Protein 5WYQ (pdb70)

Structure (mmCIF, N/CA/C/O backbone):
data_5WYQ
#
_entry.id   5WYQ
#
_cell.length_a   85.896
_cell.length_b   85.896
_cell.length_c   147.838
_cell.angle_alpha   90.00
_cell.angle_beta   90.00
_cell.angle_gamma   120.00
#
_symmetry.space_group_name_H-M   'P 32 2 1'
#
loop_
_entity.id
_entity.type
_entity.pdbx_description
1 polymer 'tRNA (guanine-N(1)-)-methyltransferase'
2 non-polymer S-ADENOSYLMETHIONINE
3 water water
#
loop_
_atom_site.group_PDB
_atom_site.id
_atom_site.type_symbol
_atom_site.label_atom_id
_atom_site.label_alt_id
_atom_site.label_comp_id
_atom_site.label_asym_id
_atom_site.label_entity_id
_atom_site.label_seq_id
_atom_site.pdbx_PDB_ins_code
_atom_site.Cartn_x
_atom_site.Cartn_y
_atom_site.Cartn_z
_atom_site.occupancy
_atom_site.B_iso_or_equiv
_atom_site.auth_seq_id
_atom_site.auth_comp_id
_atom_site.auth_asym_id
_atom_site.auth_atom_id
_atom_site.pdbx_PDB_model_num
ATOM 1 N N . SER A 1 1 ? -58.617 16.694 -16.712 1.00 65.16 3 SER A N 1
ATOM 2 C CA . SER A 1 1 ? -59.736 17.495 -17.141 1.00 65.51 3 SER A CA 1
ATOM 3 C C . SER A 1 1 ? -59.300 18.875 -17.541 1.00 70.61 3 SER A C 1
ATOM 4 O O . SER A 1 1 ? -59.648 19.338 -18.595 1.00 71.82 3 SER A O 1
ATOM 7 N N . MET A 1 2 ? -58.550 19.559 -16.705 1.00 65.37 4 MET A N 1
ATOM 8 C CA . MET A 1 2 ? -58.101 20.870 -17.089 1.00 64.12 4 MET A CA 1
ATOM 9 C C . MET A 1 2 ? -57.105 20.673 -18.223 1.00 64.14 4 MET A C 1
ATOM 10 O O . MET A 1 2 ? -57.175 21.336 -19.222 1.00 65.50 4 MET A O 1
ATOM 15 N N . LEU A 1 3 ? -56.210 19.718 -18.073 1.00 56.03 5 LEU A N 1
ATOM 16 C CA . LEU A 1 3 ? -55.225 19.424 -19.077 1.00 53.92 5 LEU A CA 1
ATOM 17 C C . LEU A 1 3 ? -55.093 17.933 -19.240 1.00 55.02 5 LEU A C 1
ATOM 18 O O . LEU A 1 3 ? -54.981 17.239 -18.275 1.00 53.64 5 LEU A O 1
ATOM 23 N N . TRP A 1 4 ? -55.097 17.457 -20.474 1.00 50.28 6 TRP A N 1
ATOM 24 C CA . TRP A 1 4 ? -54.979 16.033 -20.805 1.00 50.96 6 TRP A CA 1
ATOM 25 C C . TRP A 1 4 ? -53.597 15.830 -21.447 1.00 51.64 6 TRP A C 1
ATOM 26 O O . TRP A 1 4 ? -53.218 16.596 -22.325 1.00 50.54 6 TRP A O 1
ATOM 37 N N . VAL A 1 5 ? -52.844 14.822 -21.006 1.00 45.87 7 VAL A N 1
ATOM 38 C CA . VAL A 1 5 ? -51.505 14.564 -21.522 1.00 44.70 7 VAL A CA 1
ATOM 39 C C . VAL A 1 5 ? -51.353 13.125 -21.950 1.00 46.63 7 VAL A C 1
ATOM 40 O O . VAL A 1 5 ? -51.556 12.220 -21.148 1.00 45.33 7 VAL A O 1
ATOM 44 N N . GLY A 1 6 ? -50.954 12.936 -23.204 1.00 43.63 8 GLY A N 1
ATOM 45 C CA . GLY A 1 6 ? -50.674 11.620 -23.762 1.00 43.21 8 GLY A CA 1
ATOM 46 C C . GLY A 1 6 ? -49.191 11.508 -24.006 1.00 46.21 8 GLY A C 1
ATOM 47 O O . GLY A 1 6 ? -48.592 12.413 -24.578 1.00 46.38 8 GLY A O 1
ATOM 48 N N . VAL A 1 7 ? -48.575 10.429 -23.543 1.00 43.18 9 VAL A N 1
ATOM 49 C CA . VAL A 1 7 ? -47.151 10.260 -23.725 1.00 43.26 9 VAL A CA 1
ATOM 50 C C . VAL A 1 7 ? -46.861 9.022 -24.571 1.00 48.12 9 VAL A C 1
ATOM 51 O O . VAL A 1 7 ? -47.187 7.901 -24.160 1.00 49.89 9 VAL A O 1
ATOM 55 N N . VAL A 1 8 ? -46.141 9.213 -25.687 1.00 41.95 10 VAL A N 1
ATOM 56 C CA . VAL A 1 8 ? -45.674 8.129 -26.544 1.00 39.73 10 VAL A CA 1
ATOM 57 C C . VAL A 1 8 ? -44.236 7.804 -26.119 1.00 40.09 10 VAL A C 1
ATOM 58 O O . VAL A 1 8 ? -43.303 8.586 -26.351 1.00 39.69 10 VAL A O 1
ATOM 62 N N . SER A 1 9 ? -44.070 6.648 -25.495 1.00 36.48 11 SER A N 1
ATOM 63 C CA . SER A 1 9 ? -42.798 6.201 -24.927 1.00 37.06 11 SER A CA 1
ATOM 64 C C . SER A 1 9 ? -42.720 4.689 -24.820 1.00 41.47 11 SER A C 1
ATOM 65 O O . SER A 1 9 ? -43.722 4.060 -24.487 1.00 39.74 11 SER A O 1
ATOM 68 N N . ILE A 1 10 ? -41.506 4.138 -24.971 1.00 39.21 12 ILE A N 1
ATOM 69 C CA . ILE A 1 10 ? -41.241 2.704 -24.796 1.00 40.32 12 ILE A CA 1
ATOM 70 C C . ILE A 1 10 ? -40.923 2.349 -23.327 1.00 46.54 12 ILE A C 1
ATOM 71 O O . ILE A 1 10 ? -40.698 1.168 -23.029 1.00 47.82 12 ILE A O 1
ATOM 76 N N . PHE A 1 11 ? -40.857 3.364 -22.415 1.00 42.54 13 PHE A N 1
ATOM 77 C CA . PHE A 1 11 ? -40.654 3.143 -20.966 1.00 41.56 13 PHE A CA 1
ATOM 78 C C . PHE A 1 11 ? -41.741 3.879 -20.224 1.00 46.59 13 PHE A C 1
ATOM 79 O O . PHE A 1 11 ? -41.458 4.906 -19.587 1.00 46.59 13 PHE A O 1
ATOM 87 N N . PRO A 1 12 ? -43.009 3.411 -20.297 1.00 42.75 14 PRO A N 1
ATOM 88 C CA . PRO A 1 12 ? -44.080 4.138 -19.584 1.00 41.81 14 PRO A CA 1
ATOM 89 C C . PRO A 1 12 ? -43.905 4.119 -18.054 1.00 43.71 14 PRO A C 1
ATOM 90 O O . PRO A 1 12 ? -44.386 5.021 -17.354 1.00 42.88 14 PRO A O 1
ATOM 94 N N . GLU A 1 13 ? -43.204 3.104 -17.542 1.00 38.76 15 GLU A N 1
ATOM 95 C CA . GLU A 1 13 ? -43.009 2.946 -16.096 1.00 40.23 15 GLU A CA 1
ATOM 96 C C . GLU A 1 13 ? -42.120 4.064 -15.527 1.00 43.48 15 GLU A C 1
ATOM 97 O O . GLU A 1 13 ? -42.104 4.255 -14.321 1.00 42.61 15 GLU A O 1
ATOM 103 N N . MET A 1 14 ? -41.370 4.795 -16.406 1.00 38.06 16 MET A N 1
ATOM 104 C CA . MET A 1 14 ? -40.507 5.877 -15.951 1.00 36.76 16 MET A CA 1
ATOM 105 C C . MET A 1 14 ? -41.387 7.030 -15.450 1.00 40.48 16 MET A C 1
ATOM 106 O O . MET A 1 14 ? -40.971 7.773 -14.570 1.00 41.21 16 MET A O 1
ATOM 111 N N . PHE A 1 15 ? -42.604 7.149 -16.014 1.00 35.44 17 PHE A N 1
ATOM 112 C CA . PHE A 1 15 ? -43.597 8.190 -15.751 1.00 35.34 17 PHE A CA 1
ATOM 113 C C . PHE A 1 15 ? -44.287 8.056 -14.391 1.00 40.55 17 PHE A C 1
ATOM 114 O O . PHE A 1 15 ? -45.085 8.933 -14.037 1.00 40.71 17 PHE A O 1
ATOM 122 N N . ARG A 1 16 ? -43.896 7.032 -13.594 1.00 36.98 18 ARG A N 1
ATOM 123 C CA . ARG A 1 16 ? -44.301 6.880 -12.193 1.00 38.22 18 ARG A CA 1
ATOM 124 C C . ARG A 1 16 ? -43.675 8.023 -11.380 1.00 42.38 18 ARG A C 1
ATOM 125 O O . ARG A 1 16 ? -44.302 8.505 -10.436 1.00 43.19 18 ARG A O 1
ATOM 133 N N . ALA A 1 17 ? -42.486 8.527 -11.810 1.00 37.88 19 ALA A N 1
ATOM 134 C CA . ALA A 1 17 ? -41.836 9.693 -11.174 1.00 36.45 19 ALA A CA 1
ATOM 135 C C . ALA A 1 17 ? -42.770 10.907 -11.182 1.00 38.77 19 ALA A C 1
ATOM 136 O O . ALA A 1 17 ? -42.691 11.713 -10.260 1.00 39.98 19 ALA A O 1
ATOM 138 N N . ILE A 1 18 ? -43.685 11.025 -12.171 1.00 34.43 20 ILE A N 1
ATOM 139 C CA . ILE A 1 18 ? -44.652 12.133 -12.160 1.00 35.17 20 ILE A CA 1
ATOM 140 C C . ILE A 1 18 ? -46.067 11.669 -11.785 1.00 40.53 20 ILE A C 1
ATOM 141 O O . ILE A 1 18 ? -46.826 12.466 -11.232 1.00 38.09 20 ILE A O 1
ATOM 146 N N . SER A 1 19 ? -46.436 10.399 -12.075 1.00 37.73 21 SER A N 1
ATOM 147 C CA . SER A 1 19 ? -47.793 9.965 -11.728 1.00 37.44 21 SER A CA 1
ATOM 148 C C . SER A 1 19 ? -47.913 9.756 -10.217 1.00 42.83 21 SER A C 1
ATOM 149 O O . SER A 1 19 ? -48.974 10.045 -9.663 1.00 42.44 21 SER A O 1
ATOM 152 N N . ASP A 1 20 ? -46.821 9.338 -9.542 1.00 40.11 22 ASP A N 1
ATOM 153 C CA . ASP A 1 20 ? -46.869 9.072 -8.099 1.00 40.83 22 ASP A CA 1
ATOM 154 C C . ASP A 1 20 ? -46.326 10.171 -7.147 1.00 47.86 22 ASP A C 1
ATOM 155 O O . ASP A 1 20 ? -46.507 10.036 -5.935 1.00 46.83 22 ASP A O 1
ATOM 160 N N . TYR A 1 21 ? -45.648 11.238 -7.672 1.00 44.57 23 TYR A N 1
ATOM 161 C CA . TYR A 1 21 ? -45.024 12.262 -6.816 1.00 42.32 23 TYR A CA 1
ATOM 162 C C . TYR A 1 21 ? -45.387 13.689 -7.158 1.00 49.03 23 TYR A C 1
ATOM 163 O O . TYR A 1 21 ? -45.654 13.992 -8.320 1.00 49.31 23 TYR A O 1
ATOM 172 N N . GLY A 1 22 ? -45.368 14.557 -6.141 1.00 46.02 24 GLY A N 1
ATOM 173 C CA . GLY A 1 22 ? -45.548 16.004 -6.267 1.00 45.28 24 GLY A CA 1
ATOM 174 C C . GLY A 1 22 ? -46.864 16.538 -6.768 1.00 46.97 24 GLY A C 1
ATOM 175 O O . GLY A 1 22 ? -47.875 15.845 -6.681 1.00 44.90 24 GLY A O 1
ATOM 176 N N . ILE A 1 23 ? -46.842 17.817 -7.288 1.00 44.08 25 ILE A N 1
ATOM 177 C CA . ILE A 1 23 ? -47.960 18.566 -7.899 1.00 43.68 25 ILE A CA 1
ATOM 178 C C . ILE A 1 23 ? -48.669 17.764 -8.990 1.00 46.09 25 ILE A C 1
ATOM 179 O O . ILE A 1 23 ? -49.883 17.927 -9.147 1.00 45.91 25 ILE A O 1
ATOM 184 N N . THR A 1 24 ? -47.902 17.005 -9.821 1.00 41.76 26 THR A N 1
ATOM 185 C CA . THR A 1 24 ? -48.428 16.216 -10.954 1.00 40.85 26 THR A CA 1
ATOM 186 C C . THR A 1 24 ? -49.311 15.106 -10.425 1.00 44.80 26 THR A C 1
ATOM 187 O O . THR A 1 24 ? -50.458 14.997 -10.856 1.00 43.68 26 THR A O 1
ATOM 191 N N . SER A 1 25 ? -48.822 14.366 -9.409 1.00 44.14 27 SER A N 1
ATOM 192 C CA . SER A 1 25 ? -49.590 13.304 -8.746 1.00 46.13 27 SER A CA 1
ATOM 193 C C . SER A 1 25 ? -50.857 13.887 -8.100 1.00 52.16 27 SER A C 1
ATOM 194 O O . SER A 1 25 ? -51.942 13.330 -8.260 1.00 52.77 27 SER A O 1
ATOM 197 N N . ARG A 1 26 ? -50.724 15.052 -7.453 1.00 48.89 28 ARG A N 1
ATOM 198 C CA . ARG A 1 26 ? -51.819 15.788 -6.823 1.00 49.85 28 ARG A CA 1
ATOM 199 C C . ARG A 1 26 ? -52.842 16.250 -7.862 1.00 54.32 28 ARG A C 1
ATOM 200 O O . ARG A 1 26 ? -54.044 16.129 -7.632 1.00 54.22 28 ARG A O 1
ATOM 208 N N . ALA A 1 27 ? -52.376 16.792 -9.000 1.00 51.39 29 ALA A N 1
ATOM 209 C CA . ALA A 1 27 ? -53.242 17.278 -10.082 1.00 51.00 29 ALA A CA 1
ATOM 210 C C . ALA A 1 27 ? -54.050 16.143 -10.702 1.00 53.51 29 ALA A C 1
ATOM 211 O O . ALA A 1 27 ? -55.205 16.332 -11.083 1.00 53.23 29 ALA A O 1
ATOM 213 N N . VAL A 1 28 ? -53.451 14.959 -10.767 1.00 50.21 30 VAL A N 1
ATOM 214 C CA . VAL A 1 28 ? -54.112 13.780 -11.265 1.00 51.15 30 VAL A CA 1
ATOM 215 C C . VAL A 1 28 ? -55.251 13.458 -10.300 1.00 57.73 30 VAL A C 1
ATOM 216 O O . VAL A 1 28 ? -56.406 13.412 -10.730 1.00 57.33 30 VAL A O 1
ATOM 220 N N . LYS A 1 29 ? -54.927 13.343 -8.986 1.00 55.97 31 LYS A N 1
ATOM 221 C CA . LYS A 1 29 ? -55.875 13.051 -7.906 1.00 56.13 31 LYS A CA 1
ATOM 222 C C . LYS A 1 29 ? -57.028 14.048 -7.926 1.00 60.18 31 LYS A C 1
ATOM 223 O O . LYS A 1 29 ? -58.171 13.628 -8.011 1.00 59.98 31 LYS A O 1
ATOM 229 N N . GLN A 1 30 ? -56.720 15.349 -7.955 1.00 57.85 32 GLN A N 1
ATOM 230 C CA . GLN A 1 30 ? -57.692 16.442 -7.991 1.00 58.97 32 GLN A CA 1
ATOM 231 C C . GLN A 1 30 ? -58.460 16.572 -9.312 1.00 66.27 32 GLN A C 1
ATOM 232 O O . GLN A 1 30 ? -59.390 17.393 -9.400 1.00 66.99 32 GLN A O 1
ATOM 238 N N . GLY A 1 31 ? -58.061 15.784 -10.322 1.00 62.27 33 GLY A N 1
ATOM 239 C CA . GLY A 1 31 ? -58.685 15.779 -11.641 1.00 61.14 33 GLY A CA 1
ATOM 240 C C . GLY A 1 31 ? -58.351 16.971 -12.518 1.00 63.47 33 GLY A C 1
ATOM 241 O O . GLY A 1 31 ? -59.049 17.225 -13.497 1.00 62.39 33 GLY A O 1
ATOM 242 N N . LEU A 1 32 ? -57.290 17.721 -12.180 1.00 59.71 34 LEU A N 1
ATOM 243 C CA . LEU A 1 32 ? -56.842 18.861 -12.983 1.00 58.75 34 LEU A CA 1
ATOM 244 C C . LEU A 1 32 ? -56.002 18.365 -14.162 1.00 57.90 34 LEU A C 1
ATOM 245 O O . LEU A 1 32 ? -55.936 19.028 -15.184 1.00 56.95 34 LEU A O 1
ATOM 250 N N . LEU A 1 33 ? -55.338 17.221 -13.999 1.00 51.80 35 LEU A N 1
ATOM 251 C CA . LEU A 1 33 ? -54.458 16.669 -15.013 1.00 51.27 35 LEU A CA 1
ATOM 252 C C . LEU A 1 33 ? -54.781 15.215 -15.298 1.00 54.50 35 LEU A C 1
ATOM 253 O O . LEU A 1 33 ? -54.940 14.428 -14.368 1.00 53.35 35 LEU A O 1
ATOM 258 N N . THR A 1 34 ? -54.851 14.855 -16.588 1.00 51.17 36 THR A N 1
ATOM 259 C CA . THR A 1 34 ? -55.032 13.467 -16.991 1.00 51.45 36 THR A CA 1
ATOM 260 C C . THR A 1 34 ? -53.715 13.006 -17.616 1.00 54.87 36 THR A C 1
ATOM 261 O O . THR A 1 34 ? -53.224 13.641 -18.545 1.00 54.44 36 THR A O 1
ATOM 265 N N . LEU A 1 35 ? -53.156 11.908 -17.111 1.00 51.46 37 LEU A N 1
ATOM 266 C CA . LEU A 1 35 ? -51.896 11.369 -17.600 1.00 51.21 37 LEU A CA 1
ATOM 267 C C . LEU A 1 35 ? -52.017 9.948 -18.155 1.00 54.70 37 LEU A C 1
ATOM 268 O O . LEU A 1 35 ? -52.347 9.016 -17.425 1.00 53.08 37 LEU A O 1
ATOM 273 N N . THR A 1 36 ? -51.745 9.791 -19.471 1.00 52.87 38 THR A N 1
ATOM 274 C CA . THR A 1 36 ? -51.821 8.498 -20.160 1.00 53.58 38 THR A CA 1
ATOM 275 C C . THR A 1 36 ? -50.548 8.146 -20.940 1.00 58.23 38 THR A C 1
ATOM 276 O O . THR A 1 36 ? -49.874 9.026 -21.479 1.00 57.69 38 THR A O 1
ATOM 280 N N . CYS A 1 37 ? -50.231 6.858 -20.997 1.00 56.08 39 CYS A N 1
ATOM 281 C CA . CYS A 1 37 ? -49.070 6.358 -21.721 1.00 57.70 39 CYS A CA 1
ATOM 282 C C . CYS A 1 37 ? -49.491 5.444 -22.885 1.00 56.95 39 CYS A C 1
ATOM 283 O O . CYS A 1 37 ? -50.418 4.641 -22.737 1.00 54.72 39 CYS A O 1
ATOM 286 N N . TRP A 1 38 ? -48.801 5.595 -24.042 1.00 51.29 40 TRP A N 1
ATOM 287 C CA . TRP A 1 38 ? -48.977 4.884 -25.327 1.00 49.65 40 TRP A CA 1
ATOM 288 C C . TRP A 1 38 ? -47.621 4.316 -25.767 1.00 52.02 40 TRP A C 1
ATOM 289 O O . TRP A 1 38 ? -46.748 5.060 -26.235 1.00 53.71 40 TRP A O 1
ATOM 300 N N . ASN A 1 39 ? -47.418 3.020 -25.521 1.00 46.00 41 ASN A N 1
ATOM 301 C CA . ASN A 1 39 ? -46.177 2.290 -25.753 1.00 47.03 41 ASN A CA 1
ATOM 302 C C . ASN A 1 39 ? -46.045 1.714 -27.186 1.00 56.04 41 ASN A C 1
ATOM 303 O O . ASN A 1 39 ? -46.734 0.734 -27.502 1.00 55.97 41 ASN A O 1
ATOM 308 N N . PRO A 1 40 ? -45.118 2.258 -28.034 1.00 54.06 42 PRO A N 1
ATOM 309 C CA . PRO A 1 40 ? -44.954 1.719 -29.407 1.00 54.18 42 PRO A CA 1
ATOM 310 C C . PRO A 1 40 ? -44.614 0.231 -29.502 1.00 58.83 42 PRO A C 1
ATOM 311 O O . PRO A 1 40 ? -44.817 -0.354 -30.570 1.00 58.27 42 PRO A O 1
ATOM 315 N N . ARG A 1 41 ? -44.156 -0.392 -28.394 1.00 56.23 43 ARG A N 1
ATOM 316 C CA . ARG A 1 41 ? -43.821 -1.826 -28.355 1.00 57.45 43 ARG A CA 1
ATOM 317 C C . ARG A 1 41 ? -45.070 -2.691 -28.543 1.00 65.26 43 ARG A C 1
ATOM 318 O O . ARG A 1 41 ? -44.987 -3.778 -29.098 1.00 65.02 43 ARG A O 1
ATOM 326 N N . VAL A 1 42 ? -46.225 -2.190 -28.078 1.00 63.77 44 VAL A N 1
ATOM 327 C CA . VAL A 1 42 ? -47.537 -2.816 -28.185 1.00 63.92 44 VAL A CA 1
ATOM 328 C C . VAL A 1 42 ? -48.006 -2.779 -29.653 1.00 69.04 44 VAL A C 1
ATOM 329 O O . VAL A 1 42 ? -48.650 -3.720 -30.100 1.00 70.00 44 VAL A O 1
ATOM 333 N N . TYR A 1 43 ? -47.645 -1.721 -30.400 1.00 65.20 45 TYR A N 1
ATOM 334 C CA . TYR A 1 43 ? -48.036 -1.514 -31.798 1.00 64.95 45 TYR A CA 1
ATOM 335 C C . TYR A 1 43 ? -46.988 -2.058 -32.783 1.00 71.65 45 TYR A C 1
ATOM 336 O O . TYR A 1 43 ? -46.692 -1.444 -33.808 1.00 69.86 45 TYR A O 1
ATOM 345 N N . THR A 1 44 ? -46.468 -3.248 -32.462 1.00 72.73 46 THR A N 1
ATOM 346 C CA . THR A 1 44 ? -45.455 -3.980 -33.216 1.00 74.74 46 THR A CA 1
ATOM 347 C C . THR A 1 44 ? -46.076 -5.132 -34.056 1.00 82.98 46 THR A C 1
ATOM 348 O O . THR A 1 44 ? -47.257 -5.458 -33.882 1.00 82.37 46 THR A O 1
ATOM 352 N N . GLU A 1 45 ? -45.267 -5.750 -34.944 1.00 83.08 47 GLU A N 1
ATOM 353 C CA . GLU A 1 45 ? -45.683 -6.856 -35.821 1.00 84.09 47 GLU A CA 1
ATOM 354 C C . GLU A 1 45 ? -44.971 -8.184 -35.532 1.00 90.14 47 GLU A C 1
ATOM 355 O O . GLU A 1 45 ? -45.394 -9.216 -36.056 1.00 90.64 47 GLU A O 1
ATOM 361 N N . ASP A 1 46 ? -43.894 -8.165 -34.723 1.00 87.21 48 ASP A N 1
ATOM 362 C CA . ASP A 1 46 ? -43.130 -9.373 -34.417 1.00 87.35 48 ASP A CA 1
ATOM 363 C C . ASP A 1 46 ? -43.163 -9.778 -32.937 1.00 91.89 48 ASP A C 1
ATOM 364 O O . ASP A 1 46 ? -43.660 -9.038 -32.080 1.00 91.27 48 ASP A O 1
ATOM 369 N N . ARG A 1 47 ? -42.630 -10.981 -32.666 1.00 88.98 49 ARG A N 1
ATOM 370 C CA . ARG A 1 47 ? -42.550 -11.620 -31.360 1.00 88.86 49 ARG A CA 1
ATOM 371 C C . ARG A 1 47 ? -41.655 -10.843 -30.402 1.00 92.26 49 ARG A C 1
ATOM 372 O O . ARG A 1 47 ? -41.952 -10.782 -29.203 1.00 91.93 49 ARG A O 1
ATOM 380 N N . HIS A 1 48 ? -40.562 -10.254 -30.929 1.00 87.79 50 HIS A N 1
ATOM 381 C CA . HIS A 1 48 ? -39.574 -9.542 -30.122 1.00 86.97 50 HIS A CA 1
ATOM 382 C C . HIS A 1 48 ? -39.886 -8.049 -29.913 1.00 85.34 50 HIS A C 1
ATOM 383 O O . HIS A 1 48 ? -39.103 -7.355 -29.258 1.00 84.82 50 HIS A O 1
ATOM 390 N N . GLN A 1 49 ? -41.061 -7.585 -30.394 1.00 78.10 51 GLN A N 1
ATOM 391 C CA . GLN A 1 49 ? -41.566 -6.212 -30.240 1.00 76.71 51 GLN A CA 1
ATOM 392 C C . GLN A 1 49 ? -40.536 -5.151 -30.664 1.00 77.88 51 GLN A C 1
ATOM 393 O O . GLN A 1 49 ? -40.169 -4.268 -29.879 1.00 76.20 51 GLN A O 1
ATOM 399 N N . THR A 1 50 ? -40.051 -5.279 -31.915 1.00 72.78 52 THR A N 1
ATOM 400 C CA . THR A 1 50 ? -39.021 -4.420 -32.498 1.00 70.87 52 THR A CA 1
ATOM 401 C C . THR A 1 50 ? -39.589 -3.031 -32.750 1.00 71.01 52 THR A C 1
ATOM 402 O O . THR A 1 50 ? -40.652 -2.879 -33.367 1.00 70.05 52 THR A O 1
ATOM 406 N N . VAL A 1 51 ? -38.882 -2.026 -32.211 1.00 65.00 53 VAL A N 1
ATOM 407 C CA . VAL A 1 51 ? -39.250 -0.602 -32.252 1.00 63.38 53 VAL A CA 1
ATOM 408 C C . VAL A 1 51 ? -38.171 0.248 -32.923 1.00 64.03 53 VAL A C 1
ATOM 409 O O . VAL A 1 51 ? -38.443 1.379 -33.333 1.00 63.78 53 VAL A O 1
ATOM 413 N N . ASP A 1 52 ? -36.964 -0.318 -33.071 1.00 57.64 54 ASP A N 1
ATOM 414 C CA . ASP A 1 52 ? -35.861 0.341 -33.762 1.00 56.82 54 ASP A CA 1
ATOM 415 C C . ASP A 1 52 ? -35.587 -0.306 -35.145 1.00 63.28 54 ASP A C 1
ATOM 416 O O . ASP A 1 52 ? -36.063 -1.409 -35.426 1.00 63.02 54 ASP A O 1
ATOM 421 N N . ASP A 1 53 ? -34.830 0.398 -35.997 1.00 61.27 55 ASP A N 1
ATOM 422 C CA . ASP A 1 53 ? -34.467 -0.010 -37.361 1.00 61.67 55 ASP A CA 1
ATOM 423 C C . ASP A 1 53 ? -33.155 0.682 -37.738 1.00 63.63 55 ASP A C 1
ATOM 424 O O . ASP A 1 53 ? -32.855 1.765 -37.209 1.00 61.03 55 ASP A O 1
ATOM 429 N N . ARG A 1 54 ? -32.365 0.052 -38.642 1.00 59.99 56 ARG A N 1
ATOM 430 C CA . ARG A 1 54 ? -31.059 0.589 -39.058 1.00 58.97 56 ARG A CA 1
ATOM 431 C C . ARG A 1 54 ? -31.157 1.943 -39.794 1.00 56.51 56 ARG A C 1
ATOM 432 O O . ARG A 1 54 ? -32.162 2.199 -40.465 1.00 53.04 56 ARG A O 1
ATOM 440 N N . PRO A 1 55 ? -30.145 2.835 -39.666 1.00 52.64 57 PRO A N 1
ATOM 441 C CA . PRO A 1 55 ? -30.230 4.130 -40.363 1.00 52.96 57 PRO A CA 1
ATOM 442 C C . PRO A 1 55 ? -29.750 4.101 -41.823 1.00 60.81 57 PRO A C 1
ATOM 443 O O . PRO A 1 55 ? -28.719 3.482 -42.134 1.00 61.65 57 PRO A O 1
ATOM 447 N N . PHE A 1 56 ? -30.471 4.826 -42.709 1.00 56.78 58 PHE A N 1
ATOM 448 C CA . PHE A 1 56 ? -30.078 4.983 -44.111 1.00 56.40 58 PHE A CA 1
ATOM 449 C C . PHE A 1 56 ? -28.887 5.936 -44.176 1.00 64.03 58 PHE A C 1
ATOM 450 O O . PHE A 1 56 ? -28.919 7.019 -43.564 1.00 63.78 58 PHE A O 1
ATOM 458 N N . GLY A 1 57 ? -27.852 5.508 -44.900 1.00 61.46 59 GLY A N 1
ATOM 459 C CA . GLY A 1 57 ? -26.622 6.263 -45.094 1.00 61.56 59 GLY A CA 1
ATOM 460 C C . GLY A 1 57 ? -25.508 5.851 -44.163 1.00 68.58 59 GLY A C 1
ATOM 461 O O . GLY A 1 57 ? -24.538 6.591 -43.984 1.00 68.15 59 GLY A O 1
ATOM 462 N N . GLY A 1 58 ? -25.655 4.672 -43.566 1.00 68.48 60 GLY A N 1
ATOM 463 C CA . GLY A 1 58 ? -24.692 4.130 -42.615 1.00 69.52 60 GLY A CA 1
ATOM 464 C C . GLY A 1 58 ? -24.624 4.898 -41.308 1.00 76.08 60 GLY A C 1
ATOM 465 O O . GLY A 1 58 ? -25.460 5.769 -41.026 1.00 76.74 60 GLY A O 1
ATOM 466 N N . GLY A 1 59 ? -23.611 4.575 -40.520 1.00 73.23 61 GLY A N 1
ATOM 467 C CA . GLY A 1 59 ? -23.390 5.207 -39.231 1.00 73.00 61 GLY A CA 1
ATOM 468 C C . GLY A 1 59 ? -23.824 4.342 -38.068 1.00 76.76 61 GLY A C 1
ATOM 469 O O . GLY A 1 59 ? -24.585 3.377 -38.251 1.00 76.43 61 GLY A O 1
ATOM 470 N N . PRO A 1 60 ? -23.338 4.653 -36.843 1.00 72.37 62 PRO A N 1
ATOM 471 C CA . PRO A 1 60 ? -23.745 3.843 -35.686 1.00 71.20 62 PRO A CA 1
ATOM 472 C C . PRO A 1 60 ? -25.138 4.223 -35.197 1.00 73.27 62 PRO A C 1
ATOM 473 O O . PRO A 1 60 ? -25.712 5.228 -35.628 1.00 72.69 62 PRO A O 1
ATOM 477 N N . GLY A 1 61 ? -25.680 3.389 -34.323 1.00 68.31 63 GLY A N 1
ATOM 478 C CA . GLY A 1 61 ? -26.991 3.613 -33.738 1.00 66.31 63 GLY A CA 1
ATOM 479 C C . GLY A 1 61 ? -28.135 3.097 -34.575 1.00 65.16 63 GLY A C 1
ATOM 480 O O . GLY A 1 61 ? -27.939 2.486 -35.631 1.00 65.92 63 GLY A O 1
ATOM 481 N N . MET A 1 62 ? -29.339 3.321 -34.074 1.00 55.69 64 MET A N 1
ATOM 482 C CA . MET A 1 62 ? -30.571 2.881 -34.699 1.00 52.82 64 MET A CA 1
ATOM 483 C C . MET A 1 62 ? -31.514 4.055 -34.687 1.00 51.85 64 MET A C 1
ATOM 484 O O . MET A 1 62 ? -31.263 5.040 -34.007 1.00 50.95 64 MET A O 1
ATOM 489 N N . VAL A 1 63 ? -32.551 3.985 -35.493 1.00 46.24 65 VAL A N 1
ATOM 490 C CA . VAL A 1 63 ? -33.587 5.000 -35.585 1.00 46.65 65 VAL A CA 1
ATOM 491 C C . VAL A 1 63 ? -34.880 4.279 -35.144 1.00 50.68 65 VAL A C 1
ATOM 492 O O . VAL A 1 63 ? -34.969 3.056 -35.292 1.00 50.10 65 VAL A O 1
ATOM 496 N N . MET A 1 64 ? -35.850 5.016 -34.588 1.00 45.61 66 MET A N 1
ATOM 497 C CA . MET A 1 64 ? -37.137 4.444 -34.198 1.00 45.62 66 MET A CA 1
ATOM 498 C C . MET A 1 64 ? -37.999 4.223 -35.466 1.00 54.64 66 MET A C 1
ATOM 499 O O . MET A 1 64 ? -38.155 5.162 -36.252 1.00 53.54 66 MET A O 1
ATOM 504 N N . LYS A 1 65 ? -38.567 2.995 -35.651 1.00 56.53 67 LYS A N 1
ATOM 505 C CA . LYS A 1 65 ? -39.437 2.631 -36.800 1.00 58.21 67 LYS A CA 1
ATOM 506 C C . LYS A 1 65 ? -40.696 3.489 -36.774 1.00 65.36 67 LYS A C 1
ATOM 507 O O . LYS A 1 65 ? -41.243 3.734 -35.686 1.00 67.23 67 LYS A O 1
ATOM 513 N N . ILE A 1 66 ? -41.154 3.936 -37.954 1.00 61.07 68 ILE A N 1
ATOM 514 C CA . ILE A 1 66 ? -42.311 4.828 -38.112 1.00 60.18 68 ILE A CA 1
ATOM 515 C C . ILE A 1 66 ? -43.637 4.196 -37.669 1.00 63.07 68 ILE A C 1
ATOM 516 O O . ILE A 1 66 ? -44.383 4.835 -36.924 1.00 61.35 68 ILE A O 1
ATOM 521 N N . LYS A 1 67 ? -43.949 2.974 -38.166 1.00 59.43 69 LYS A N 1
ATOM 522 C CA . LYS A 1 67 ? -45.206 2.264 -37.902 1.00 57.76 69 LYS A CA 1
ATOM 523 C C . LYS A 1 67 ? -45.520 2.128 -36.421 1.00 58.06 69 LYS A C 1
ATOM 524 O O . LYS A 1 67 ? -46.613 2.567 -36.055 1.00 57.22 69 LYS A O 1
ATOM 530 N N . PRO A 1 68 ? -44.626 1.571 -35.539 1.00 53.21 70 PRO A N 1
ATOM 531 C CA . PRO A 1 68 ? -44.966 1.502 -34.100 1.00 52.45 70 PRO A CA 1
ATOM 532 C C . PRO A 1 68 ? -45.244 2.883 -33.515 1.00 53.35 70 PRO A C 1
ATOM 533 O O . PRO A 1 68 ? -46.217 3.003 -32.765 1.00 54.24 70 PRO A O 1
ATOM 537 N N . LEU A 1 69 ? -44.506 3.935 -33.966 1.00 46.37 71 LEU A N 1
ATOM 538 C CA . LEU A 1 69 ? -44.751 5.319 -33.513 1.00 45.60 71 LEU A CA 1
ATOM 539 C C . LEU A 1 69 ? -46.116 5.866 -33.974 1.00 52.35 71 LEU A C 1
ATOM 540 O O . LEU A 1 69 ? -46.840 6.478 -33.184 1.00 52.21 71 LEU A O 1
ATOM 545 N N . GLU A 1 70 ? -46.443 5.666 -35.264 1.00 51.25 72 GLU A N 1
ATOM 546 C CA . GLU A 1 70 ? -47.695 6.085 -35.912 1.00 51.99 72 GLU A CA 1
ATOM 547 C C . GLU A 1 70 ? -48.894 5.425 -35.232 1.00 51.98 72 GLU A C 1
ATOM 548 O O . GLU A 1 70 ? -49.899 6.100 -35.008 1.00 52.28 72 GLU A O 1
ATOM 554 N N . GLY A 1 71 ? -48.751 4.146 -34.883 1.00 45.72 73 GLY A N 1
ATOM 555 C CA . GLY A 1 71 ? -49.776 3.380 -34.185 1.00 45.31 73 GLY A CA 1
ATOM 556 C C . GLY A 1 71 ? -50.088 3.977 -32.827 1.00 48.68 73 GLY A C 1
ATOM 557 O O . GLY A 1 71 ? -51.236 4.356 -32.553 1.00 48.01 73 GLY A O 1
ATOM 558 N N . ALA A 1 72 ? -49.042 4.115 -31.987 1.00 43.85 74 ALA A N 1
ATOM 559 C CA . ALA A 1 72 ? -49.143 4.708 -30.643 1.00 42.66 74 ALA A CA 1
ATOM 560 C C . ALA A 1 72 ? -49.727 6.131 -30.738 1.00 45.61 74 ALA A C 1
ATOM 561 O O . ALA A 1 72 ? -50.698 6.423 -30.031 1.00 44.87 74 ALA A O 1
ATOM 563 N N . LEU A 1 73 ? -49.254 6.950 -31.721 1.00 40.97 75 LEU A N 1
ATOM 564 C CA . LEU A 1 73 ? -49.774 8.299 -31.919 1.00 41.19 75 LEU A CA 1
ATOM 565 C C . LEU A 1 73 ? -51.255 8.306 -32.242 1.00 49.76 75 LEU A C 1
ATOM 566 O O . LEU A 1 73 ? -51.987 9.127 -31.691 1.00 49.64 75 LEU A O 1
ATOM 571 N N . ALA A 1 74 ? -51.674 7.444 -33.193 1.00 49.96 76 ALA A N 1
ATOM 572 C CA . ALA A 1 74 ? -53.061 7.284 -33.643 1.00 50.93 76 ALA A CA 1
ATOM 573 C C . ALA A 1 74 ? -53.986 7.020 -32.441 1.00 52.42 76 ALA A C 1
ATOM 574 O O . ALA A 1 74 ? -54.928 7.782 -32.233 1.00 52.41 76 ALA A O 1
ATOM 576 N N . ASP A 1 75 ? -53.647 6.025 -31.606 1.00 47.48 77 ASP A N 1
ATOM 577 C CA . ASP A 1 75 ? -54.387 5.681 -30.390 1.00 49.24 77 ASP A CA 1
ATOM 578 C C . ASP A 1 75 ? -54.414 6.816 -29.337 1.00 56.47 77 ASP A C 1
ATOM 579 O O . ASP A 1 75 ? -55.436 7.027 -28.679 1.00 56.86 77 ASP A O 1
ATOM 584 N N . ALA A 1 76 ? -53.292 7.555 -29.192 1.00 53.41 78 ALA A N 1
ATOM 585 C CA . ALA A 1 76 ? -53.201 8.686 -28.277 1.00 52.50 78 ALA A CA 1
ATOM 586 C C . ALA A 1 76 ? -54.177 9.777 -28.725 1.00 56.09 78 ALA A C 1
ATOM 587 O O . ALA A 1 76 ? -54.877 10.337 -27.888 1.00 55.85 78 ALA A O 1
ATOM 589 N N . ARG A 1 77 ? -54.265 10.033 -30.049 1.00 53.16 79 ARG A N 1
ATOM 590 C CA . ARG A 1 77 ? -55.150 11.039 -30.647 1.00 52.98 79 ARG A CA 1
ATOM 591 C C . ARG A 1 77 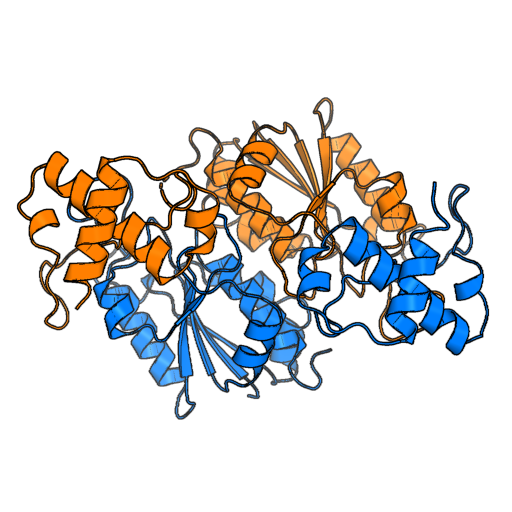? -56.638 10.715 -30.477 1.00 57.95 79 ARG A C 1
ATOM 592 O O . ARG A 1 77 ? -57.452 11.618 -30.248 1.00 55.72 79 ARG A O 1
ATOM 600 N N . GLN A 1 78 ? -56.980 9.419 -30.605 1.00 57.74 80 GLN A N 1
ATOM 601 C CA . GLN A 1 78 ? -58.329 8.870 -30.437 1.00 57.72 80 GLN A CA 1
ATOM 602 C C . GLN A 1 78 ? -58.759 9.108 -28.990 1.00 62.29 80 GLN A C 1
ATOM 603 O O . GLN A 1 78 ? -59.839 9.659 -28.769 1.00 62.27 80 GLN A O 1
ATOM 609 N N . ALA A 1 79 ? -57.879 8.766 -28.009 1.00 58.79 81 ALA A N 1
ATOM 610 C CA . ALA A 1 79 ? -58.125 8.960 -26.568 1.00 57.88 81 ALA A CA 1
ATOM 611 C C . ALA A 1 79 ? -58.245 10.429 -26.167 1.00 64.71 81 ALA A C 1
ATOM 612 O O . ALA A 1 79 ? -58.962 10.737 -25.220 1.00 66.33 81 ALA A O 1
ATOM 614 N N . ALA A 1 80 ? -57.589 11.337 -26.910 1.00 62.51 82 ALA A N 1
ATOM 615 C CA . ALA A 1 80 ? -57.666 12.782 -26.681 1.00 63.04 82 ALA A CA 1
ATOM 616 C C . ALA A 1 80 ? -59.087 13.296 -26.949 1.00 68.52 82 ALA A C 1
ATOM 617 O O . ALA A 1 80 ? -59.441 14.393 -26.500 1.00 67.42 82 ALA A O 1
ATOM 619 N N . GLY A 1 81 ? -59.877 12.484 -27.661 1.00 67.25 83 GLY A N 1
ATOM 620 C CA . GLY A 1 81 ? -61.269 12.763 -28.001 1.00 67.99 83 GLY A CA 1
ATOM 621 C 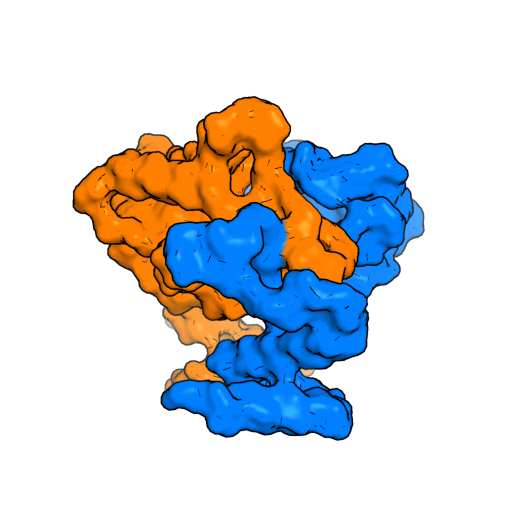C . GLY A 1 81 ? -61.447 14.002 -28.850 1.00 72.83 83 GLY A C 1
ATOM 622 O O . GLY A 1 81 ? -60.797 14.138 -29.891 1.00 73.41 83 GLY A O 1
ATOM 623 N N . GLY A 1 82 ? -62.298 14.911 -28.380 1.00 68.78 84 GLY A N 1
ATOM 624 C CA . GLY A 1 82 ? -62.573 16.163 -29.075 1.00 68.50 84 GLY A CA 1
ATOM 625 C C . GLY A 1 82 ? -61.683 17.324 -28.677 1.00 71.97 84 GLY A C 1
ATOM 626 O O . GLY A 1 82 ? -61.931 18.462 -29.095 1.00 72.64 84 GLY A O 1
ATOM 627 N N . ARG A 1 83 ? -60.641 17.054 -27.865 1.00 66.22 85 ARG A N 1
ATOM 628 C CA . ARG A 1 83 ? -59.712 18.091 -27.407 1.00 64.41 85 ARG A CA 1
ATOM 629 C C . ARG A 1 83 ? -58.738 18.472 -28.506 1.00 65.66 85 ARG A C 1
ATOM 630 O O . ARG A 1 83 ? -58.236 17.604 -29.226 1.00 65.43 85 ARG A O 1
ATOM 638 N N . LYS A 1 84 ? -58.420 19.758 -28.586 1.00 61.40 86 LYS A N 1
ATOM 639 C CA . LYS A 1 84 ? -57.429 20.281 -29.527 1.00 61.46 86 LYS A CA 1
ATOM 640 C C . LYS A 1 84 ? -56.064 19.908 -28.931 1.00 61.84 86 LYS A C 1
ATOM 641 O O . LYS A 1 84 ? -55.677 20.459 -27.897 1.00 61.42 86 LYS A O 1
ATOM 647 N N . ALA A 1 85 ? -55.404 18.896 -29.507 1.00 55.65 87 ALA A N 1
ATOM 648 C CA . ALA A 1 85 ? -54.115 18.415 -29.011 1.00 55.11 87 ALA A CA 1
ATOM 649 C C . ALA A 1 85 ? -52.951 18.901 -29.856 1.00 57.34 87 ALA A C 1
ATOM 650 O O . ALA A 1 85 ? -53.014 18.855 -31.093 1.00 57.11 87 ALA A O 1
ATOM 652 N N . LYS A 1 86 ? -51.898 19.401 -29.176 1.00 51.62 88 LYS A N 1
ATOM 653 C CA . LYS A 1 86 ? -50.647 19.851 -29.792 1.00 50.06 88 LYS A CA 1
ATOM 654 C C . LYS A 1 86 ? -49.675 18.656 -29.658 1.00 49.12 88 LYS A C 1
ATOM 655 O O . LYS A 1 86 ? -49.493 18.126 -28.560 1.00 47.20 88 LYS A O 1
ATOM 661 N N . VAL A 1 87 ? -49.129 18.191 -30.783 1.00 42.78 89 VAL A N 1
ATOM 662 C CA . VAL A 1 87 ? -48.227 17.049 -30.803 1.00 42.28 89 VAL A CA 1
ATOM 663 C C . VAL A 1 87 ? -46.803 17.598 -30.694 1.00 47.12 89 VAL A C 1
ATOM 664 O O . VAL A 1 87 ? -46.354 18.308 -31.589 1.00 47.05 89 VAL A O 1
ATOM 668 N N . ILE A 1 88 ? -46.116 17.300 -29.575 1.00 42.60 90 ILE A N 1
ATOM 669 C CA . ILE A 1 88 ? -44.748 17.772 -29.321 1.00 41.48 90 ILE A CA 1
ATOM 670 C C . ILE A 1 88 ? -43.739 16.631 -29.326 1.00 43.87 90 ILE A C 1
ATOM 671 O O . ILE A 1 88 ? -43.985 15.605 -28.711 1.00 45.15 90 ILE A O 1
ATOM 676 N N . TYR A 1 89 ? -42.600 16.812 -30.021 1.00 37.64 91 TYR A N 1
ATOM 677 C CA . TYR A 1 89 ? -41.496 15.847 -30.005 1.00 34.98 91 TYR A CA 1
ATOM 678 C C . TYR A 1 89 ? -40.383 16.490 -29.189 1.00 37.45 91 TYR A C 1
ATOM 679 O O . TYR A 1 89 ? -40.012 17.650 -29.421 1.00 34.98 91 TYR A O 1
ATOM 688 N N . LEU A 1 90 ? -39.941 15.770 -28.167 1.00 35.57 92 LEU A N 1
ATOM 689 C CA . LEU A 1 90 ? -38.857 16.196 -27.284 1.00 35.67 92 LEU A CA 1
ATOM 690 C C . LEU A 1 90 ? -37.560 15.899 -27.998 1.00 38.26 92 LEU A C 1
ATOM 691 O O . LEU A 1 90 ? -37.330 14.737 -28.321 1.00 36.81 92 LEU A O 1
ATOM 696 N N . SER A 1 91 ? -36.706 16.918 -28.251 1.00 33.50 93 SER A N 1
ATOM 697 C CA . SER A 1 91 ? -35.378 16.682 -28.858 1.00 32.65 93 SER A CA 1
ATOM 698 C C . SER A 1 91 ? -34.439 17.866 -28.643 1.00 37.04 93 SER A C 1
ATOM 699 O O . SER A 1 91 ? -34.935 18.998 -28.618 1.00 36.88 93 SER A O 1
ATOM 702 N N . PRO A 1 92 ? -33.096 17.648 -28.653 1.00 35.69 94 PRO A N 1
ATOM 703 C CA . PRO A 1 92 ? -32.162 18.785 -28.489 1.00 37.97 94 PRO A CA 1
ATOM 704 C C . PRO A 1 92 ? -32.197 19.822 -29.622 1.00 45.45 94 PRO A C 1
ATOM 705 O O . PRO A 1 92 ? -31.765 20.970 -29.446 1.00 45.37 94 PRO A O 1
ATOM 709 N N . GLN A 1 93 ? -32.784 19.427 -30.769 1.00 41.51 95 GLN A N 1
ATOM 710 C CA . GLN A 1 93 ? -32.984 20.248 -31.955 1.00 40.48 95 GLN A CA 1
ATOM 711 C C . GLN A 1 93 ? -34.234 21.165 -31.849 1.00 43.12 95 GLN A C 1
ATOM 712 O O . GLN A 1 93 ? -34.504 21.899 -32.795 1.00 44.30 95 GLN A O 1
ATOM 718 N N . GLY A 1 94 ? -34.993 21.087 -30.753 1.00 35.94 96 GLY A N 1
ATOM 719 C CA . GLY A 1 94 ? -36.232 21.862 -30.601 1.00 35.43 96 GLY A CA 1
ATOM 720 C C . GLY A 1 94 ? -36.085 23.241 -30.004 1.00 38.04 96 GLY A C 1
ATOM 721 O O . GLY A 1 94 ? -34.974 23.684 -29.720 1.00 37.39 96 GLY A O 1
ATOM 722 N N . ARG A 1 95 ? -37.202 23.937 -29.835 1.00 35.68 97 ARG A N 1
ATOM 723 C CA . ARG A 1 95 ? -37.255 25.261 -29.212 1.00 36.46 97 ARG A CA 1
ATOM 724 C C . ARG A 1 95 ? -36.890 25.054 -27.744 1.00 42.44 97 ARG A C 1
ATOM 725 O O . ARG A 1 95 ? -37.390 24.123 -27.119 1.00 40.35 97 ARG A O 1
ATOM 733 N N . GLN A 1 96 ? -35.965 25.867 -27.227 1.00 41.91 98 GLN A N 1
ATOM 734 C CA . GLN A 1 96 ? -35.493 25.753 -25.853 1.00 42.70 98 GLN A CA 1
ATOM 735 C C . GLN A 1 96 ? -36.565 26.134 -24.919 1.00 44.80 98 GLN A C 1
ATOM 736 O O . GLN A 1 96 ? -37.115 27.246 -25.002 1.00 44.12 98 GLN A O 1
ATOM 742 N N . LEU A 1 97 ? -36.866 25.215 -24.011 1.00 39.38 99 LEU A N 1
ATOM 743 C CA . LEU A 1 97 ? -37.869 25.459 -22.991 1.00 38.26 99 LEU A CA 1
ATOM 744 C C . LEU A 1 97 ? -37.368 26.542 -22.010 1.00 42.32 99 LEU A C 1
ATOM 745 O O . LEU A 1 97 ? -36.202 26.523 -21.586 1.00 41.47 99 LEU A O 1
ATOM 750 N N . THR A 1 98 ? -38.250 27.511 -21.733 1.00 37.68 100 THR A N 1
ATOM 751 C CA . THR A 1 98 ? -38.076 28.620 -20.788 1.00 38.58 100 THR A CA 1
ATOM 752 C C . THR A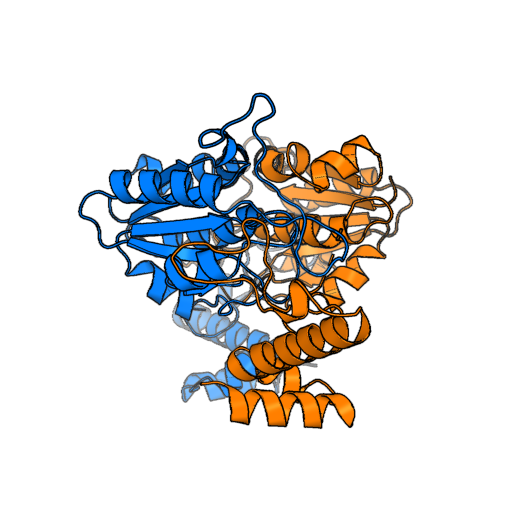 1 98 ? -39.451 28.865 -20.133 1.00 43.65 100 THR A C 1
ATOM 753 O O . THR A 1 98 ? -40.487 28.492 -20.709 1.00 41.56 100 THR A O 1
ATOM 757 N N . GLN A 1 99 ? -39.475 29.591 -19.017 1.00 41.93 101 GLN A N 1
ATOM 758 C CA . GLN A 1 99 ? -40.723 29.918 -18.326 1.00 42.64 101 GLN A CA 1
ATOM 759 C C . GLN A 1 99 ? -41.790 30.526 -19.220 1.00 47.12 101 GLN A C 1
ATOM 760 O O . GLN A 1 99 ? -42.969 30.246 -19.016 1.00 47.74 101 GLN A O 1
ATOM 766 N N . ALA A 1 100 ? -41.398 31.351 -20.196 1.00 45.73 102 ALA A N 1
ATOM 767 C CA . ALA A 1 100 ? -42.337 31.957 -21.160 1.00 45.68 102 ALA A CA 1
ATOM 768 C C . ALA A 1 100 ? -42.971 30.883 -22.056 1.00 48.62 102 ALA A C 1
ATOM 769 O O . ALA A 1 100 ? -44.158 30.955 -22.347 1.00 48.56 102 ALA A O 1
ATOM 771 N N . GLY A 1 101 ? -42.180 29.887 -22.450 1.00 47.13 103 GLY A N 1
ATOM 772 C CA . GLY A 1 101 ? -42.647 28.743 -23.225 1.00 47.38 103 GLY A CA 1
ATOM 773 C C . GLY A 1 101 ? -43.634 27.919 -22.417 1.00 50.49 103 GLY A C 1
ATOM 774 O O . GLY A 1 101 ? -44.688 27.532 -22.932 1.00 50.82 103 GLY A O 1
ATOM 775 N N . VAL A 1 102 ? -43.329 27.723 -21.117 1.00 45.80 104 VAL A N 1
ATOM 776 C CA . VAL A 1 102 ? -44.159 27.006 -20.130 1.00 44.71 104 VAL A CA 1
ATOM 777 C C . VAL A 1 102 ? -45.563 27.615 -20.065 1.00 50.23 104 VAL A C 1
ATOM 778 O O . VAL A 1 102 ? -46.552 26.887 -20.188 1.00 48.76 104 VAL A O 1
ATOM 782 N N . ARG A 1 103 ? -45.641 28.950 -19.911 1.00 48.62 105 ARG A N 1
ATOM 783 C CA . ARG A 1 103 ? -46.903 29.691 -19.885 1.00 50.02 105 ARG A CA 1
ATOM 784 C C . ARG A 1 103 ? -47.707 29.453 -21.152 1.00 55.53 105 ARG A C 1
ATOM 785 O O . ARG A 1 103 ? -48.906 29.187 -21.056 1.00 56.54 105 ARG A O 1
ATOM 793 N N . GLU A 1 104 ? -47.043 29.492 -22.332 1.00 51.81 106 GLU A N 1
ATOM 794 C CA . GLU A 1 104 ? -47.700 29.221 -23.612 1.00 51.25 106 GLU A CA 1
ATOM 795 C C . GLU A 1 104 ? -48.289 27.823 -23.589 1.00 53.37 106 GLU A C 1
ATOM 796 O O . GLU A 1 104 ? -49.495 27.679 -23.796 1.00 54.81 106 GLU A O 1
ATOM 802 N N . LEU A 1 105 ? -47.460 26.801 -23.273 1.00 46.86 107 LEU A N 1
ATOM 803 C CA . LEU A 1 105 ? -47.892 25.398 -23.191 1.00 45.38 107 LEU A CA 1
ATOM 804 C C . LEU A 1 105 ? -49.058 25.219 -22.171 1.00 51.70 107 LEU A C 1
ATOM 805 O O . LEU A 1 105 ? -49.980 24.454 -22.437 1.00 52.65 107 LEU A O 1
ATOM 810 N N . ALA A 1 106 ? -49.056 25.980 -21.058 1.00 48.97 108 ALA A N 1
ATOM 811 C CA . ALA A 1 106 ? -50.105 25.927 -20.034 1.00 49.75 108 ALA A CA 1
ATOM 812 C C . ALA A 1 106 ? -51.495 26.411 -20.529 1.00 56.69 108 ALA A C 1
ATOM 813 O O . ALA A 1 106 ? -52.491 26.226 -19.826 1.00 57.70 108 ALA A O 1
ATOM 815 N N . GLU A 1 107 ? -51.568 26.998 -21.728 1.00 53.90 109 GLU A N 1
ATOM 816 C CA . GLU A 1 107 ? -52.846 27.445 -22.280 1.00 54.68 109 GLU A CA 1
ATOM 817 C C . GLU A 1 107 ? -53.508 26.360 -23.117 1.00 59.76 109 GLU A C 1
ATOM 818 O O . GLU A 1 107 ? -54.679 26.500 -23.460 1.00 60.21 109 GLU A O 1
ATOM 824 N N . GLU A 1 108 ? -52.768 25.280 -23.445 1.00 56.08 110 GLU A N 1
ATOM 825 C CA . GLU A 1 108 ? -53.262 24.160 -24.260 1.00 55.17 110 GLU A CA 1
ATOM 826 C C . GLU A 1 108 ? -54.169 23.264 -23.436 1.00 59.39 110 GLU A C 1
ATOM 827 O O . GLU A 1 108 ? -53.894 23.041 -22.259 1.00 59.87 110 GLU A O 1
ATOM 833 N N . GLU A 1 109 ? -55.209 22.700 -24.061 1.00 54.78 111 GLU A N 1
ATOM 834 C CA . GLU A 1 109 ? -56.112 21.773 -23.375 1.00 54.67 111 GLU A CA 1
ATOM 835 C C . GLU A 1 109 ? -55.556 20.347 -23.379 1.00 57.37 111 GLU A C 1
ATOM 836 O O . GLU A 1 109 ? -55.737 19.618 -22.400 1.00 58.58 111 GLU A O 1
ATOM 842 N N . ALA A 1 110 ? -54.876 19.955 -24.472 1.00 50.35 112 ALA A N 1
ATOM 843 C CA . ALA A 1 110 ? -54.280 18.629 -24.583 1.00 48.33 112 ALA A CA 1
ATOM 844 C C . ALA A 1 110 ? -52.889 18.655 -25.209 1.00 49.29 112 ALA A C 1
ATOM 845 O O . ALA A 1 110 ? -52.610 19.476 -26.096 1.00 50.08 112 ALA A O 1
ATOM 847 N N . LEU A 1 111 ? -52.009 17.780 -24.710 1.00 41.47 113 LEU A N 1
ATOM 848 C CA . LEU A 1 111 ? -50.651 17.644 -25.209 1.00 40.43 113 LEU A CA 1
ATOM 849 C C . LEU A 1 111 ? -50.343 16.169 -25.422 1.00 44.35 113 LEU A C 1
ATOM 850 O O . LEU A 1 111 ? -50.555 15.365 -24.522 1.00 42.39 113 LEU A O 1
ATOM 855 N N . ILE A 1 112 ? -49.827 15.825 -26.609 1.00 42.96 114 ILE A N 1
ATOM 856 C CA . ILE A 1 112 ? -49.318 14.492 -26.925 1.00 42.44 114 ILE A CA 1
ATOM 857 C C . ILE A 1 112 ? -47.795 14.697 -27.022 1.00 44.44 114 ILE A C 1
ATOM 858 O O . ILE A 1 112 ? -47.336 15.437 -27.884 1.00 44.72 114 ILE A O 1
ATOM 863 N N . LEU A 1 113 ? -47.033 14.062 -26.132 1.00 38.10 115 LEU A N 1
ATOM 864 C CA . LEU A 1 113 ? -45.595 14.210 -26.082 1.00 36.77 115 LEU A CA 1
ATOM 865 C C . LEU A 1 113 ? -44.927 12.944 -26.572 1.00 40.36 115 LEU A C 1
ATOM 866 O O . LEU A 1 113 ? -45.183 11.862 -26.054 1.00 39.95 115 LEU A O 1
ATOM 871 N N . ILE A 1 114 ? -44.058 13.078 -27.555 1.00 36.76 116 ILE A N 1
ATOM 872 C CA . ILE A 1 114 ? -43.361 11.937 -28.128 1.00 36.42 116 ILE A CA 1
ATOM 873 C C . ILE A 1 114 ? -41.966 11.878 -27.595 1.00 38.85 116 ILE A C 1
ATOM 874 O O . ILE A 1 114 ? -41.215 12.845 -27.717 1.00 36.57 116 ILE A O 1
ATOM 879 N N . ALA A 1 115 ? -41.641 10.755 -26.944 1.00 37.38 117 ALA A N 1
ATOM 880 C CA . ALA A 1 115 ? -40.340 10.551 -26.318 1.00 37.70 117 ALA A CA 1
ATOM 881 C C . ALA A 1 115 ? -39.480 9.635 -27.169 1.00 44.16 117 ALA A C 1
ATOM 882 O O . ALA A 1 115 ? -39.752 8.437 -27.314 1.00 43.85 117 ALA A O 1
ATOM 884 N N . GLY A 1 116 ? -38.461 10.219 -27.767 1.00 41.31 118 GLY A N 1
ATOM 885 C CA . GLY A 1 116 ? -37.569 9.460 -28.618 1.00 40.89 118 GLY A CA 1
ATOM 886 C C . GLY A 1 116 ? -36.596 8.606 -27.835 1.00 44.30 118 GLY A C 1
ATOM 887 O O . GLY A 1 116 ? -36.347 8.849 -26.654 1.00 43.44 118 GLY A O 1
ATOM 888 N N . ARG A 1 117 ? -36.069 7.629 -28.522 1.00 40.45 119 ARG A N 1
ATOM 889 C CA . ARG A 1 117 ? -35.045 6.749 -28.046 1.00 41.00 119 ARG A CA 1
ATOM 890 C C . ARG A 1 117 ? -34.052 6.545 -29.199 1.00 47.42 119 ARG A C 1
ATOM 891 O O . ARG A 1 117 ? -34.292 6.959 -30.308 1.00 46.28 119 ARG A O 1
ATOM 899 N N . TYR A 1 118 ? -32.931 5.913 -28.901 1.00 48.50 120 TYR A N 1
ATOM 900 C CA . TYR A 1 118 ? -31.838 5.660 -29.833 1.00 49.72 120 TYR A CA 1
ATOM 901 C C . TYR A 1 118 ? -31.183 6.903 -30.405 1.00 55.50 120 TYR A C 1
ATOM 902 O O . TYR A 1 118 ? -30.791 7.780 -29.663 1.00 55.20 120 TYR A O 1
ATOM 911 N N . GLU A 1 119 ? -31.061 6.976 -31.718 1.00 50.56 121 GLU A N 1
ATOM 912 C CA . GLU A 1 119 ? -30.434 8.118 -32.351 1.00 49.57 121 GLU A CA 1
ATOM 913 C C . GLU A 1 119 ? -31.496 9.119 -32.738 1.00 51.31 121 GLU A C 1
ATOM 914 O O . GLU A 1 119 ? -31.201 10.195 -33.136 1.00 53.46 121 GLU A O 1
ATOM 920 N N . GLY A 1 120 ? -32.741 8.754 -32.609 1.00 44.49 122 GLY A N 1
ATOM 921 C CA . GLY A 1 120 ? -33.841 9.653 -32.903 1.00 43.53 122 GLY A CA 1
ATOM 922 C C . GLY A 1 120 ? -34.925 8.983 -33.695 1.00 48.23 122 GLY A C 1
ATOM 923 O O . GLY A 1 120 ? -34.934 7.754 -33.830 1.00 47.28 122 GLY A O 1
ATOM 924 N N . ILE A 1 121 ? -35.841 9.800 -34.220 1.00 45.50 123 ILE A N 1
ATOM 925 C CA . ILE A 1 121 ? -36.982 9.334 -34.979 1.00 45.61 123 ILE A CA 1
ATOM 926 C C . ILE A 1 121 ? -36.920 9.815 -36.456 1.00 49.23 123 ILE A C 1
ATOM 927 O O . ILE A 1 121 ? -36.238 10.802 -36.788 1.00 48.05 123 ILE A O 1
ATOM 932 N N . ASP A 1 122 ? -37.642 9.104 -37.344 1.00 44.23 124 ASP A N 1
ATOM 933 C CA . ASP A 1 122 ? -37.626 9.410 -38.767 1.00 41.37 124 ASP A CA 1
ATOM 934 C C . ASP A 1 122 ? -38.182 10.772 -39.039 1.00 46.65 124 ASP A C 1
ATOM 935 O O . ASP A 1 122 ? -39.258 11.105 -38.552 1.00 47.81 124 ASP A O 1
ATOM 940 N N . GLU A 1 123 ? -37.434 11.579 -39.828 1.00 42.18 125 GLU A N 1
ATOM 941 C CA . GLU A 1 123 ? -37.791 12.953 -40.165 1.00 40.81 125 GLU A CA 1
ATOM 942 C C . GLU A 1 123 ? -39.139 13.060 -40.857 1.00 45.67 125 GLU A C 1
ATOM 943 O O . GLU A 1 123 ? -39.841 14.060 -40.664 1.00 45.89 125 GLU A O 1
ATOM 949 N N . ARG A 1 124 ? -39.498 12.044 -41.672 1.00 42.09 126 ARG A N 1
ATOM 950 C CA . ARG A 1 124 ? -40.784 12.002 -42.374 1.00 42.47 126 ARG A CA 1
ATOM 951 C C . ARG A 1 124 ? -41.937 11.917 -41.356 1.00 44.50 126 ARG A C 1
ATOM 952 O O . ARG A 1 124 ? -42.930 12.630 -41.521 1.00 45.61 126 ARG A O 1
ATOM 960 N N . PHE A 1 125 ? -41.757 11.153 -40.263 1.00 40.15 127 PHE A N 1
ATOM 961 C CA . PHE A 1 125 ? -42.698 11.110 -39.141 1.00 40.89 127 PHE A CA 1
ATOM 962 C C . PHE A 1 125 ? -42.853 12.514 -38.518 1.00 44.92 127 PHE A C 1
ATOM 963 O O . PHE A 1 125 ? -43.981 12.968 -38.312 1.00 46.04 127 PHE A O 1
ATOM 971 N N . ILE A 1 126 ? -41.716 13.204 -38.238 1.00 40.18 128 ILE A N 1
ATOM 972 C CA . ILE A 1 126 ? -41.700 14.549 -37.668 1.00 38.54 128 ILE A CA 1
ATOM 973 C C . ILE A 1 126 ? -42.439 15.506 -38.607 1.00 45.68 128 ILE A C 1
ATOM 974 O O . ILE A 1 126 ? -43.389 16.106 -38.154 1.00 45.05 128 ILE A O 1
ATOM 979 N N . GLU A 1 127 ? -42.033 15.640 -39.910 1.00 45.12 129 GLU A N 1
ATOM 980 C CA . GLU A 1 127 ? -42.687 16.585 -40.859 1.00 46.12 129 GLU A CA 1
ATOM 981 C C . GLU A 1 127 ? -44.185 16.358 -40.987 1.00 49.71 129 GLU A C 1
ATOM 982 O O . GLU A 1 127 ? -44.952 17.320 -41.079 1.00 49.80 129 GLU A O 1
ATOM 988 N N . GLU A 1 128 ? -44.596 15.095 -40.970 1.00 45.61 130 GLU A N 1
ATOM 989 C CA . GLU A 1 128 ? -45.991 14.705 -41.111 1.00 47.57 130 GLU A CA 1
ATOM 990 C C . GLU A 1 128 ? -46.851 14.928 -39.884 1.00 54.86 130 GLU A C 1
ATOM 991 O O . GLU A 1 128 ? -47.912 15.535 -39.997 1.00 55.43 130 GLU A O 1
ATOM 997 N N . HIS A 1 129 ? -46.399 14.421 -38.715 1.00 51.64 131 HIS A N 1
ATOM 998 C CA . HIS A 1 129 ? -47.180 14.363 -37.481 1.00 51.20 131 HIS A CA 1
ATOM 999 C C . HIS A 1 129 ? -46.868 15.326 -36.352 1.00 52.83 131 HIS A C 1
ATOM 1000 O O . HIS A 1 129 ? -47.738 15.532 -35.503 1.00 52.86 131 HIS A O 1
ATOM 1007 N N . VAL A 1 130 ? -45.633 15.841 -36.276 1.00 46.75 132 VAL A N 1
ATOM 1008 C CA . VAL A 1 130 ? -45.220 16.657 -35.147 1.00 45.55 132 VAL A CA 1
ATOM 1009 C C . VAL A 1 130 ? -45.527 18.113 -35.387 1.00 47.85 132 VAL A C 1
ATOM 1010 O O . VAL A 1 130 ? -45.128 18.664 -36.408 1.00 47.96 132 VAL A O 1
ATOM 1014 N N . ASP A 1 131 ? -46.254 18.736 -34.435 1.00 42.85 133 ASP A N 1
ATOM 1015 C CA . ASP A 1 131 ? -46.615 20.147 -34.520 1.00 41.19 133 ASP A CA 1
ATOM 1016 C C . ASP A 1 131 ? -45.443 21.025 -34.107 1.00 46.36 133 ASP A C 1
ATOM 1017 O O . ASP A 1 131 ? -45.204 22.061 -34.739 1.00 44.48 133 ASP A O 1
ATOM 1022 N N . GLU A 1 132 ? -44.730 20.624 -33.012 1.00 43.83 134 GLU A N 1
ATOM 1023 C CA . GLU A 1 132 ? -43.635 21.399 -32.417 1.00 43.01 134 GLU A CA 1
ATOM 1024 C C . GLU A 1 132 ? -42.558 20.524 -31.807 1.00 45.37 134 GLU A C 1
ATOM 1025 O O . GLU A 1 132 ? -42.844 19.483 -31.232 1.00 45.49 134 GLU A O 1
ATOM 1031 N N . GLU A 1 133 ? -41.325 20.968 -31.926 1.00 39.69 135 GLU A N 1
ATOM 1032 C CA . GLU A 1 133 ? -40.165 20.341 -31.322 1.00 39.22 135 GLU A CA 1
ATOM 1033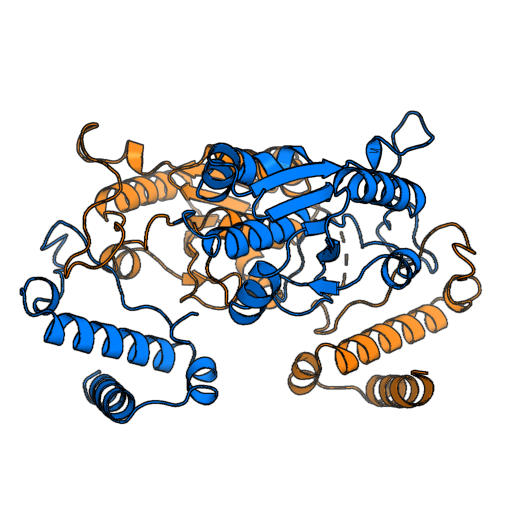 C C . GLU A 1 133 ? -39.727 21.258 -30.171 1.00 42.51 135 GLU A C 1
ATOM 1034 O O . GLU A 1 133 ? -39.642 22.493 -30.346 1.00 39.53 135 GLU A O 1
ATOM 1040 N N . TRP A 1 134 ? -39.456 20.650 -28.998 1.00 39.67 136 TRP A N 1
ATOM 1041 C CA . TRP A 1 134 ? -39.059 21.343 -27.761 1.00 38.47 136 TRP A CA 1
ATOM 1042 C C . TRP A 1 134 ? -37.857 20.667 -27.110 1.00 39.33 136 TRP A C 1
ATOM 1043 O O . TRP A 1 134 ? -37.837 19.438 -26.989 1.00 36.14 136 TRP A O 1
ATOM 1054 N N . SER A 1 135 ? -36.842 21.474 -26.700 1.00 35.93 137 SER A N 1
ATOM 1055 C CA . SER A 1 135 ? -35.668 20.969 -25.980 1.00 35.24 137 SER A CA 1
ATOM 1056 C C . SER A 1 135 ? -35.756 21.441 -24.530 1.00 36.56 137 SER A C 1
ATOM 1057 O O . SER A 1 135 ? -36.340 22.480 -24.277 1.00 35.92 137 SER A O 1
ATOM 1060 N N . ILE A 1 136 ? -35.194 20.693 -23.585 1.00 33.07 138 ILE A N 1
ATOM 1061 C CA . ILE A 1 136 ? -35.165 21.140 -22.190 1.00 32.69 138 ILE A CA 1
ATOM 1062 C C . ILE A 1 136 ? -33.822 21.864 -21.917 1.00 38.68 138 ILE A C 1
ATOM 1063 O O . ILE A 1 136 ? -33.679 22.552 -20.914 1.00 37.94 138 ILE A O 1
ATOM 1068 N N . GLY A 1 137 ? -32.881 21.753 -22.857 1.00 37.73 139 GLY A N 1
ATOM 1069 C CA . GLY A 1 137 ? -31.578 22.400 -22.765 1.00 36.16 139 GLY A CA 1
ATOM 1070 C C . GLY A 1 137 ? -30.531 21.829 -23.676 1.00 39.58 139 GLY A C 1
ATOM 1071 O O . GLY A 1 137 ? -30.699 20.730 -24.206 1.00 40.53 139 GLY A O 1
ATOM 1072 N N . ASP A 1 138 ? -29.391 22.547 -23.796 1.00 37.03 140 ASP A N 1
ATOM 1073 C CA . ASP A 1 138 ? -28.271 22.222 -24.670 1.00 36.78 140 ASP A CA 1
ATOM 1074 C C . ASP A 1 138 ? -27.407 21.065 -24.214 1.00 40.90 140 ASP A C 1
ATOM 1075 O O . ASP A 1 138 ? -26.179 21.185 -24.125 1.00 40.64 140 ASP A O 1
ATOM 1080 N N . TYR A 1 139 ? -28.037 19.879 -24.061 1.00 36.87 141 TYR A N 1
ATOM 1081 C CA . TYR A 1 139 ? -27.312 18.666 -23.673 1.00 34.56 141 TYR A CA 1
ATOM 1082 C C . TYR A 1 139 ? -28.062 17.460 -24.251 1.00 40.48 141 TYR A C 1
ATOM 1083 O O . TYR A 1 139 ? -29.240 17.574 -24.622 1.00 39.64 141 TYR A O 1
ATOM 1092 N N . VAL A 1 140 ? -27.388 16.327 -24.344 1.00 38.33 142 VAL A N 1
ATOM 1093 C CA . VAL A 1 140 ? -27.935 15.120 -24.950 1.00 39.71 142 VAL A CA 1
ATOM 1094 C C . VAL A 1 140 ? -28.255 14.083 -23.900 1.00 44.22 142 VAL A C 1
ATOM 1095 O O . VAL A 1 140 ? -27.359 13.619 -23.157 1.00 43.93 142 VAL A O 1
ATOM 1099 N N . LEU A 1 141 ? -29.525 13.670 -23.900 1.00 37.61 143 LEU A N 1
ATOM 1100 C CA . LEU A 1 141 ? -30.017 12.637 -22.995 1.00 37.27 143 LEU A CA 1
ATOM 1101 C C . LEU A 1 141 ? -30.229 11.330 -23.766 1.00 42.60 143 LEU A C 1
ATOM 1102 O O . LEU A 1 141 ? -30.225 11.356 -24.997 1.00 41.87 143 LEU A O 1
ATOM 1107 N N . SER A 1 142 ? -30.373 10.174 -23.061 1.00 38.63 144 SER A N 1
ATOM 1108 C CA . SER A 1 142 ? -30.552 8.862 -23.714 1.00 36.96 144 SER A CA 1
ATOM 1109 C C . SER A 1 142 ? -31.947 8.679 -24.249 1.00 41.76 144 SER A C 1
ATOM 1110 O O . SER A 1 142 ? -32.147 7.813 -25.081 1.00 43.99 144 SER A O 1
ATOM 1113 N N . GLY A 1 143 ? -32.895 9.494 -23.783 1.00 37.43 145 GLY A N 1
ATOM 1114 C CA . GLY A 1 143 ? -34.273 9.411 -24.219 1.00 37.32 145 GLY A CA 1
ATOM 1115 C C . GLY A 1 143 ? -35.062 10.630 -23.843 1.00 42.22 145 GLY A C 1
ATOM 1116 O O . GLY A 1 143 ? -34.575 11.472 -23.074 1.00 43.89 145 GLY A O 1
ATOM 1117 N N . GLY A 1 144 ? -36.267 10.721 -24.410 1.00 36.78 146 GLY A N 1
ATOM 1118 C CA . GLY A 1 144 ? -37.176 11.846 -24.214 1.00 35.28 146 GLY A CA 1
ATOM 1119 C C . GLY A 1 144 ? -38.069 11.787 -22.998 1.00 37.36 146 GLY A C 1
ATOM 1120 O O . GLY A 1 144 ? -38.845 12.715 -22.776 1.00 35.74 146 GLY A O 1
ATOM 1121 N N . GLU A 1 145 ? -38.010 10.697 -22.223 1.00 34.57 147 GLU A N 1
ATOM 1122 C CA . GLU A 1 145 ? -38.845 10.517 -21.017 1.00 34.48 147 GLU A CA 1
ATOM 1123 C C . GLU A 1 145 ? -38.617 11.582 -19.930 1.00 37.12 147 GLU A C 1
ATOM 1124 O O . GLU A 1 145 ? -39.573 12.277 -19.547 1.00 38.22 147 GLU A O 1
ATOM 1130 N N . LEU A 1 146 ? -37.371 11.768 -19.482 1.00 30.15 148 LEU A N 1
ATOM 1131 C CA . LEU A 1 146 ? -37.055 12.825 -18.486 1.00 30.88 148 LEU A CA 1
ATOM 1132 C C . LEU A 1 146 ? -37.426 14.202 -19.019 1.00 36.12 148 LEU A C 1
ATOM 1133 O O . LEU A 1 146 ? -38.191 14.876 -18.332 1.00 37.53 148 LEU A O 1
ATOM 1138 N N . PRO A 1 147 ? -37.095 14.576 -20.302 1.00 34.39 149 PRO A N 1
ATOM 1139 C CA . PRO A 1 147 ? -37.562 15.874 -20.822 1.00 33.60 149 PRO A CA 1
ATOM 1140 C C . PRO A 1 147 ? -39.069 16.029 -20.862 1.00 38.42 149 PRO A C 1
ATOM 1141 O O . PRO A 1 147 ? -39.575 17.140 -20.641 1.00 37.77 149 PRO A O 1
ATOM 1145 N N . ALA A 1 148 ? -39.810 14.944 -21.191 1.00 35.86 150 ALA A N 1
ATOM 1146 C CA . ALA A 1 148 ? -41.288 15.027 -21.222 1.00 34.26 150 ALA A CA 1
ATOM 1147 C C . ALA A 1 148 ? -41.839 15.327 -19.820 1.00 34.55 150 ALA A C 1
ATOM 1148 O O . ALA A 1 148 ? -42.704 16.198 -19.658 1.00 36.16 150 ALA A O 1
ATOM 1150 N N . MET A 1 149 ? -41.266 14.685 -18.820 1.00 29.77 151 MET A N 1
ATOM 1151 C CA . MET A 1 149 ? -41.610 14.827 -17.386 1.00 30.58 151 MET A CA 1
ATOM 1152 C C . MET A 1 149 ? -41.284 16.214 -16.826 1.00 37.43 151 MET A C 1
ATOM 1153 O O . MET A 1 149 ? -42.070 16.767 -16.065 1.00 37.66 151 MET A O 1
ATOM 1158 N N . VAL A 1 150 ? -40.171 16.804 -17.275 1.00 34.66 152 VAL A N 1
ATOM 1159 C CA . VAL A 1 150 ? -39.756 18.168 -16.913 1.00 33.03 152 VAL A CA 1
ATOM 1160 C C . VAL A 1 150 ? -40.808 19.125 -17.463 1.00 37.37 152 VAL A C 1
ATOM 1161 O O . VAL A 1 150 ? -41.284 19.981 -16.741 1.00 37.39 152 VAL A O 1
ATOM 1165 N N . LEU A 1 151 ? -41.219 18.935 -18.722 1.00 34.75 153 LEU A N 1
ATOM 1166 C CA . LEU A 1 151 ? -42.225 19.786 -19.353 1.00 35.73 153 LEU A CA 1
ATOM 1167 C C . LEU A 1 151 ? -43.569 19.742 -18.613 1.00 39.73 153 LEU A C 1
ATOM 1168 O O . LEU A 1 151 ? -44.191 20.789 -18.420 1.00 40.05 153 LEU A O 1
ATOM 1173 N N . VAL A 1 152 ? -44.061 18.533 -18.297 1.00 36.60 154 VAL A N 1
ATOM 1174 C CA . VAL A 1 152 ? -45.341 18.315 -17.604 1.00 36.38 154 VAL A CA 1
ATOM 1175 C C . VAL A 1 152 ? -45.251 18.886 -16.190 1.00 39.25 154 VAL A C 1
ATOM 1176 O O . VAL A 1 152 ? -46.165 19.589 -15.778 1.00 39.53 154 VAL A O 1
ATOM 1180 N N . ASP A 1 153 ? -44.155 18.630 -15.473 1.00 35.91 155 ASP A N 1
ATOM 1181 C CA . ASP A 1 153 ? -43.999 19.200 -14.138 1.00 37.35 155 ASP A CA 1
ATOM 1182 C C . ASP A 1 153 ? -44.109 20.750 -14.195 1.00 46.56 155 ASP A C 1
ATOM 1183 O O . ASP A 1 153 ? -44.981 21.317 -13.526 1.00 48.33 155 ASP A O 1
ATOM 1188 N N . ALA A 1 154 ? -43.328 21.402 -15.069 1.00 42.61 156 ALA A N 1
ATOM 1189 C CA . ALA A 1 154 ? -43.319 22.866 -15.212 1.00 43.26 156 ALA A CA 1
ATOM 1190 C C . ALA A 1 154 ? -44.691 23.465 -15.514 1.00 47.02 156 ALA A C 1
ATOM 1191 O O . ALA A 1 154 ? -45.105 24.406 -14.845 1.00 46.12 156 ALA A O 1
ATOM 1193 N N . VAL A 1 155 ? -45.410 22.879 -16.480 1.00 43.29 157 VAL A N 1
ATOM 1194 C CA . VAL A 1 155 ? -46.742 23.293 -16.922 1.00 42.94 157 VAL A CA 1
ATOM 1195 C C . VAL A 1 155 ? -47.823 23.071 -15.833 1.00 47.54 157 VAL A C 1
ATOM 1196 O O . VAL A 1 155 ? -48.679 23.939 -15.664 1.00 46.96 157 VAL A O 1
ATOM 1200 N N . THR A 1 156 ? -47.778 21.928 -15.114 1.00 44.75 158 THR A N 1
ATOM 1201 C CA . THR A 1 156 ? -48.723 21.572 -14.042 1.00 46.11 158 THR A CA 1
ATOM 1202 C C . THR A 1 156 ? -48.741 22.636 -12.919 1.00 52.94 158 THR A C 1
ATOM 1203 O O . THR A 1 156 ? -49.814 23.001 -12.428 1.00 52.53 158 THR A O 1
ATOM 1207 N N . ARG A 1 157 ? -47.557 23.160 -12.568 1.00 49.67 159 ARG A N 1
ATOM 1208 C CA . ARG A 1 157 ? -47.369 24.203 -11.565 1.00 50.00 159 ARG A CA 1
ATOM 1209 C C . ARG A 1 157 ? -48.209 25.450 -11.878 1.00 55.86 159 ARG A C 1
ATOM 1210 O O . ARG A 1 157 ? -48.459 26.255 -10.984 1.00 58.12 159 ARG A O 1
ATOM 1218 N N . LEU A 1 158 ? -48.599 25.626 -13.146 1.00 51.46 160 LEU A N 1
ATOM 1219 C CA . LEU A 1 158 ? -49.357 26.777 -13.620 1.00 50.97 160 LEU A CA 1
ATOM 1220 C C . LEU A 1 158 ? -50.847 26.494 -13.705 1.00 57.76 160 LEU A C 1
ATOM 1221 O O . LEU A 1 158 ? -51.617 27.393 -14.065 1.00 56.53 160 LEU A O 1
ATOM 1226 N N . LEU A 1 159 ? -51.260 25.248 -13.370 1.00 57.04 161 LEU A N 1
ATOM 1227 C CA . LEU A 1 159 ? -52.667 24.875 -13.376 1.00 58.48 161 LEU A CA 1
ATOM 1228 C C . LEU A 1 159 ? -53.325 25.430 -12.105 1.00 68.87 161 LEU A C 1
ATOM 1229 O O . LEU A 1 159 ? -52.740 25.348 -11.018 1.00 69.83 161 LEU A O 1
ATOM 1234 N N . PRO A 1 160 ? -54.496 26.087 -12.233 1.00 68.44 162 PRO A N 1
ATOM 1235 C CA . PRO A 1 160 ? -55.132 26.693 -11.053 1.00 69.02 162 PRO A CA 1
ATOM 1236 C C . PRO A 1 160 ? -55.568 25.668 -10.018 1.00 74.92 162 PRO A C 1
ATOM 1237 O O . PRO A 1 160 ? -56.283 24.712 -10.335 1.00 74.88 162 PRO A O 1
ATOM 1241 N N . GLY A 1 161 ? -55.092 25.875 -8.798 1.00 72.74 163 GLY A N 1
ATOM 1242 C CA . GLY A 1 161 ? -55.363 25.009 -7.662 1.00 72.95 163 GLY A CA 1
ATOM 1243 C C . GLY A 1 161 ? -54.328 23.916 -7.520 1.00 78.39 163 GLY A C 1
ATOM 1244 O O . GLY A 1 161 ? -54.424 23.085 -6.609 1.00 79.40 163 GLY A O 1
ATOM 1245 N N . ALA A 1 162 ? -53.324 23.912 -8.412 1.00 74.54 164 ALA A N 1
ATOM 1246 C CA . ALA A 1 162 ? -52.265 22.908 -8.383 1.00 73.88 164 ALA A CA 1
ATOM 1247 C C . ALA A 1 162 ? -51.260 23.125 -7.266 1.00 74.64 164 ALA A C 1
ATOM 1248 O O . ALA A 1 162 ? -50.877 22.150 -6.624 1.00 74.31 164 ALA A O 1
ATOM 1250 N N . LEU A 1 163 ? -50.846 24.394 -7.035 1.00 70.47 165 LEU A N 1
ATOM 1251 C CA . LEU A 1 163 ? -49.861 24.875 -6.034 1.00 97.62 165 LEU A CA 1
ATOM 1252 C C . LEU A 1 163 ? -48.462 25.005 -6.646 1.00 119.51 165 LEU A C 1
ATOM 1253 O O . LEU A 1 163 ? -48.077 26.081 -7.105 1.00 80.24 165 LEU A O 1
ATOM 1258 N N . PHE A 1 174 ? -39.478 31.990 -13.889 1.00 106.21 176 PHE A N 1
ATOM 1259 C CA . PHE A 1 174 ? -38.981 33.338 -14.141 1.00 105.75 176 PHE A CA 1
ATOM 1260 C C . PHE A 1 174 ? -40.151 34.297 -14.371 1.00 110.43 176 PHE A C 1
ATOM 1261 O O . PHE A 1 174 ? -40.268 34.951 -15.416 1.00 109.67 176 PHE A O 1
ATOM 1269 N N . THR A 1 175 ? -41.027 34.354 -13.335 1.00 107.55 177 THR A N 1
ATOM 1270 C CA . THR A 1 175 ? -42.244 35.170 -13.240 1.00 107.02 177 THR A CA 1
ATOM 1271 C C . THR A 1 175 ? -41.851 36.660 -13.227 1.00 107.52 177 THR A C 1
ATOM 1272 O O . THR A 1 175 ? -42.272 37.406 -14.122 1.00 107.03 177 THR A O 1
ATOM 1276 N N . ASP A 1 176 ? -40.973 37.054 -12.271 1.00 100.72 178 ASP A N 1
ATOM 1277 C CA . ASP A 1 176 ? -40.435 38.405 -12.129 1.00 98.49 178 ASP A CA 1
ATOM 1278 C C . ASP A 1 176 ? -39.457 38.691 -13.279 1.00 96.19 178 ASP A C 1
ATOM 1279 O O . ASP A 1 176 ? -39.281 39.851 -13.652 1.00 95.93 178 ASP A O 1
ATOM 1284 N N . GLY A 1 177 ? -38.851 37.629 -13.823 1.00 87.18 179 GLY A N 1
ATOM 1285 C CA . GLY A 1 177 ? -37.835 37.702 -14.866 1.00 84.30 179 GLY A CA 1
ATOM 1286 C C . GLY A 1 177 ? -36.457 37.792 -14.238 1.00 81.77 179 GLY A C 1
ATOM 1287 O O . GLY A 1 177 ? -35.475 38.080 -14.927 1.00 82.29 179 GLY A O 1
ATOM 1288 N N . LEU A 1 178 ? -36.392 37.544 -12.902 1.00 72.23 180 LEU A N 1
ATOM 1289 C CA . LEU A 1 178 ? -35.192 37.587 -12.058 1.00 69.05 180 LEU A CA 1
ATOM 1290 C C . LEU A 1 178 ? -34.944 36.255 -11.357 1.00 66.94 180 LEU A C 1
ATOM 1291 O O . LEU A 1 178 ? -35.870 35.456 -11.197 1.00 65.74 180 LEU A O 1
ATOM 1296 N N . LEU A 1 179 ? -33.695 36.051 -10.872 1.00 59.55 181 LEU A N 1
ATOM 1297 C CA . LEU A 1 179 ? -33.314 34.908 -10.042 1.00 57.72 181 LEU A CA 1
ATOM 1298 C C . LEU A 1 179 ? -33.974 35.166 -8.697 1.00 63.82 181 LEU A C 1
ATOM 1299 O O . LEU A 1 179 ? -34.395 36.305 -8.433 1.00 63.88 181 LEU A O 1
ATOM 1304 N N . ASP A 1 180 ? -34.119 34.136 -7.859 1.00 60.89 182 ASP A N 1
ATOM 1305 C CA . ASP A 1 180 ? -34.812 34.379 -6.610 1.00 61.30 182 ASP A CA 1
ATOM 1306 C C . ASP A 1 180 ? -33.873 34.804 -5.474 1.00 65.81 182 ASP A C 1
ATOM 1307 O O . ASP A 1 180 ? -32.654 34.609 -5.541 1.00 64.75 182 ASP A O 1
ATOM 1312 N N . CYS A 1 181 ? -34.470 35.410 -4.436 1.00 63.11 183 CYS A N 1
ATOM 1313 C CA . CYS A 1 181 ? -33.813 35.849 -3.216 1.00 63.00 183 CYS A CA 1
ATOM 1314 C C . CYS A 1 181 ? -33.453 34.611 -2.398 1.00 65.05 183 CYS A C 1
ATOM 1315 O O . CYS A 1 181 ? -34.151 33.604 -2.539 1.00 64.38 183 CYS A O 1
ATOM 1318 N N . PRO A 1 182 ? -32.413 34.643 -1.518 1.00 60.91 184 PRO A N 1
ATOM 1319 C CA . PRO A 1 182 ? -32.122 33.460 -0.687 1.00 59.57 184 PRO A CA 1
ATOM 1320 C C . PRO A 1 182 ? -33.276 33.153 0.262 1.00 60.40 184 PRO A C 1
ATOM 1321 O O . PRO A 1 182 ? -34.167 33.992 0.457 1.00 59.89 184 PRO A O 1
ATOM 1325 N N . HIS A 1 183 ? -33.287 31.934 0.806 1.00 54.97 185 HIS A N 1
ATOM 1326 C CA . HIS A 1 183 ? -34.340 31.483 1.714 1.00 54.02 185 HIS A CA 1
ATOM 1327 C C . HIS A 1 183 ? -33.751 31.104 3.059 1.00 55.12 185 HIS A C 1
ATOM 1328 O O . HIS A 1 183 ? -32.617 30.605 3.135 1.00 52.45 185 HIS A O 1
ATOM 1335 N N . TYR A 1 184 ? -34.504 31.409 4.127 1.00 53.47 186 TYR A N 1
ATOM 1336 C CA . TYR A 1 184 ? -34.087 31.116 5.502 1.00 53.94 186 TYR A CA 1
ATOM 1337 C C . TYR A 1 184 ? -35.235 30.560 6.332 1.00 59.76 186 TYR A C 1
ATOM 1338 O O . TYR A 1 184 ? -36.385 30.982 6.184 1.00 58.94 186 TYR A O 1
ATOM 1347 N N . THR A 1 185 ? -34.911 29.607 7.204 1.00 59.34 187 THR A N 1
ATOM 1348 C CA . THR A 1 185 ? -35.878 29.017 8.123 1.00 61.25 187 THR A CA 1
ATOM 1349 C C . THR A 1 185 ? -35.214 28.735 9.462 1.00 67.83 187 THR A C 1
ATOM 1350 O O . THR A 1 185 ? -33.987 28.784 9.551 1.00 67.29 187 THR A O 1
ATOM 1354 N N . ARG A 1 186 ? -36.037 28.412 10.486 1.00 66.32 188 ARG A N 1
ATOM 1355 C CA . ARG A 1 186 ? -35.660 28.088 11.865 1.00 66.85 188 ARG A CA 1
ATOM 1356 C C . ARG A 1 186 ? -34.501 27.065 11.873 1.00 72.42 188 ARG A C 1
ATOM 1357 O O . ARG A 1 186 ? -34.514 26.156 11.046 1.00 72.68 188 ARG A O 1
ATOM 1365 N N . PRO A 1 187 ? -33.439 27.227 12.689 1.00 70.26 189 PRO A N 1
ATOM 1366 C CA . PRO A 1 187 ? -33.233 28.246 13.738 1.00 71.09 189 PRO A CA 1
ATOM 1367 C C . PRO A 1 187 ? -32.827 29.645 13.251 1.00 75.83 189 PRO A C 1
ATOM 1368 O O . PRO A 1 187 ? -32.447 29.830 12.094 1.00 74.66 189 PRO A O 1
ATOM 1372 N N . GLU A 1 188 ? -32.900 30.625 14.174 1.00 73.15 190 GLU A N 1
ATOM 1373 C CA . GLU A 1 188 ? -32.500 32.020 13.993 1.00 72.52 190 GLU A CA 1
ATOM 1374 C C . GLU A 1 188 ? -30.992 32.051 13.755 1.00 73.93 190 GLU A C 1
ATOM 1375 O O . GLU A 1 188 ? -30.521 32.826 12.933 1.00 74.01 190 GLU A O 1
ATOM 1381 N N . VAL A 1 189 ? -30.238 31.220 14.486 1.00 69.31 191 VAL A N 1
ATOM 1382 C CA . VAL A 1 189 ? -28.782 31.143 14.383 1.00 69.54 191 VAL A CA 1
ATOM 1383 C C . VAL A 1 189 ? -28.403 29.676 14.319 1.00 74.51 191 VAL A C 1
ATOM 1384 O O . VAL A 1 189 ? -28.892 28.889 15.121 1.00 74.96 191 VAL A O 1
ATOM 1388 N N . TYR A 1 190 ? -27.531 29.313 13.377 1.00 71.79 192 TYR A N 1
ATOM 1389 C CA . TYR A 1 190 ? -27.072 27.945 13.187 1.00 72.12 192 TYR A CA 1
ATOM 1390 C C . TYR A 1 190 ? -25.589 27.964 12.866 1.00 78.48 192 TYR A C 1
ATOM 1391 O O . TYR A 1 190 ? -25.177 28.614 11.900 1.00 77.22 192 TYR A O 1
ATOM 1400 N N . ALA A 1 191 ? -24.797 27.223 13.670 1.00 77.76 193 ALA A N 1
ATOM 1401 C CA . ALA A 1 191 ? -23.343 27.064 13.560 1.00 78.75 193 ALA A CA 1
ATOM 1402 C C . ALA A 1 191 ? -22.602 28.346 13.108 1.00 85.39 193 ALA A C 1
ATOM 1403 O O . ALA A 1 191 ? -22.003 28.393 12.025 1.00 85.82 193 ALA A O 1
ATOM 1405 N N . ASP A 1 192 ? -22.712 29.407 13.943 1.00 82.53 194 ASP A N 1
ATOM 1406 C CA . ASP A 1 192 ? -22.094 30.737 13.792 1.00 82.41 194 ASP A CA 1
ATOM 1407 C C . ASP A 1 192 ? -22.648 31.582 12.602 1.00 84.15 194 ASP A C 1
ATOM 1408 O O . ASP A 1 192 ? -22.139 32.682 12.354 1.00 84.13 194 ASP A O 1
ATOM 1413 N N . LYS A 1 193 ? -23.708 31.098 11.912 1.00 77.47 195 LYS A N 1
ATOM 1414 C CA . LYS A 1 193 ? -24.377 31.807 10.817 1.00 75.49 195 LYS A CA 1
ATOM 1415 C C . LYS A 1 193 ? -25.794 32.187 11.273 1.00 75.78 195 LYS A C 1
ATOM 1416 O O . LYS A 1 193 ? -26.499 31.338 11.813 1.00 74.56 195 LYS A O 1
ATOM 1422 N N . ARG A 1 194 ? -26.214 33.447 11.053 1.00 71.01 196 ARG A N 1
ATOM 1423 C CA . ARG A 1 194 ? -27.534 33.923 11.476 1.00 70.73 196 ARG A CA 1
ATOM 1424 C C . ARG A 1 194 ? -28.349 34.509 10.329 1.00 74.50 196 ARG A C 1
ATOM 1425 O O . ARG A 1 194 ? -27.795 35.129 9.425 1.00 74.31 196 ARG A O 1
ATOM 1433 N N . VAL A 1 195 ? -29.677 34.366 10.424 1.00 70.84 197 VAL A N 1
ATOM 1434 C CA . VAL A 1 195 ? -30.658 34.874 9.479 1.00 71.25 197 VAL A CA 1
ATOM 1435 C C . VAL A 1 195 ? -30.604 36.409 9.442 1.00 77.46 197 VAL A C 1
ATOM 1436 O O . VAL A 1 195 ? -30.720 37.029 10.503 1.00 77.63 197 VAL A O 1
ATOM 1440 N N . PRO A 1 196 ? -30.491 37.034 8.238 1.00 74.87 198 PRO A N 1
ATOM 1441 C CA . PRO A 1 196 ? -30.536 38.509 8.157 1.00 74.43 198 PRO A CA 1
ATOM 1442 C C . PRO A 1 196 ? -31.669 39.106 9.008 1.00 76.96 198 PRO A C 1
ATOM 1443 O O . PRO A 1 196 ? -32.836 38.709 8.861 1.00 75.98 198 PRO A O 1
ATOM 1447 N N . GLU A 1 197 ? -31.299 40.025 9.936 1.00 72.25 199 GLU A N 1
ATOM 1448 C CA . GLU A 1 197 ? -32.190 40.691 10.890 1.00 71.67 199 GLU A CA 1
ATOM 1449 C C . GLU A 1 197 ? -33.448 41.262 10.246 1.00 73.29 199 GLU A C 1
ATOM 1450 O O . GLU A 1 197 ? -34.508 41.155 10.854 1.00 72.20 199 GLU A O 1
ATOM 1456 N N . VAL A 1 198 ? -33.348 41.816 9.011 1.00 70.06 200 VAL A N 1
ATOM 1457 C CA . VAL A 1 198 ? -34.487 42.380 8.249 1.00 69.77 200 VAL A CA 1
ATOM 1458 C C . VAL A 1 198 ? -35.657 41.376 8.164 1.00 73.85 200 VAL A C 1
ATOM 1459 O O . VAL A 1 198 ? -36.821 41.782 8.216 1.00 72.64 200 VAL A O 1
ATOM 1463 N N . LEU A 1 199 ? -35.336 40.070 8.050 1.00 71.41 201 LEU A N 1
ATOM 1464 C CA . LEU A 1 199 ? -36.340 39.012 7.943 1.00 71.90 201 LEU A CA 1
ATOM 1465 C C . LEU A 1 199 ? -36.929 38.646 9.314 1.00 78.68 201 LEU A C 1
ATOM 1466 O O . LEU A 1 199 ? -38.108 38.276 9.390 1.00 78.05 201 LEU A O 1
ATOM 1471 N N . LEU A 1 200 ? -36.121 38.823 10.393 1.00 76.73 202 LEU A N 1
ATOM 1472 C CA . LEU A 1 200 ? -36.516 38.599 11.789 1.00 77.31 202 LEU A CA 1
ATOM 1473 C C . LEU A 1 200 ? -37.396 39.741 12.326 1.00 83.64 202 LEU A C 1
ATOM 1474 O O . LEU A 1 200 ? -37.964 39.615 13.408 1.00 83.70 202 LEU A O 1
ATOM 1479 N N . SER A 1 201 ? -37.515 40.843 11.562 1.00 81.88 203 SER A N 1
ATOM 1480 C CA . SER A 1 201 ? -38.371 41.982 11.885 1.00 82.76 203 SER A CA 1
ATOM 1481 C C . SER A 1 201 ? -39.783 41.700 11.307 1.00 89.56 203 SER A C 1
ATOM 1482 O O . SER A 1 201 ? -39.980 40.678 10.639 1.00 90.20 203 SER A O 1
ATOM 1485 N N . GLY A 1 202 ? -40.737 42.590 11.573 1.00 86.85 204 GLY A N 1
ATOM 1486 C CA . GLY A 1 202 ? -42.111 42.449 11.094 1.00 87.10 204 GLY A CA 1
ATOM 1487 C C . GLY A 1 202 ? -42.490 43.425 10.000 1.00 92.33 204 GLY A C 1
ATOM 1488 O O . GLY A 1 202 ? -43.657 43.473 9.590 1.00 91.69 204 GLY A O 1
ATOM 1489 N N . ASN A 1 203 ? -41.501 44.210 9.516 1.00 89.94 205 ASN A N 1
ATOM 1490 C CA . ASN A 1 203 ? -41.712 45.204 8.471 1.00 90.05 205 ASN A CA 1
ATOM 1491 C C . ASN A 1 203 ? -41.833 44.531 7.106 1.00 95.19 205 ASN A C 1
ATOM 1492 O O . ASN A 1 203 ? -40.830 44.112 6.523 1.00 94.46 205 ASN A O 1
ATOM 1497 N N . HIS A 1 204 ? -43.079 44.420 6.611 1.00 92.91 206 HIS A N 1
ATOM 1498 C CA . HIS A 1 204 ? -43.418 43.800 5.328 1.00 92.97 206 HIS A CA 1
ATOM 1499 C C . HIS A 1 204 ? -42.880 44.579 4.113 1.00 94.42 206 HIS A C 1
ATOM 1500 O O . HIS A 1 204 ? -42.704 43.990 3.049 1.00 93.33 206 HIS A O 1
ATOM 1507 N N . GLU A 1 205 ? -42.611 45.887 4.281 1.00 89.91 207 GLU A N 1
ATOM 1508 C CA . GLU A 1 205 ? -42.059 46.767 3.252 1.00 89.06 207 GLU A CA 1
ATOM 1509 C C . GLU A 1 205 ? -40.531 46.618 3.193 1.00 91.32 207 GLU A C 1
ATOM 1510 O O . GLU A 1 205 ? -39.962 46.578 2.101 1.00 90.29 207 GLU A O 1
ATOM 1516 N N . HIS A 1 206 ? -39.878 46.522 4.363 1.00 87.37 208 HIS A N 1
ATOM 1517 C CA . HIS A 1 206 ? -38.433 46.342 4.443 1.00 87.16 208 HIS A CA 1
ATOM 1518 C C . HIS A 1 206 ? -38.021 44.938 4.017 1.00 88.29 208 HIS A C 1
ATOM 1519 O O . HIS A 1 206 ? -36.935 44.783 3.454 1.00 88.37 208 HIS A O 1
ATOM 1526 N N . ILE A 1 207 ? -38.892 43.919 4.266 1.00 81.67 209 ILE A N 1
ATOM 1527 C CA . ILE A 1 207 ? -38.673 42.521 3.858 1.00 79.37 209 ILE A CA 1
ATOM 1528 C C . ILE A 1 207 ? -38.718 42.469 2.313 1.00 78.46 209 ILE A C 1
ATOM 1529 O O . ILE A 1 207 ? -37.763 42.007 1.682 1.00 77.67 209 ILE A O 1
ATOM 1534 N N . ARG A 1 208 ? -39.797 43.027 1.729 1.00 71.85 210 ARG A N 1
ATOM 1535 C CA . ARG A 1 208 ? -40.050 43.130 0.301 1.00 70.99 210 ARG A CA 1
ATOM 1536 C C . ARG A 1 208 ? -38.853 43.790 -0.399 1.00 76.42 210 ARG A C 1
ATOM 1537 O O . ARG A 1 208 ? -38.283 43.178 -1.316 1.00 77.71 210 ARG A O 1
ATOM 1545 N N . ARG A 1 209 ? -38.446 45.006 0.065 1.00 70.46 211 ARG A N 1
ATOM 1546 C CA . ARG A 1 209 ? -37.317 45.763 -0.486 1.00 68.58 211 ARG A CA 1
ATOM 1547 C C . ARG A 1 209 ? -36.011 44.973 -0.442 1.00 67.71 211 ARG A C 1
ATOM 1548 O O . ARG A 1 209 ? -35.294 44.933 -1.447 1.00 66.98 211 ARG A O 1
ATOM 1556 N N . TRP A 1 210 ? -35.726 44.313 0.699 1.00 60.75 212 TRP A N 1
ATOM 1557 C CA . TRP A 1 210 ? -34.517 43.511 0.848 1.00 59.49 212 TRP A CA 1
ATOM 1558 C C . TRP A 1 210 ? -34.506 42.304 -0.115 1.00 65.59 212 TRP A C 1
ATOM 1559 O O . TRP A 1 210 ? -33.461 41.992 -0.695 1.00 64.31 212 TRP A O 1
ATOM 1570 N N . ARG A 1 211 ? -35.674 41.631 -0.275 1.00 64.04 213 ARG A N 1
ATOM 1571 C CA . ARG A 1 211 ? -35.837 40.470 -1.163 1.00 63.37 213 ARG A CA 1
ATOM 1572 C C . ARG A 1 211 ? -35.614 40.891 -2.616 1.00 64.50 213 ARG A C 1
ATOM 1573 O O . ARG A 1 211 ? -34.698 40.369 -3.262 1.00 64.37 213 ARG A O 1
ATOM 1581 N N . LEU A 1 212 ? -36.378 41.906 -3.090 1.00 58.46 214 LEU A N 1
ATOM 1582 C CA . LEU A 1 212 ? -36.241 42.468 -4.438 1.00 57.80 214 LEU A CA 1
ATOM 1583 C C . LEU A 1 212 ? -34.770 42.889 -4.745 1.00 58.51 214 LEU A C 1
ATOM 1584 O O . LEU A 1 212 ? -34.277 42.575 -5.834 1.00 57.09 214 LEU A O 1
ATOM 1589 N N . GLN A 1 213 ? -34.045 43.459 -3.741 1.00 52.54 215 GLN A N 1
ATOM 1590 C CA . GLN A 1 213 ? -32.625 43.810 -3.883 1.00 51.28 215 GLN A CA 1
ATOM 1591 C C . GLN A 1 213 ? -31.730 42.558 -4.021 1.00 52.55 215 GLN A C 1
ATOM 1592 O O . GLN A 1 213 ? -30.841 42.534 -4.882 1.00 50.52 215 GLN A O 1
ATOM 1598 N N . GLN A 1 214 ? -31.944 41.535 -3.180 1.00 49.68 216 GLN A N 1
ATOM 1599 C CA . GLN A 1 214 ? -31.151 40.287 -3.273 1.00 49.95 216 GLN A CA 1
ATOM 1600 C C . GLN A 1 214 ? -31.421 39.562 -4.602 1.00 55.26 216 GLN A C 1
ATOM 1601 O O . GLN A 1 214 ? -30.494 39.034 -5.226 1.00 56.20 216 GLN A O 1
ATOM 1607 N N . ALA A 1 215 ? -32.671 39.626 -5.071 1.00 50.74 217 ALA A N 1
ATOM 1608 C CA . ALA A 1 215 ? -33.059 39.035 -6.348 1.00 50.23 217 ALA A CA 1
ATOM 1609 C C . ALA A 1 215 ? -32.334 39.786 -7.478 1.00 54.64 217 ALA A C 1
ATOM 1610 O O . ALA A 1 215 ? -31.651 39.152 -8.285 1.00 54.74 217 ALA A O 1
ATOM 1612 N N . LEU A 1 216 ? -32.424 41.137 -7.491 1.00 51.14 218 LEU A N 1
ATOM 1613 C CA . LEU A 1 216 ? -31.748 41.988 -8.485 1.00 50.44 218 LEU A CA 1
ATOM 1614 C C . LEU A 1 216 ? -30.238 41.754 -8.463 1.00 53.29 218 LEU A C 1
ATOM 1615 O O . LEU A 1 216 ? -29.636 41.543 -9.522 1.00 53.21 218 LEU A O 1
ATOM 1620 N N . GLY A 1 217 ? -29.672 41.709 -7.257 1.00 49.65 219 GLY A N 1
ATOM 1621 C CA . GLY A 1 217 ? -28.250 41.495 -7.015 1.00 49.66 219 GLY A CA 1
ATOM 1622 C C . GLY A 1 217 ? -27.709 40.162 -7.491 1.00 54.79 219 GLY A C 1
ATOM 1623 O O . GLY A 1 217 ? -26.653 40.126 -8.137 1.00 53.92 219 GLY A O 1
ATOM 1624 N N . ARG A 1 218 ? -28.433 39.044 -7.165 1.00 51.29 220 ARG A N 1
ATOM 1625 C CA . ARG A 1 218 ? -28.042 37.684 -7.580 1.00 50.44 220 ARG A CA 1
ATOM 1626 C C . ARG A 1 218 ? -28.113 37.501 -9.089 1.00 50.18 220 ARG A C 1
ATOM 1627 O O . ARG A 1 218 ? -27.233 36.863 -9.675 1.00 48.74 220 ARG A O 1
ATOM 1635 N N . THR A 1 219 ? -29.108 38.139 -9.720 1.00 45.76 221 THR A N 1
ATOM 1636 C CA . THR A 1 219 ? -29.282 38.125 -11.171 1.00 46.43 221 THR A CA 1
ATOM 1637 C C . THR A 1 219 ? -28.127 38.891 -11.833 1.00 52.35 221 THR A C 1
ATOM 1638 O O . THR A 1 219 ? -27.571 38.395 -12.801 1.00 50.48 221 THR A O 1
ATOM 1642 N N . TRP A 1 220 ? -27.735 40.065 -11.279 1.00 50.81 222 TRP A N 1
ATOM 1643 C CA . TRP A 1 220 ? -26.620 40.861 -11.799 1.00 50.58 222 TRP A CA 1
ATOM 1644 C C . TRP A 1 220 ? -25.295 40.092 -11.741 1.00 51.29 222 TRP A C 1
ATOM 1645 O O . TRP A 1 220 ? -24.517 40.136 -12.686 1.00 52.67 222 TRP A O 1
ATOM 1656 N N . GLU A 1 221 ? -25.068 39.371 -10.661 1.00 45.92 223 GLU A N 1
ATOM 1657 C CA . GLU A 1 221 ? -23.852 38.607 -10.425 1.00 46.37 223 GLU A CA 1
ATOM 1658 C C . GLU A 1 221 ? -23.730 37.363 -11.264 1.00 52.54 223 GLU A C 1
ATOM 1659 O O . GLU A 1 221 ? -22.614 36.956 -11.572 1.00 54.14 223 GLU A O 1
ATOM 1665 N N . ARG A 1 222 ? -24.849 36.678 -11.513 1.00 49.69 224 ARG A N 1
ATOM 1666 C CA . ARG A 1 222 ? -24.850 35.359 -12.156 1.00 49.02 224 ARG A CA 1
ATOM 1667 C C . ARG A 1 222 ? -25.431 35.302 -13.539 1.00 49.76 224 ARG A C 1
ATOM 1668 O O . ARG A 1 222 ? -24.927 34.556 -14.370 1.00 49.34 224 ARG A O 1
ATOM 1676 N N . ARG A 1 223 ? -26.519 36.037 -13.775 1.00 45.92 225 ARG A N 1
ATOM 1677 C CA . ARG A 1 223 ? -27.270 35.980 -15.023 1.00 46.45 225 ARG A CA 1
ATOM 1678 C C . ARG A 1 223 ? -27.628 37.380 -15.542 1.00 53.33 225 ARG A C 1
ATOM 1679 O O . ARG A 1 223 ? -28.809 37.730 -15.666 1.00 50.76 225 ARG A O 1
ATOM 1687 N N . ALA A 1 224 ? -26.586 38.195 -15.800 1.00 53.36 226 ALA A N 1
ATOM 1688 C CA . ALA A 1 224 ? -26.719 39.574 -16.294 1.00 55.00 226 ALA A CA 1
ATOM 1689 C C . ALA A 1 224 ? -27.503 39.635 -17.613 1.00 57.74 226 ALA A C 1
ATOM 1690 O O . ALA A 1 224 ? -28.129 40.655 -17.905 1.00 57.36 226 ALA A O 1
ATOM 1692 N N . ASP A 1 225 ? -27.489 38.526 -18.377 1.00 53.07 227 ASP A N 1
ATOM 1693 C CA . ASP A 1 225 ? -28.232 38.336 -19.619 1.00 53.10 227 ASP A CA 1
ATOM 1694 C C . ASP A 1 225 ? -29.745 38.518 -19.383 1.00 59.48 227 ASP A C 1
ATOM 1695 O O . ASP A 1 225 ? -30.401 39.179 -20.189 1.00 58.75 227 ASP A O 1
ATOM 1700 N N . LEU A 1 226 ? -30.267 38.016 -18.230 1.00 58.23 228 LEU A N 1
ATOM 1701 C CA . LEU A 1 226 ? -31.673 38.174 -17.829 1.00 59.68 228 LEU A CA 1
ATOM 1702 C C . LEU A 1 226 ? -32.009 39.650 -17.520 1.00 70.00 228 LEU A C 1
ATOM 1703 O O . LEU A 1 226 ? -33.153 40.070 -17.715 1.00 70.03 228 LEU A O 1
ATOM 1708 N N . LEU A 1 227 ? -31.012 40.437 -17.057 1.00 70.70 229 LEU A N 1
ATOM 1709 C CA . LEU A 1 227 ? -31.185 41.869 -16.770 1.00 72.35 229 LEU A CA 1
ATOM 1710 C C . LEU A 1 227 ? -31.176 42.739 -18.034 1.00 79.96 229 LEU A C 1
ATOM 1711 O O . LEU A 1 227 ? -31.885 43.754 -18.075 1.00 80.07 229 LEU A O 1
ATOM 1716 N N . ASP A 1 228 ? -30.353 42.360 -19.050 1.00 78.94 230 ASP A N 1
ATOM 1717 C CA . ASP A 1 228 ? -30.228 43.066 -20.332 1.00 80.01 230 ASP A CA 1
ATOM 1718 C C . ASP A 1 228 ? -31.557 43.087 -21.079 1.00 87.40 230 ASP A C 1
ATOM 1719 O O . ASP A 1 228 ? -31.864 44.077 -21.739 1.00 88.00 230 ASP A O 1
ATOM 1724 N N . SER A 1 229 ? -32.361 42.016 -20.931 1.00 85.69 231 SER A N 1
ATOM 1725 C CA . SER A 1 229 ? -33.687 41.884 -21.535 1.00 86.49 231 SER A CA 1
ATOM 1726 C C . SER A 1 229 ? -34.794 42.471 -20.634 1.00 91.95 231 SER A C 1
ATOM 1727 O O . SER A 1 229 ? -35.949 42.545 -21.059 1.00 91.48 231 SER A O 1
ATOM 1730 N N . ARG A 1 230 ? -34.436 42.890 -19.397 1.00 89.72 232 ARG A N 1
ATOM 1731 C CA . ARG A 1 230 ? -35.386 43.428 -18.417 1.00 89.62 232 ARG A CA 1
ATOM 1732 C C . ARG A 1 230 ? -35.462 44.951 -18.358 1.00 95.29 232 ARG A C 1
ATOM 1733 O O . ARG A 1 230 ? -34.449 45.644 -18.482 1.00 95.03 232 ARG A O 1
ATOM 1741 N N . SER A 1 231 ? -36.692 45.452 -18.134 1.00 93.08 233 SER A N 1
ATOM 1742 C CA . SER A 1 231 ? -37.043 46.865 -17.986 1.00 93.04 233 SER A CA 1
ATOM 1743 C C . SER A 1 231 ? -37.137 47.181 -16.484 1.00 96.13 233 SER A C 1
ATOM 1744 O O . SER A 1 231 ? -38.199 47.028 -15.865 1.00 95.84 233 SER A O 1
ATOM 1747 N N . LEU A 1 232 ? -35.983 47.554 -15.896 1.00 91.49 234 LEU A N 1
ATOM 1748 C CA . LEU A 1 232 ? -35.813 47.868 -14.477 1.00 90.37 234 LEU A CA 1
ATOM 1749 C C . LEU A 1 232 ? -36.537 49.149 -14.084 1.00 91.97 234 LEU A C 1
ATOM 1750 O O . LEU A 1 232 ? -36.337 50.187 -14.716 1.00 91.59 234 LEU A O 1
ATOM 1755 N N . SER A 1 233 ? -37.372 49.074 -13.031 1.00 87.25 235 SER A N 1
ATOM 1756 C CA . SER A 1 233 ? -38.118 50.216 -12.493 1.00 86.73 235 SER A CA 1
ATOM 1757 C C . SER A 1 233 ? -37.157 51.178 -11.786 1.00 90.29 235 SER A C 1
ATOM 1758 O O . SER A 1 233 ? -36.002 50.820 -11.525 1.00 90.05 235 SER A O 1
ATOM 1761 N N . GLY A 1 234 ? -37.648 52.375 -11.464 1.00 86.16 236 GLY A N 1
ATOM 1762 C CA . GLY A 1 234 ? -36.870 53.386 -10.756 1.00 85.55 236 GLY A CA 1
ATOM 1763 C C . GLY A 1 234 ? -36.291 52.845 -9.466 1.00 87.72 236 GLY A C 1
ATOM 1764 O O . GLY A 1 234 ? -35.101 53.026 -9.199 1.00 88.21 236 GLY A O 1
ATOM 1765 N N . GLU A 1 235 ? -37.131 52.104 -8.704 1.00 81.63 237 GLU A N 1
ATOM 1766 C CA . GLU A 1 235 ? -36.804 51.457 -7.438 1.00 79.91 237 GLU A CA 1
ATOM 1767 C C . GLU A 1 235 ? -35.755 50.377 -7.654 1.00 80.21 237 GLU A C 1
ATOM 1768 O O . GLU A 1 235 ? -34.755 50.328 -6.931 1.00 79.62 237 GLU A O 1
ATOM 1774 N N . GLU A 1 236 ? -35.980 49.529 -8.667 1.00 74.08 238 GLU A N 1
ATOM 1775 C CA . GLU A 1 236 ? -35.099 48.423 -9.015 1.00 72.53 238 GLU A CA 1
ATOM 1776 C C . GLU A 1 236 ? -33.697 48.885 -9.375 1.00 74.06 238 GLU A C 1
ATOM 1777 O O . GLU A 1 236 ? -32.728 48.243 -8.967 1.00 73.58 238 GLU A O 1
ATOM 1783 N N . GLN A 1 237 ? -33.581 50.023 -10.096 1.00 69.09 239 GLN A N 1
ATOM 1784 C CA . GLN A 1 237 ? -32.281 50.601 -10.458 1.00 68.29 239 GLN A CA 1
ATOM 1785 C C . GLN A 1 237 ? -31.530 51.115 -9.204 1.00 69.08 239 GLN A C 1
ATOM 1786 O O . GLN A 1 237 ? -30.307 51.011 -9.141 1.00 68.13 239 GLN A O 1
ATOM 1792 N N . LYS A 1 238 ? -32.279 51.588 -8.191 1.00 64.03 240 LYS A N 1
ATOM 1793 C CA . LYS A 1 238 ? -31.730 52.086 -6.928 1.00 63.57 240 LYS A CA 1
ATOM 1794 C C . LYS A 1 238 ? -31.225 50.956 -6.018 1.00 63.89 240 LYS A C 1
ATOM 1795 O O . LYS A 1 238 ? -30.092 51.023 -5.533 1.00 63.44 240 LYS A O 1
ATOM 1801 N N . LEU A 1 239 ? -32.048 49.902 -5.827 1.00 57.74 241 LEU A N 1
ATOM 1802 C CA . LEU A 1 239 ? -31.729 48.732 -4.993 1.00 55.77 241 LEU A CA 1
ATOM 1803 C C . LEU A 1 239 ? -30.542 47.951 -5.533 1.00 55.67 241 LEU A C 1
ATOM 1804 O O . LEU A 1 239 ? -29.685 47.489 -4.757 1.00 54.52 241 LEU A O 1
ATOM 1809 N N . LEU A 1 240 ? -30.462 47.851 -6.874 1.00 49.45 242 LEU A N 1
ATOM 1810 C CA . LEU A 1 240 ? -29.381 47.151 -7.544 1.00 48.03 242 LEU A CA 1
ATOM 1811 C C . LEU A 1 240 ? -28.071 47.925 -7.400 1.00 50.63 242 LEU A C 1
ATOM 1812 O O . LEU A 1 240 ? -27.043 47.316 -7.107 1.00 46.67 242 LEU A O 1
ATOM 1817 N N . ALA A 1 241 ? -28.118 49.272 -7.591 1.00 49.65 243 ALA A N 1
ATOM 1818 C CA . ALA A 1 241 ? -26.933 50.137 -7.455 1.00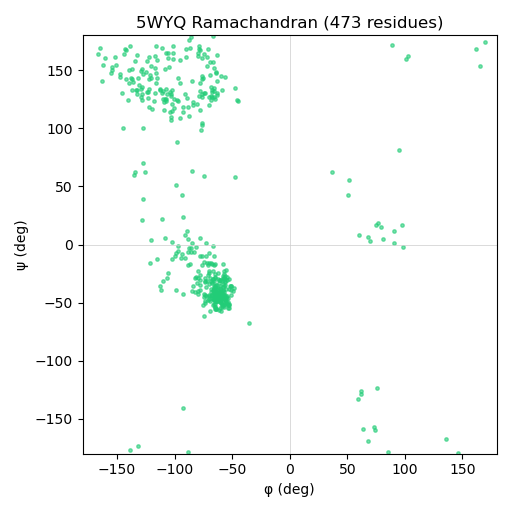 49.87 243 ALA A CA 1
ATOM 1819 C C . ALA A 1 241 ? -26.393 49.987 -6.027 1.00 51.84 243 ALA A C 1
ATOM 1820 O O . ALA A 1 241 ? -25.207 49.690 -5.852 1.00 50.14 243 ALA A O 1
ATOM 1822 N N . GLU A 1 242 ? -27.302 50.038 -5.039 1.00 49.21 244 GLU A N 1
ATOM 1823 C CA . GLU A 1 242 ? -27.016 49.866 -3.607 1.00 49.52 244 GLU A CA 1
ATOM 1824 C C . GLU A 1 242 ? -26.325 48.534 -3.308 1.00 55.86 244 GLU A C 1
ATOM 1825 O O . GLU A 1 242 ? -25.333 48.518 -2.568 1.00 58.19 244 GLU A O 1
ATOM 1831 N N . TYR A 1 243 ? -26.798 47.432 -3.936 1.00 49.49 245 TYR A N 1
ATOM 1832 C CA . TYR A 1 243 ? -26.244 46.096 -3.762 1.00 46.31 245 TYR A CA 1
ATOM 1833 C C . TYR A 1 243 ? -24.804 46.071 -4.265 1.00 48.95 245 TYR A C 1
ATOM 1834 O O . TYR A 1 243 ? -23.927 45.486 -3.623 1.00 48.57 245 TYR A O 1
ATOM 1843 N N . ILE A 1 244 ? -24.575 46.664 -5.440 1.00 45.76 246 ILE A N 1
ATOM 1844 C CA . ILE A 1 244 ? -23.256 46.684 -6.093 1.00 45.78 246 ILE A CA 1
ATOM 1845 C C . ILE A 1 244 ? -22.207 47.449 -5.270 1.00 47.24 246 ILE A C 1
ATOM 1846 O O . ILE A 1 244 ? -21.173 46.855 -4.980 1.00 46.05 246 ILE A O 1
ATOM 1851 N N . ARG A 1 245 ? -22.490 48.753 -4.924 1.00 43.82 247 ARG A N 1
ATOM 1852 C CA A ARG A 1 245 ? -21.601 49.670 -4.186 0.50 43.90 247 ARG A CA 1
ATOM 1853 C CA B ARG A 1 245 ? -21.591 49.673 -4.177 0.50 43.35 247 ARG A CA 1
ATOM 1854 C C . ARG A 1 245 ? -21.232 49.186 -2.778 1.00 50.63 247 ARG A C 1
ATOM 1855 O O . ARG A 1 245 ? -20.141 49.504 -2.289 1.00 51.07 247 ARG A O 1
ATOM 1870 N N . GLN A 1 246 ? -22.154 48.443 -2.129 1.00 48.92 248 GLN A N 1
ATOM 1871 C CA . GLN A 1 246 ? -22.004 47.951 -0.763 1.00 47.66 248 GLN A CA 1
ATOM 1872 C C . GLN A 1 246 ? -21.414 46.546 -0.631 1.00 49.69 248 GLN A C 1
ATOM 1873 O O . GLN A 1 246 ? -21.562 45.959 0.430 1.00 50.92 248 GLN A O 1
ATOM 1879 N N . ARG A 1 247 ? -20.662 46.045 -1.610 1.00 43.89 249 ARG A N 1
ATOM 1880 C CA . ARG A 1 247 ? -20.047 44.743 -1.361 1.00 43.38 249 ARG A CA 1
ATOM 1881 C C . ARG A 1 247 ? -18.572 44.726 -1.631 1.00 44.05 249 ARG A C 1
ATOM 1882 O O . ARG A 1 247 ? -18.125 45.436 -2.511 1.00 45.67 249 ARG A O 1
ATOM 1890 N N . ASP A 1 248 ? -17.808 43.895 -0.904 1.00 37.70 250 ASP A N 1
ATOM 1891 C CA . ASP A 1 248 ? -16.354 43.805 -1.112 1.00 41.02 250 ASP A CA 1
ATOM 1892 C C . ASP A 1 248 ? -15.999 43.411 -2.562 1.00 79.90 250 ASP A C 1
ATOM 1893 O O . ASP A 1 248 ? -14.853 43.571 -2.985 1.00 48.39 250 ASP A O 1
ATOM 1898 N N . SER B 1 1 ? -18.635 1.230 -11.165 1.00 77.39 3 SER B N 1
ATOM 1899 C CA . SER B 1 1 ? -17.695 1.642 -10.144 1.00 77.56 3 SER B CA 1
ATOM 1900 C C . SER B 1 1 ? -16.870 2.851 -10.545 1.00 81.10 3 SER B C 1
ATOM 1901 O O . SER B 1 1 ? -16.304 3.504 -9.699 1.00 81.79 3 SER B O 1
ATOM 1904 N N . MET B 1 2 ? -16.807 3.157 -11.833 1.00 75.84 4 MET B N 1
ATOM 1905 C CA . MET B 1 2 ? -16.045 4.312 -12.273 1.00 74.26 4 MET B CA 1
ATOM 1906 C C . MET B 1 2 ? -16.680 5.612 -11.827 1.00 73.27 4 MET B C 1
ATOM 1907 O O . MET B 1 2 ? -15.975 6.565 -11.593 1.00 74.37 4 MET B O 1
ATOM 1912 N N . LEU B 1 3 ? -18.001 5.657 -11.710 1.00 63.73 5 LEU B N 1
ATOM 1913 C CA . LEU B 1 3 ? -18.685 6.846 -11.217 1.00 60.45 5 LEU B CA 1
ATOM 1914 C C . LEU B 1 3 ? -19.651 6.508 -10.099 1.00 58.51 5 LEU B C 1
ATOM 1915 O O . LEU B 1 3 ? -20.493 5.660 -10.249 1.00 57.14 5 LEU B O 1
ATOM 1920 N N . TRP B 1 4 ? -19.496 7.202 -8.983 1.00 51.82 6 TRP B N 1
ATOM 1921 C CA . TRP B 1 4 ? -20.287 7.042 -7.768 1.00 49.20 6 TRP B CA 1
ATOM 1922 C C . TRP B 1 4 ? -21.151 8.270 -7.649 1.00 51.89 6 TRP B C 1
ATOM 1923 O O . TRP B 1 4 ? -20.614 9.383 -7.621 1.00 51.81 6 TRP B O 1
ATOM 1934 N N . VAL B 1 5 ? -22.487 8.084 -7.588 1.00 46.20 7 VAL B N 1
ATOM 1935 C CA . VAL B 1 5 ? -23.447 9.179 -7.452 1.00 45.59 7 VAL B CA 1
ATOM 1936 C C . VAL B 1 5 ? -24.279 8.955 -6.201 1.00 49.66 7 VAL B C 1
ATOM 1937 O O . VAL B 1 5 ? -24.778 7.851 -5.983 1.00 50.24 7 VAL B O 1
ATOM 1941 N N . GLY B 1 6 ? -24.436 10.014 -5.421 1.00 44.48 8 GLY B N 1
ATOM 1942 C CA . GLY B 1 6 ? -25.242 10.016 -4.220 1.00 44.03 8 GLY B CA 1
ATOM 1943 C C . GLY B 1 6 ? -26.282 11.096 -4.355 1.00 48.87 8 GLY B C 1
ATOM 1944 O O . GLY B 1 6 ? -25.936 12.217 -4.712 1.00 50.20 8 GLY B O 1
ATOM 1945 N N . VAL B 1 7 ? -27.552 10.788 -4.079 1.00 44.21 9 VAL B N 1
ATOM 1946 C CA . VAL B 1 7 ? -28.611 11.794 -4.196 1.00 43.48 9 VAL B CA 1
ATOM 1947 C C . VAL B 1 7 ? -29.269 12.074 -2.852 1.00 48.67 9 VAL B C 1
ATOM 1948 O O . VAL B 1 7 ? -29.694 11.143 -2.166 1.00 50.26 9 VAL B O 1
ATOM 1952 N N . VAL B 1 8 ? -29.390 13.365 -2.494 1.00 41.49 10 VAL B N 1
ATOM 1953 C CA . VAL B 1 8 ? -30.054 13.785 -1.277 1.00 39.47 10 VAL B CA 1
ATOM 1954 C C . VAL B 1 8 ? -31.396 14.271 -1.709 1.00 41.92 10 VAL B C 1
ATOM 1955 O O . VAL B 1 8 ? -31.503 15.234 -2.472 1.00 41.20 10 VAL B O 1
ATOM 1959 N N . SER B 1 9 ? -32.441 13.565 -1.264 1.00 38.89 11 SER B N 1
ATOM 1960 C CA . SER B 1 9 ? -33.804 13.805 -1.717 1.00 37.41 11 SER B CA 1
ATOM 1961 C C . SER B 1 9 ? -34.779 13.160 -0.771 1.00 40.52 11 SER B C 1
ATOM 1962 O O . SER B 1 9 ? -34.517 12.044 -0.339 1.00 39.14 11 SER B O 1
ATOM 1965 N N . ILE B 1 10 ? -35.910 13.834 -0.490 1.00 39.55 12 ILE B N 1
ATOM 1966 C CA . ILE B 1 10 ? -37.034 13.351 0.343 1.00 41.00 12 ILE B CA 1
ATOM 1967 C C . ILE B 1 10 ? -37.862 12.265 -0.392 1.00 47.54 12 ILE B C 1
ATOM 1968 O O . ILE B 1 10 ? -38.738 11.671 0.228 1.00 49.03 12 ILE B O 1
ATOM 1973 N N . PHE B 1 11 ? -37.611 12.041 -1.716 1.00 42.35 13 PHE B N 1
ATOM 1974 C CA . PHE B 1 11 ? -38.310 11.034 -2.542 1.00 38.67 13 PHE B CA 1
ATOM 1975 C C . PHE B 1 11 ? -37.287 10.114 -3.195 1.00 41.15 13 PHE B C 1
ATOM 1976 O O . PHE B 1 11 ? -37.211 10.093 -4.416 1.00 40.57 13 PHE B O 1
ATOM 1984 N N . PRO B 1 12 ? -36.477 9.341 -2.426 1.00 37.51 14 PRO B N 1
ATOM 1985 C CA . PRO B 1 12 ? -35.472 8.482 -3.061 1.00 37.71 14 PRO B CA 1
ATOM 1986 C C . PRO B 1 12 ? -36.054 7.415 -4.005 1.00 46.05 14 PRO B C 1
ATOM 1987 O O . PRO B 1 12 ? -35.390 7.024 -4.968 1.00 45.85 14 PRO B O 1
ATOM 1991 N N . GLU B 1 13 ? -37.279 6.932 -3.727 1.00 43.56 15 GLU B N 1
ATOM 1992 C CA . GLU B 1 13 ? -37.906 5.891 -4.559 1.00 43.58 15 GLU B CA 1
ATOM 1993 C C . GLU B 1 13 ? -38.347 6.418 -5.906 1.00 43.96 15 GLU B C 1
ATOM 1994 O O . GLU B 1 13 ? -38.539 5.636 -6.819 1.00 42.73 15 GLU B O 1
ATOM 2000 N N . MET B 1 14 ? -38.428 7.738 -6.062 1.00 40.46 16 MET B N 1
ATOM 2001 C CA . MET B 1 14 ? -38.713 8.361 -7.346 1.00 40.83 16 MET B CA 1
ATOM 2002 C C . MET B 1 14 ? -37.616 8.034 -8.354 1.00 41.98 16 MET B C 1
ATOM 2003 O O . MET B 1 14 ? -37.866 8.051 -9.552 1.00 43.68 16 MET B O 1
ATOM 2008 N N . PHE B 1 15 ? -36.419 7.723 -7.872 1.00 37.45 17 PHE B N 1
ATOM 2009 C CA . PHE B 1 15 ? -35.232 7.462 -8.690 1.00 38.07 17 PHE B CA 1
ATOM 2010 C C . PHE B 1 15 ? -35.192 6.085 -9.341 1.00 47.37 17 PHE B C 1
ATOM 2011 O O . PHE B 1 15 ? -34.200 5.751 -10.000 1.00 48.64 17 PHE B O 1
ATOM 2019 N N . ARG B 1 16 ? -36.281 5.292 -9.207 1.00 44.39 18 ARG B N 1
ATOM 2020 C CA . ARG B 1 16 ? -36.397 4.001 -9.887 1.00 42.99 18 ARG B CA 1
ATOM 2021 C C . ARG B 1 16 ? -36.447 4.249 -11.421 1.00 44.56 18 ARG B C 1
ATOM 2022 O O . ARG B 1 16 ? -35.942 3.426 -12.200 1.00 43.11 18 ARG B O 1
ATOM 2030 N N . ALA B 1 17 ? -36.978 5.457 -11.833 1.00 39.59 19 ALA B N 1
ATOM 2031 C CA . ALA B 1 17 ? -37.069 5.917 -13.225 1.00 38.43 19 ALA B CA 1
ATOM 2032 C C . ALA B 1 17 ? -35.725 5.847 -13.936 1.00 42.08 19 ALA B C 1
ATOM 2033 O O . ALA B 1 17 ? -35.718 5.611 -15.133 1.00 42.14 19 ALA B O 1
ATOM 2035 N N . ILE B 1 18 ? -34.593 6.006 -13.208 1.00 39.01 20 ILE B N 1
ATOM 2036 C CA . ILE B 1 18 ? -33.237 5.879 -13.787 1.00 38.22 20 ILE B CA 1
ATOM 2037 C C . ILE B 1 18 ? -32.510 4.626 -13.308 1.00 43.17 20 ILE B C 1
ATOM 2038 O O . ILE B 1 18 ? -31.669 4.112 -14.038 1.00 44.32 20 ILE B O 1
ATOM 2043 N N . SER B 1 19 ? -32.770 4.155 -12.072 1.00 39.67 21 SER B N 1
ATOM 2044 C CA . SER B 1 19 ? -32.063 2.967 -11.577 1.00 39.97 21 SER B CA 1
ATOM 2045 C C . SER B 1 19 ? -32.563 1.676 -12.247 1.00 46.80 21 SER B C 1
ATOM 2046 O O . SER B 1 19 ? -31.779 0.743 -12.417 1.00 45.93 21 SER B O 1
ATOM 2049 N N . ASP B 1 20 ? -33.850 1.654 -12.662 1.00 43.41 22 ASP B N 1
ATOM 2050 C CA . ASP B 1 20 ? -34.484 0.466 -13.230 1.00 44.50 22 ASP B CA 1
ATOM 2051 C C . ASP B 1 20 ? -34.640 0.449 -14.778 1.00 52.39 22 ASP B C 1
ATOM 2052 O O . ASP B 1 20 ? -34.948 -0.618 -15.328 1.00 53.26 22 ASP B O 1
ATOM 2057 N N . TYR B 1 21 ? -34.432 1.598 -15.469 1.00 49.79 23 TYR B N 1
ATOM 2058 C CA . TYR B 1 21 ? -34.614 1.739 -16.921 1.00 50.12 23 TYR B CA 1
ATOM 2059 C C . TYR B 1 21 ? -33.509 2.532 -17.603 1.00 57.18 23 TYR B C 1
ATOM 2060 O O . TYR B 1 21 ? -32.919 3.441 -16.998 1.00 56.70 23 TYR B O 1
ATOM 2069 N N . GLY B 1 22 ? -33.288 2.199 -18.882 1.00 54.79 24 GLY B N 1
ATOM 2070 C CA . GLY B 1 22 ? -32.337 2.841 -19.780 1.00 54.19 24 GLY B CA 1
ATOM 2071 C C . GLY B 1 22 ? -30.861 2.579 -19.558 1.00 58.97 24 GLY B C 1
ATOM 2072 O O . GLY B 1 22 ? -30.467 1.560 -18.976 1.00 58.78 24 GLY B O 1
ATOM 2073 N N . ILE B 1 23 ? -30.031 3.528 -20.057 1.00 54.59 25 ILE B N 1
ATOM 2074 C CA . ILE B 1 23 ? -28.570 3.494 -19.999 1.00 52.40 25 ILE B CA 1
ATOM 2075 C C . ILE B 1 23 ? -28.064 3.449 -18.561 1.00 53.06 25 ILE B C 1
ATOM 2076 O O . ILE B 1 23 ? -27.127 2.710 -18.268 1.00 52.25 25 ILE B O 1
ATOM 2081 N N . THR B 1 24 ? -28.681 4.233 -17.676 1.00 49.63 26 THR B N 1
ATOM 2082 C CA . THR B 1 24 ? -28.303 4.307 -16.263 1.00 49.94 26 THR B CA 1
ATOM 2083 C C . THR B 1 24 ? -28.449 2.933 -15.598 1.00 54.51 26 THR B C 1
ATOM 2084 O O . THR B 1 24 ? -27.550 2.514 -14.873 1.00 53.64 26 THR B O 1
ATOM 2088 N N . SER B 1 25 ? -29.539 2.204 -15.925 1.00 52.92 27 SER B N 1
ATOM 2089 C CA . SER B 1 25 ? -29.814 0.855 -15.426 1.00 53.19 27 SER B CA 1
ATOM 2090 C C . SER B 1 25 ? -28.747 -0.112 -15.907 1.00 58.38 27 SER B C 1
ATOM 2091 O O . SER B 1 25 ? -28.235 -0.905 -15.117 1.00 59.54 27 SER B O 1
ATOM 2094 N N . ARG B 1 26 ? -28.413 -0.043 -17.205 1.00 54.75 28 ARG B N 1
ATOM 2095 C CA . ARG B 1 26 ? -27.396 -0.876 -17.836 1.00 54.38 28 ARG B CA 1
ATOM 2096 C C . ARG B 1 26 ? -26.020 -0.588 -17.226 1.00 58.50 28 ARG B C 1
ATOM 2097 O O . ARG B 1 26 ? -25.272 -1.532 -16.959 1.00 59.36 28 ARG B O 1
ATOM 2105 N N . ALA B 1 27 ? -25.700 0.704 -16.972 1.00 53.57 29 ALA B N 1
ATOM 2106 C CA . ALA B 1 27 ? -24.417 1.095 -16.380 1.00 53.36 29 ALA B CA 1
ATOM 2107 C C . ALA B 1 27 ? -24.267 0.621 -14.940 1.00 55.97 29 ALA B C 1
ATOM 2108 O O . ALA B 1 27 ? -23.150 0.275 -14.541 1.00 54.94 29 ALA B O 1
ATOM 2110 N N . VAL B 1 28 ? -25.383 0.555 -14.175 1.00 52.89 30 VAL B N 1
ATOM 2111 C CA . VAL B 1 28 ? -25.346 0.026 -12.804 1.00 53.76 30 VAL B CA 1
ATOM 2112 C C . VAL B 1 28 ? -24.971 -1.477 -12.873 1.00 62.49 30 VAL B C 1
ATOM 2113 O O . VAL B 1 28 ? -23.963 -1.878 -12.287 1.00 63.40 30 VAL B O 1
ATOM 2117 N N . LYS B 1 29 ? -25.721 -2.262 -13.675 1.00 61.23 31 LYS B N 1
ATOM 2118 C CA . LYS B 1 29 ? -25.492 -3.689 -13.931 1.00 61.87 31 LYS B CA 1
ATOM 2119 C C . LYS B 1 29 ? -24.047 -3.982 -14.344 1.00 70.08 31 LYS B C 1
ATOM 2120 O O . LYS B 1 29 ? -23.470 -4.944 -13.841 1.00 71.39 31 LYS B O 1
ATOM 2126 N N . GLN B 1 30 ? -23.461 -3.144 -15.233 1.00 67.86 32 GLN B N 1
ATOM 2127 C CA . GLN B 1 30 ? -22.081 -3.277 -15.726 1.00 68.22 32 GLN B CA 1
ATOM 2128 C C . GLN B 1 30 ? -21.057 -2.789 -14.718 1.00 72.95 32 GLN B C 1
ATOM 2129 O O . GLN B 1 30 ? -19.854 -2.951 -14.946 1.00 74.48 32 GLN B O 1
ATOM 2135 N N . GLY B 1 31 ? -21.521 -2.134 -13.661 1.00 68.13 33 GLY B N 1
ATOM 2136 C CA . GLY B 1 31 ? -20.649 -1.579 -12.637 1.00 67.38 33 GLY B CA 1
ATOM 2137 C C . GLY B 1 31 ? -19.936 -0.299 -13.031 1.00 69.72 33 GLY B C 1
ATOM 2138 O O . GLY B 1 31 ? -18.954 0.059 -12.387 1.00 70.30 33 GLY B O 1
ATOM 2139 N N . LEU B 1 32 ? -20.414 0.414 -14.066 1.00 64.25 34 LEU B N 1
ATOM 2140 C CA . LEU B 1 32 ? -19.825 1.703 -14.486 1.00 63.15 34 LEU B CA 1
ATOM 2141 C C . LEU B 1 32 ? -20.347 2.821 -13.562 1.00 63.00 34 LEU B C 1
ATOM 2142 O O . LEU B 1 32 ? -19.646 3.798 -13.269 1.00 61.54 34 LEU B O 1
ATOM 2147 N N . LEU B 1 33 ? -21.594 2.655 -13.105 1.00 56.72 35 LEU B N 1
ATOM 2148 C CA . LEU B 1 33 ? -22.289 3.614 -12.265 1.00 55.22 35 LEU B CA 1
ATOM 2149 C C . LEU B 1 33 ? -22.707 2.951 -10.958 1.00 57.93 35 LEU B C 1
ATOM 2150 O O . LEU B 1 33 ? -23.132 1.792 -10.952 1.00 57.55 35 LEU B O 1
ATOM 2155 N N . THR B 1 34 ? -22.614 3.708 -9.859 1.00 53.19 36 THR B N 1
ATOM 2156 C CA . THR B 1 34 ? -23.105 3.332 -8.544 1.00 52.28 36 THR B CA 1
ATOM 2157 C C . THR B 1 34 ? -24.056 4.462 -8.192 1.00 55.82 36 THR B C 1
ATOM 2158 O O . THR B 1 34 ? -23.668 5.635 -8.247 1.00 55.82 36 THR B O 1
ATOM 2162 N N . LEU B 1 35 ? -25.295 4.119 -7.845 1.00 50.15 37 LEU B N 1
ATOM 2163 C CA . LEU B 1 35 ? -26.292 5.106 -7.486 1.00 50.36 37 LEU B CA 1
ATOM 2164 C C . LEU B 1 35 ? -26.844 4.800 -6.095 1.00 55.64 37 LEU B C 1
ATOM 2165 O O . LEU B 1 35 ? -27.135 3.639 -5.795 1.00 58.68 37 LEU B O 1
ATOM 2170 N N . THR B 1 36 ? -26.899 5.825 -5.220 1.00 48.74 38 THR B N 1
ATOM 2171 C CA . THR B 1 36 ? -27.381 5.725 -3.837 1.00 47.52 38 THR B CA 1
ATOM 2172 C C . THR B 1 36 ? -28.203 6.950 -3.531 1.00 50.45 38 THR B C 1
ATOM 2173 O O . THR B 1 36 ? -27.919 8.023 -4.070 1.00 49.88 38 THR B O 1
ATOM 2177 N N . CYS B 1 37 ? -29.191 6.792 -2.647 1.00 46.26 39 CYS B N 1
ATOM 2178 C CA . CYS B 1 37 ? -30.125 7.825 -2.209 1.00 47.18 39 CYS B CA 1
ATOM 2179 C C . CYS B 1 37 ? -30.045 8.043 -0.685 1.00 51.00 39 CYS B C 1
ATOM 2180 O O . CYS B 1 37 ? -29.582 7.163 0.035 1.00 49.15 39 CYS B O 1
ATOM 2183 N N . TRP B 1 38 ? -30.401 9.253 -0.208 1.00 47.51 40 TRP B N 1
ATOM 2184 C CA . TRP B 1 38 ? -30.251 9.658 1.200 1.00 46.23 40 TRP B CA 1
ATOM 2185 C C . TRP B 1 38 ? -31.418 10.568 1.563 1.00 52.00 40 TRP B C 1
ATOM 2186 O O . TRP B 1 38 ? -31.429 11.738 1.189 1.00 52.37 40 TRP B O 1
ATOM 2197 N N . ASN B 1 39 ? -32.431 10.014 2.236 1.00 49.05 41 ASN B N 1
ATOM 2198 C CA . ASN B 1 39 ? -33.625 10.775 2.589 1.00 48.40 41 ASN B CA 1
ATOM 2199 C C . ASN B 1 39 ? -33.368 11.675 3.806 1.00 55.78 41 ASN B C 1
ATOM 2200 O O . ASN B 1 39 ? -33.140 11.148 4.892 1.00 55.38 41 ASN B O 1
ATOM 2205 N N . PRO B 1 40 ? -33.441 13.029 3.648 1.00 53.24 42 PRO B N 1
ATOM 2206 C CA . PRO B 1 40 ? -33.190 13.934 4.791 1.00 52.32 42 PRO B CA 1
ATOM 2207 C C . PRO B 1 40 ? -34.047 13.727 6.040 1.00 54.91 42 PRO B C 1
ATOM 2208 O O . PRO B 1 40 ? -33.601 14.084 7.140 1.00 50.75 42 PRO B O 1
ATOM 2212 N N . ARG B 1 41 ? -35.272 13.178 5.875 1.00 52.69 43 ARG B N 1
ATOM 2213 C CA . ARG B 1 41 ? -36.209 13.005 6.983 1.00 53.28 43 ARG B CA 1
ATOM 2214 C C . ARG B 1 41 ? -35.736 11.936 8.007 1.00 58.41 43 ARG B C 1
ATOM 2215 O O . ARG B 1 41 ? -36.151 11.950 9.169 1.00 58.57 43 ARG B O 1
ATOM 2223 N N . VAL B 1 42 ? -34.773 11.123 7.592 1.00 54.31 44 VAL B N 1
ATOM 2224 C CA . VAL B 1 42 ? -34.109 10.096 8.385 1.00 54.38 44 VAL B CA 1
ATOM 2225 C C . VAL B 1 42 ? -32.943 10.734 9.201 1.00 60.06 44 VAL B C 1
ATOM 2226 O O . VAL B 1 42 ? -32.241 10.050 9.952 1.00 60.53 44 VAL B O 1
ATOM 2230 N N . TYR B 1 43 ? -32.771 12.059 9.070 1.00 55.52 45 TYR B N 1
ATOM 2231 C CA . TYR B 1 43 ? -31.691 12.794 9.723 1.00 54.61 45 TYR B CA 1
ATOM 2232 C C . TYR B 1 43 ? -32.185 13.985 10.494 1.00 61.93 45 TYR B C 1
ATOM 2233 O O . TYR B 1 43 ? -31.406 14.898 10.799 1.00 62.63 45 TYR B O 1
ATOM 2242 N N . THR B 1 44 ? -33.466 13.977 10.848 1.00 60.85 46 THR B N 1
ATOM 2243 C CA . THR B 1 44 ? -34.017 15.033 11.680 1.00 63.14 46 THR B CA 1
ATOM 2244 C C . THR B 1 44 ? -33.484 14.773 13.132 1.00 74.14 46 THR B C 1
ATOM 2245 O O . THR B 1 44 ? -32.902 13.700 13.367 1.00 73.75 46 THR B O 1
ATOM 2249 N N . GLU B 1 45 ? -33.555 15.765 14.058 1.00 75.69 47 GLU B N 1
ATOM 2250 C CA . GLU B 1 45 ? -33.016 15.567 15.427 1.00 77.27 47 GLU B CA 1
ATOM 2251 C C . GLU B 1 45 ? -33.749 14.424 16.146 1.00 84.23 47 GLU B C 1
ATOM 2252 O O . GLU B 1 45 ? -33.121 13.519 16.710 1.00 84.82 47 GLU 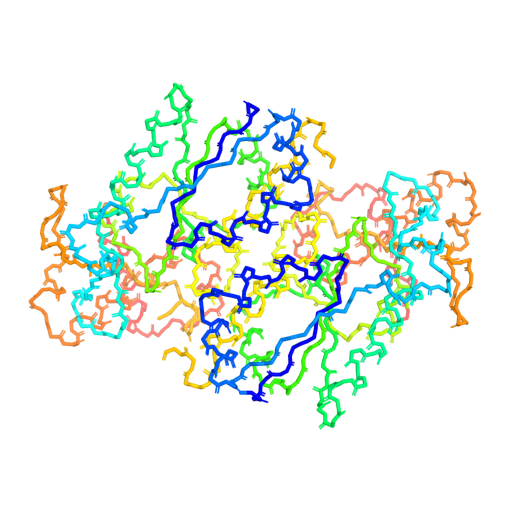B O 1
ATOM 2258 N N . ASP B 1 46 ? -35.078 14.448 16.042 1.00 81.21 48 ASP B N 1
ATOM 2259 C CA . ASP B 1 46 ? -35.984 13.436 16.549 1.00 81.52 48 ASP B CA 1
ATOM 2260 C C . ASP B 1 46 ? -36.969 13.173 15.418 1.00 85.23 48 ASP B C 1
ATOM 2261 O O . ASP B 1 46 ? -37.151 14.036 14.551 1.00 84.83 48 ASP B O 1
ATOM 2266 N N . ARG B 1 47 ? -37.610 12.000 15.426 1.00 81.25 49 ARG B N 1
ATOM 2267 C CA . ARG B 1 47 ? -38.571 11.583 14.395 1.00 80.34 49 ARG B CA 1
ATOM 2268 C C . ARG B 1 47 ? -39.875 12.419 14.366 1.00 82.24 49 ARG B C 1
ATOM 2269 O O . ARG B 1 47 ? -40.712 12.168 13.497 1.00 82.09 49 ARG B O 1
ATOM 2277 N N . HIS B 1 48 ? -40.029 13.422 15.277 1.00 76.72 50 HIS B N 1
ATOM 2278 C CA . HIS B 1 48 ? -41.196 14.326 15.342 1.00 75.67 50 HIS B CA 1
ATOM 2279 C C . HIS B 1 48 ? -40.938 15.675 14.613 1.00 75.80 50 HIS B C 1
ATOM 2280 O O . HIS B 1 48 ? -41.848 16.496 14.499 1.00 73.35 50 HIS B O 1
ATOM 2287 N N . GLN B 1 49 ? -39.695 15.898 14.137 1.00 71.44 51 GLN B N 1
ATOM 2288 C CA . GLN B 1 49 ? -39.311 17.109 13.416 1.00 70.84 51 GLN B CA 1
ATOM 2289 C C . GLN B 1 49 ? -39.289 16.822 11.911 1.00 74.15 51 GLN B C 1
ATOM 2290 O O . GLN B 1 49 ? -38.643 15.860 11.478 1.00 74.50 51 GLN B O 1
ATOM 2296 N N . THR B 1 50 ? -40.044 17.635 11.127 1.00 68.24 52 THR B N 1
ATOM 2297 C CA . THR B 1 50 ? -40.195 17.536 9.663 1.00 65.64 52 THR B CA 1
ATOM 2298 C C . THR B 1 50 ? -38.981 18.125 8.946 1.00 64.92 52 THR B C 1
ATOM 2299 O O . THR B 1 50 ? -38.137 18.737 9.595 1.00 64.70 52 THR B O 1
ATOM 2303 N N . VAL B 1 51 ? -38.876 17.934 7.610 1.00 58.89 53 VAL B N 1
ATOM 2304 C CA . VAL B 1 51 ? -37.753 18.471 6.828 1.00 56.64 53 VAL B CA 1
ATOM 2305 C C . VAL B 1 51 ? -37.928 19.959 6.561 1.00 56.76 53 VAL B C 1
ATOM 2306 O O . VAL B 1 51 ? -36.947 20.664 6.438 1.00 55.25 53 VAL B O 1
ATOM 2310 N N . ASP B 1 52 ? -39.172 20.417 6.449 1.00 53.07 54 ASP B N 1
ATOM 2311 C CA . ASP B 1 52 ? -39.503 21.804 6.163 1.00 53.39 54 ASP B CA 1
ATOM 2312 C C . ASP B 1 52 ? -39.933 22.588 7.420 1.00 62.89 54 ASP B C 1
ATOM 2313 O O . ASP B 1 52 ? -40.217 21.999 8.473 1.00 63.80 54 ASP B O 1
ATOM 2318 N N . ASP B 1 53 ? -39.953 23.921 7.295 1.00 61.64 55 ASP B N 1
ATOM 2319 C CA . ASP B 1 53 ? -40.356 24.855 8.335 1.00 62.45 55 ASP B CA 1
ATOM 2320 C C . ASP B 1 53 ? -40.715 26.196 7.694 1.00 68.65 55 ASP B C 1
ATOM 2321 O O . ASP B 1 53 ? -40.365 26.427 6.529 1.00 68.69 55 ASP B O 1
ATOM 2326 N N . ARG B 1 54 ? -41.487 27.041 8.412 1.00 66.16 56 ARG B N 1
ATOM 2327 C CA . ARG B 1 54 ? -41.969 28.336 7.910 1.00 66.47 56 ARG B CA 1
ATOM 2328 C C . ARG B 1 54 ? -40.822 29.266 7.450 1.00 71.34 56 ARG B C 1
ATOM 2329 O O . ARG B 1 54 ? -39.748 29.240 8.055 1.00 70.18 56 ARG B O 1
ATOM 2337 N N . PRO B 1 55 ? -41.009 30.071 6.374 1.00 68.84 57 PRO B N 1
ATOM 2338 C CA . PRO B 1 55 ? -39.925 30.971 5.961 1.00 68.85 57 PRO B CA 1
ATOM 2339 C C . PRO B 1 55 ? -39.796 32.189 6.885 1.00 71.53 57 PRO B C 1
ATOM 2340 O O . PRO B 1 55 ? -40.804 32.725 7.358 1.00 70.02 57 PRO B O 1
ATOM 2344 N N . PHE B 1 56 ? -38.552 32.628 7.130 1.00 67.89 58 PHE B N 1
ATOM 2345 C CA . PHE B 1 56 ? -38.306 33.834 7.911 1.00 67.31 58 PHE B CA 1
ATOM 2346 C C . PHE B 1 56 ? -38.621 35.017 7.002 1.00 73.70 58 PHE B C 1
ATOM 2347 O O . PHE B 1 56 ? -38.167 35.055 5.846 1.00 74.90 58 PHE B O 1
ATOM 2355 N N . GLY B 1 57 ? -39.479 35.904 7.490 1.00 69.71 59 GLY B N 1
ATOM 2356 C CA . GLY B 1 57 ? -39.935 37.065 6.740 1.00 69.51 59 GLY B CA 1
ATOM 2357 C C . GLY B 1 57 ? -41.282 36.824 6.100 1.00 75.04 59 GLY B C 1
ATOM 2358 O O . GLY B 1 57 ? -41.839 37.722 5.452 1.00 75.79 59 GLY B O 1
ATOM 2359 N N . GLY B 1 58 ? -41.798 35.609 6.283 1.00 71.16 60 GLY B N 1
ATOM 2360 C CA . GLY B 1 58 ? -43.087 35.195 5.749 1.00 71.18 60 GLY B CA 1
ATOM 2361 C C . GLY B 1 58 ? -43.075 34.935 4.257 1.00 74.82 60 GLY B C 1
ATOM 2362 O O . GLY B 1 58 ? -42.014 34.714 3.659 1.00 73.34 60 GLY B O 1
ATOM 2363 N N . GLY B 1 59 ? -44.264 34.977 3.673 1.00 72.26 61 GLY B N 1
ATOM 2364 C CA . GLY B 1 59 ? -44.483 34.726 2.255 1.00 72.92 61 GLY B CA 1
ATOM 2365 C C . GLY B 1 59 ? -45.005 33.324 2.006 1.00 78.31 61 GLY B C 1
ATOM 2366 O O . GLY B 1 59 ? -44.838 32.460 2.871 1.00 79.65 61 GLY B O 1
ATOM 2367 N N . PRO B 1 60 ? -45.649 33.043 0.849 1.00 74.69 62 PRO B N 1
ATOM 2368 C CA . PRO B 1 60 ? -46.180 31.685 0.626 1.00 73.95 62 PRO B CA 1
ATOM 2369 C C . PRO B 1 60 ? -45.113 30.597 0.553 1.00 75.32 62 PRO B C 1
ATOM 2370 O O . PRO B 1 60 ? -43.983 30.855 0.139 1.00 74.57 62 PRO B O 1
ATOM 2374 N N . GLY B 1 61 ? -45.490 29.409 1.011 1.00 70.39 63 GLY B N 1
ATOM 2375 C CA . GLY B 1 61 ? -44.655 28.216 0.995 1.00 69.26 63 GLY B CA 1
ATOM 2376 C C . GLY B 1 61 ? -43.772 28.017 2.197 1.00 70.44 63 GLY B C 1
ATOM 2377 O O . GLY B 1 61 ? -43.659 28.911 3.031 1.00 72.89 63 GLY B O 1
ATOM 2378 N N . MET B 1 62 ? -43.133 26.834 2.277 1.00 62.72 64 MET B N 1
ATOM 2379 C CA . MET B 1 62 ? -42.224 26.393 3.342 1.00 60.87 64 MET B CA 1
ATOM 2380 C C . MET B 1 62 ? -40.786 26.292 2.814 1.00 60.30 64 MET B C 1
ATOM 2381 O O . MET B 1 62 ? -40.583 26.406 1.608 1.00 61.19 64 MET B O 1
ATOM 2386 N N . VAL B 1 63 ? -39.788 26.121 3.704 1.00 52.92 65 VAL B N 1
ATOM 2387 C CA . VAL B 1 63 ? -38.356 26.095 3.354 1.00 51.60 65 VAL B CA 1
ATOM 2388 C C . VAL B 1 63 ? -37.728 24.891 4.024 1.00 54.87 65 VAL B C 1
ATOM 2389 O O . VAL B 1 63 ? -38.054 24.605 5.167 1.00 56.95 65 VAL B O 1
ATOM 2393 N N . MET B 1 64 ? -36.780 24.244 3.365 1.00 48.96 66 MET B N 1
ATOM 2394 C CA . MET B 1 64 ? -36.096 23.089 3.917 1.00 49.12 66 MET B CA 1
ATOM 2395 C C . MET B 1 64 ? -35.025 23.475 4.923 1.00 59.14 66 MET B C 1
ATOM 2396 O O . MET B 1 64 ? -34.100 24.249 4.608 1.00 58.51 66 MET B O 1
ATOM 2401 N N . LYS B 1 65 ? -35.113 22.854 6.112 1.00 57.65 67 LYS B N 1
ATOM 2402 C CA . LYS B 1 65 ? -34.193 23.047 7.240 1.00 57.93 67 LYS B CA 1
ATOM 2403 C C . LYS B 1 65 ? -32.791 22.547 6.918 1.00 60.91 67 LYS B C 1
ATOM 2404 O O . LYS B 1 65 ? -32.622 21.638 6.110 1.00 58.86 67 LYS B O 1
ATOM 2410 N N . ILE B 1 66 ? -31.786 23.156 7.564 1.00 58.08 68 ILE B N 1
ATOM 2411 C CA . ILE B 1 66 ? -30.368 22.891 7.341 1.00 57.30 68 ILE B CA 1
ATOM 2412 C C . ILE B 1 66 ? -29.926 21.539 7.932 1.00 60.46 68 ILE B C 1
ATOM 2413 O O . ILE B 1 66 ? -29.253 20.785 7.220 1.00 59.90 68 ILE B O 1
ATOM 2418 N N . LYS B 1 67 ? -30.248 21.250 9.224 1.00 57.08 69 LYS B N 1
ATOM 2419 C CA . LYS B 1 67 ? -29.800 20.015 9.892 1.00 55.20 69 LYS B CA 1
ATOM 2420 C C . LYS B 1 67 ? -30.202 18.714 9.128 1.00 52.70 69 LYS B C 1
ATOM 2421 O O . LYS B 1 67 ? -29.294 17.906 8.919 1.00 50.48 69 LYS B O 1
ATOM 2427 N N . PRO B 1 68 ? -31.474 18.470 8.678 1.00 50.36 70 PRO B N 1
ATOM 2428 C CA . PRO B 1 68 ? -31.751 17.217 7.910 1.00 51.20 70 PRO B CA 1
ATOM 2429 C C . PRO B 1 68 ? -30.814 17.027 6.698 1.00 57.16 70 PRO B C 1
ATOM 2430 O O . PRO B 1 68 ? -30.120 15.999 6.605 1.00 56.44 70 PRO B O 1
ATOM 2434 N N . LEU B 1 69 ? -30.670 18.097 5.859 1.00 55.20 71 LEU B N 1
ATOM 2435 C CA . LEU B 1 69 ? -29.779 18.123 4.676 1.00 54.08 71 LEU B CA 1
ATOM 2436 C C . LEU B 1 69 ? -28.335 17.908 5.035 1.00 56.30 71 LEU B C 1
ATOM 2437 O O . LEU B 1 69 ? -27.635 17.149 4.353 1.00 53.92 71 LEU B O 1
ATOM 2442 N N . GLU B 1 70 ? -27.895 18.554 6.139 1.00 55.31 72 GLU B N 1
ATOM 2443 C CA . GLU B 1 70 ? -26.528 18.463 6.673 1.00 55.37 72 GLU B CA 1
ATOM 2444 C C . GLU B 1 70 ? -26.239 17.017 7.111 1.00 56.48 72 GLU B C 1
ATOM 2445 O O . GLU B 1 70 ? -25.179 16.454 6.762 1.00 55.40 72 GLU B O 1
ATOM 2451 N N . GLY B 1 71 ? -27.205 16.424 7.836 1.00 50.99 73 GLY B N 1
ATOM 2452 C CA . GLY B 1 71 ? -27.116 15.029 8.249 1.00 49.95 73 GLY B CA 1
ATOM 2453 C C . GLY B 1 71 ? -26.999 14.103 7.053 1.00 51.66 73 GLY B C 1
ATOM 2454 O O . GLY B 1 71 ? -26.047 13.305 6.960 1.00 51.39 73 GLY B O 1
ATOM 2455 N N . ALA B 1 72 ? -27.925 14.274 6.077 1.00 47.06 74 ALA B N 1
ATOM 2456 C CA . ALA B 1 72 ? -27.935 13.439 4.851 1.00 46.52 74 ALA B CA 1
ATOM 2457 C C . ALA B 1 72 ? -26.613 13.523 4.088 1.00 51.71 74 ALA B C 1
ATOM 2458 O O . ALA B 1 72 ? -26.010 12.472 3.781 1.00 51.17 74 ALA B O 1
ATOM 2460 N N . LEU B 1 73 ? -26.096 14.784 3.893 1.00 49.38 75 LEU B N 1
ATOM 2461 C CA . LEU B 1 73 ? -24.823 15.027 3.198 1.00 49.16 75 LEU B CA 1
ATOM 2462 C C . LEU B 1 73 ? -23.649 14.334 3.852 1.00 50.95 75 LEU B C 1
ATOM 2463 O O . LEU B 1 73 ? -22.877 13.653 3.166 1.00 50.19 75 LEU B O 1
ATOM 2468 N N . ALA B 1 74 ? -23.488 14.552 5.176 1.00 48.87 76 ALA B N 1
ATOM 2469 C CA . ALA B 1 74 ? -22.413 13.950 5.964 1.00 48.60 76 ALA B CA 1
ATOM 2470 C C . ALA B 1 74 ? -22.411 12.439 5.784 1.00 53.50 76 ALA B C 1
ATOM 2471 O O . ALA B 1 74 ? -21.353 11.860 5.505 1.00 55.59 76 ALA B O 1
ATOM 2473 N N . ASP B 1 75 ? -23.603 11.807 5.863 1.00 49.85 77 ASP B N 1
ATOM 2474 C CA . ASP B 1 75 ? -23.723 10.358 5.653 1.00 50.30 77 ASP B CA 1
ATOM 2475 C C . ASP B 1 75 ? -23.361 9.932 4.226 1.00 52.59 77 ASP B C 1
ATOM 2476 O O . ASP B 1 75 ? -22.668 8.920 4.050 1.00 52.85 77 ASP B O 1
ATOM 2481 N N . ALA B 1 76 ? -23.792 10.714 3.209 1.00 46.86 78 ALA B N 1
ATOM 2482 C CA . ALA B 1 76 ? -23.431 10.393 1.823 1.00 47.65 78 ALA B CA 1
ATOM 2483 C C . ALA B 1 76 ? -21.912 10.523 1.626 1.00 54.94 78 ALA B C 1
ATOM 2484 O O . ALA B 1 76 ? -21.303 9.623 1.019 1.00 52.83 78 ALA B O 1
ATOM 2486 N N . ARG B 1 77 ? -21.289 11.605 2.210 1.00 55.28 79 ARG B N 1
ATOM 2487 C CA . ARG B 1 77 ? -19.829 11.851 2.130 1.00 56.69 79 ARG B CA 1
ATOM 2488 C C . ARG B 1 77 ? -19.035 10.672 2.653 1.00 62.05 79 ARG B C 1
ATOM 2489 O O . ARG B 1 77 ? -18.080 10.242 2.003 1.00 61.27 79 ARG B O 1
ATOM 2497 N N . GLN B 1 78 ? -19.444 10.148 3.827 1.00 60.66 80 GLN B N 1
ATOM 2498 C CA . GLN B 1 78 ? -18.814 8.987 4.447 1.00 61.77 80 GLN B CA 1
ATOM 2499 C C . GLN B 1 78 ? -18.865 7.788 3.485 1.00 65.72 80 GLN B C 1
ATOM 2500 O O . GLN B 1 78 ? -17.819 7.171 3.238 1.00 65.60 80 GLN B O 1
ATOM 2506 N N . ALA B 1 79 ? -20.053 7.493 2.903 1.00 61.05 81 ALA B N 1
ATOM 2507 C CA . ALA B 1 79 ? -20.184 6.361 1.971 1.00 60.94 81 ALA B CA 1
ATOM 2508 C C . ALA B 1 79 ? -19.325 6.458 0.706 1.00 65.52 81 ALA B C 1
ATOM 2509 O O . ALA B 1 79 ? -18.898 5.424 0.212 1.00 65.12 81 ALA B O 1
ATOM 2511 N N . ALA B 1 80 ? -19.049 7.684 0.203 1.00 63.84 82 ALA B N 1
ATOM 2512 C CA . ALA B 1 80 ? -18.234 7.926 -1.004 1.00 64.43 82 ALA B CA 1
ATOM 2513 C C . ALA B 1 80 ? -16.792 7.434 -0.857 1.00 70.20 82 ALA B C 1
ATOM 2514 O O . ALA B 1 80 ? -16.161 7.071 -1.854 1.00 68.58 82 ALA B O 1
ATOM 2516 N N . GLY B 1 81 ? -16.301 7.448 0.386 1.00 69.78 83 GLY B N 1
ATOM 2517 C CA . GLY B 1 81 ? -14.979 6.969 0.784 1.00 70.40 83 GLY B CA 1
ATOM 2518 C C . GLY B 1 81 ? -13.815 7.868 0.432 1.00 75.60 83 GLY B C 1
ATOM 2519 O O . GLY B 1 81 ? -13.775 9.038 0.839 1.00 74.36 83 GLY B O 1
ATOM 2520 N N . GLY B 1 82 ? -12.865 7.289 -0.308 1.00 73.75 84 GLY B N 1
ATOM 2521 C CA . GLY B 1 82 ? -11.660 7.967 -0.774 1.00 74.16 84 GLY B CA 1
ATOM 2522 C C . GLY B 1 82 ? -11.765 8.452 -2.207 1.00 79.38 84 GLY B C 1
ATOM 2523 O O . GLY B 1 82 ? -10.888 8.169 -3.028 1.00 79.91 84 GLY B O 1
ATOM 2524 N N . ARG B 1 83 ? -12.855 9.183 -2.510 1.00 75.13 85 ARG B N 1
ATOM 2525 C CA . ARG B 1 83 ? -13.153 9.756 -3.826 1.00 73.84 85 ARG B CA 1
ATOM 2526 C C . ARG B 1 83 ? -13.289 11.267 -3.706 1.00 76.45 85 ARG B C 1
ATOM 2527 O O . ARG B 1 83 ? -13.822 11.756 -2.699 1.00 75.02 85 ARG B O 1
ATOM 2535 N N . LYS B 1 84 ? -12.865 12.007 -4.753 1.00 72.60 86 LYS B N 1
ATOM 2536 C CA . LYS B 1 84 ? -13.032 13.462 -4.774 1.00 72.34 86 LYS B CA 1
ATOM 2537 C C . LYS B 1 84 ? -14.506 13.769 -5.107 1.00 73.66 86 LYS B C 1
ATOM 2538 O O . LYS B 1 84 ? -14.920 13.678 -6.266 1.00 74.66 86 LYS B O 1
ATOM 2544 N N . ALA B 1 85 ? -15.308 14.047 -4.064 1.00 66.85 87 ALA B N 1
ATOM 2545 C CA . ALA B 1 85 ? -16.741 14.270 -4.194 1.00 65.93 87 ALA B CA 1
ATOM 2546 C C . ALA B 1 85 ? -17.138 15.711 -4.366 1.00 68.51 87 ALA B C 1
ATOM 2547 O O . ALA B 1 85 ? -16.918 16.546 -3.478 1.00 70.00 87 ALA B O 1
ATOM 2549 N N . LYS B 1 86 ? -17.753 15.995 -5.515 1.00 60.51 88 LYS B N 1
ATOM 2550 C CA . LYS B 1 86 ? -18.248 17.313 -5.855 1.00 58.51 88 LYS B CA 1
ATOM 2551 C C . LYS B 1 86 ? -19.687 17.371 -5.367 1.00 57.38 88 LYS B C 1
ATOM 2552 O O . LYS B 1 86 ? -20.473 16.467 -5.658 1.00 56.89 88 LYS B O 1
ATOM 2558 N N . VAL B 1 87 ? -20.028 18.423 -4.624 1.00 50.05 89 VAL B N 1
ATOM 2559 C CA . VAL B 1 87 ? -21.357 18.606 -4.064 1.00 48.88 89 VAL B CA 1
ATOM 2560 C C . VAL B 1 87 ? -22.137 19.629 -4.863 1.00 55.64 89 VAL B C 1
ATOM 2561 O O . VAL B 1 87 ? -21.914 20.844 -4.747 1.00 56.03 89 VAL B O 1
ATOM 2565 N N . ILE B 1 88 ? -23.111 19.117 -5.633 1.00 50.54 90 ILE B N 1
ATOM 2566 C CA . ILE B 1 88 ? -23.953 19.914 -6.500 1.00 48.13 90 ILE B CA 1
ATOM 2567 C C . ILE B 1 88 ? -25.312 20.109 -5.922 1.00 48.80 90 ILE B C 1
ATOM 2568 O O . ILE B 1 88 ? -25.971 19.138 -5.563 1.00 50.03 90 ILE B O 1
ATOM 2573 N N . TYR B 1 89 ? -25.776 21.350 -5.910 1.00 42.49 91 TYR B N 1
ATOM 2574 C CA . TYR B 1 89 ? -27.158 21.662 -5.595 1.00 41.95 91 TYR B CA 1
ATOM 2575 C C . TYR B 1 89 ? -27.825 21.960 -6.967 1.00 49.56 91 TYR B C 1
ATOM 2576 O O . TYR B 1 89 ? -27.283 22.743 -7.757 1.00 49.02 91 TYR B O 1
ATOM 2585 N N . LEU B 1 90 ? -28.960 21.286 -7.274 1.00 45.20 92 LEU B N 1
ATOM 2586 C CA . LEU B 1 90 ? -29.684 21.529 -8.523 1.00 44.04 92 LEU B CA 1
ATOM 2587 C C . LEU B 1 90 ? -30.586 22.726 -8.263 1.00 47.17 92 LEU B C 1
ATOM 2588 O O . LEU B 1 90 ? -31.376 22.677 -7.332 1.00 47.01 92 LEU B O 1
ATOM 2593 N N . SER B 1 91 ? -30.423 23.833 -9.011 1.00 43.85 93 SER B N 1
ATOM 2594 C CA . SER B 1 91 ? -31.211 25.049 -8.726 1.00 44.12 93 SER B CA 1
ATOM 2595 C C . SER B 1 91 ? -31.378 25.916 -9.969 1.00 44.19 93 SER B C 1
ATOM 2596 O O . SER B 1 91 ? -30.447 25.944 -10.757 1.00 41.89 93 SER B O 1
ATOM 2599 N N . PRO B 1 92 ? -32.482 26.688 -10.134 1.00 42.49 94 PRO B N 1
ATOM 2600 C CA . PRO B 1 92 ? -32.594 27.559 -11.322 1.00 44.44 94 PRO B CA 1
ATOM 2601 C C . PRO B 1 92 ? -31.599 28.741 -11.273 1.00 53.41 94 PRO B C 1
ATOM 2602 O O . PRO B 1 92 ? -31.316 29.378 -12.293 1.00 54.84 94 PRO B O 1
ATOM 2606 N N . GLN B 1 93 ? -31.045 28.999 -10.072 1.00 48.84 95 GLN B N 1
ATOM 2607 C CA . GLN B 1 93 ? -30.055 30.034 -9.780 1.00 47.19 95 GLN B CA 1
ATOM 2608 C C . GLN B 1 93 ? -28.640 29.577 -10.118 1.00 49.99 95 GLN B C 1
ATOM 2609 O O . GLN B 1 93 ? -27.708 30.384 -10.077 1.00 53.19 95 GLN B O 1
ATOM 2615 N N . GLY B 1 94 ? -28.488 28.313 -10.488 1.00 41.82 96 GLY B N 1
ATOM 2616 C CA . GLY B 1 94 ? -27.184 27.749 -10.814 1.00 39.88 96 GLY B CA 1
ATOM 2617 C C . GLY B 1 94 ? -26.750 27.957 -12.243 1.00 44.88 96 GLY B C 1
ATOM 2618 O O . GLY B 1 94 ? -27.471 28.543 -13.065 1.00 44.66 96 GLY B O 1
ATOM 2619 N N . ARG B 1 95 ? -25.545 27.472 -12.532 1.00 41.20 97 ARG B N 1
ATOM 2620 C CA . ARG B 1 95 ? -24.888 27.500 -13.829 1.00 42.05 97 ARG B CA 1
ATOM 2621 C C . ARG B 1 95 ? -25.695 26.619 -14.794 1.00 49.05 97 ARG B C 1
ATOM 2622 O O . ARG B 1 95 ? -25.989 25.468 -14.458 1.00 48.69 97 ARG B O 1
ATOM 2630 N N . GLN B 1 96 ? -26.004 27.117 -16.000 1.00 46.94 98 GLN B N 1
ATOM 2631 C CA . GLN B 1 96 ? -26.764 26.325 -16.972 1.00 45.97 98 GLN B CA 1
ATOM 2632 C C . GLN B 1 96 ? -25.986 25.131 -17.491 1.00 46.47 98 GLN B C 1
ATOM 2633 O O . GLN B 1 96 ? -24.854 25.278 -17.950 1.00 45.05 98 GLN B O 1
ATOM 2639 N N . LEU B 1 97 ? -26.599 23.933 -17.387 1.00 41.82 99 LEU B N 1
ATOM 2640 C CA . LEU B 1 97 ? -26.030 22.686 -17.907 1.00 40.50 99 LEU B CA 1
ATOM 2641 C C . LEU B 1 97 ? -26.012 22.737 -19.440 1.00 42.18 99 LEU B C 1
ATOM 2642 O O . LEU B 1 97 ? -26.993 23.165 -20.048 1.00 38.92 99 LEU B O 1
ATOM 2647 N N . THR B 1 98 ? -24.875 22.304 -20.044 1.00 38.84 100 THR B N 1
ATOM 2648 C CA . THR B 1 98 ? -24.638 22.247 -21.486 1.00 39.72 100 THR B CA 1
ATOM 2649 C C . THR B 1 98 ? -23.839 20.958 -21.735 1.00 43.37 100 THR B C 1
ATOM 2650 O O . THR B 1 98 ? -23.303 20.390 -20.782 1.00 44.84 100 THR B O 1
ATOM 2654 N N . GLN B 1 99 ? -23.710 20.523 -22.980 1.00 36.28 101 GLN B N 1
ATOM 2655 C CA . GLN B 1 99 ? -22.905 19.341 -23.231 1.00 36.77 101 GLN B CA 1
ATOM 2656 C C . GLN B 1 99 ? -21.444 19.484 -22.745 1.00 45.57 101 GLN B C 1
ATOM 2657 O O . GLN B 1 99 ? -20.827 18.489 -22.381 1.00 47.06 101 GLN B O 1
ATOM 2663 N N . ALA B 1 100 ? -20.905 20.712 -22.727 1.00 44.27 102 ALA B N 1
ATOM 2664 C CA . ALA B 1 100 ? -19.534 20.984 -22.247 1.00 44.66 102 ALA B CA 1
ATOM 2665 C C . ALA B 1 100 ? -19.447 20.681 -20.728 1.00 47.75 102 ALA B C 1
ATOM 2666 O O . ALA B 1 100 ? -18.531 19.973 -20.293 1.00 47.06 102 ALA B O 1
ATOM 2668 N N . GLY B 1 101 ? -20.433 21.171 -19.973 1.00 45.12 103 GLY B N 1
ATOM 2669 C CA . GLY B 1 101 ? -20.588 20.925 -18.539 1.00 45.75 103 GLY B CA 1
ATOM 2670 C C . GLY B 1 101 ? -20.724 19.437 -18.239 1.00 52.24 103 GLY B C 1
ATOM 2671 O O . GLY B 1 101 ? -20.044 18.914 -17.351 1.00 54.37 103 GLY B O 1
ATOM 2672 N N . VAL B 1 102 ? -21.550 18.725 -19.026 1.00 46.43 104 VAL B N 1
ATOM 2673 C CA . VAL B 1 102 ? -21.755 17.272 -18.894 1.00 45.16 104 VAL B CA 1
ATOM 2674 C C . VAL B 1 102 ? -20.386 16.549 -18.991 1.00 52.51 104 VAL B C 1
ATOM 2675 O O . VAL B 1 102 ? -20.110 15.660 -18.183 1.00 53.00 104 VAL B O 1
ATOM 2679 N N . ARG B 1 103 ? -19.543 16.938 -19.973 1.00 50.21 105 ARG B N 1
ATOM 2680 C CA . ARG B 1 103 ? -18.208 16.347 -20.213 1.00 50.82 105 ARG B CA 1
ATOM 2681 C C . ARG B 1 103 ? -17.264 16.497 -19.023 1.00 56.05 105 ARG B C 1
ATOM 2682 O O . ARG B 1 103 ? -16.465 15.593 -18.765 1.00 57.57 105 ARG B O 1
ATOM 2690 N N . GLU B 1 104 ? -17.366 17.637 -18.311 1.00 51.27 106 GLU B N 1
ATOM 2691 C CA . GLU B 1 104 ? -16.601 17.998 -17.126 1.00 51.20 106 GLU B CA 1
ATOM 2692 C C . GLU B 1 104 ? -17.038 17.092 -15.974 1.00 58.60 106 GLU B C 1
ATOM 2693 O O . GLU B 1 104 ? -16.205 16.361 -15.431 1.00 59.95 106 GLU B O 1
ATOM 2699 N N . LEU B 1 105 ? -18.358 17.100 -15.641 1.00 54.23 107 LEU B N 1
ATOM 2700 C CA . LEU B 1 105 ? -18.967 16.295 -14.569 1.00 53.68 107 LEU B CA 1
ATOM 2701 C C . LEU B 1 105 ? -18.670 14.796 -14.734 1.00 59.58 107 LEU B C 1
ATOM 2702 O O . LEU B 1 105 ? -18.605 14.056 -13.745 1.00 59.33 107 LEU B O 1
ATOM 2707 N N . ALA B 1 106 ? -18.460 14.365 -15.980 1.00 57.86 108 ALA B N 1
ATOM 2708 C CA . ALA B 1 106 ? -18.129 12.983 -16.319 1.00 58.88 108 ALA B CA 1
ATOM 2709 C C . ALA B 1 106 ? -16.697 12.584 -15.891 1.00 65.48 108 ALA B C 1
ATOM 2710 O O . ALA B 1 106 ? -16.397 11.396 -15.817 1.00 65.06 108 ALA B O 1
ATOM 2712 N N . GLU B 1 107 ? -15.829 13.575 -15.616 1.00 64.66 109 GLU B N 1
ATOM 2713 C CA . GLU B 1 107 ? -14.435 13.371 -15.196 1.00 65.43 109 GLU B CA 1
ATOM 2714 C C . GLU B 1 107 ? -14.335 13.192 -13.680 1.00 66.41 109 GLU B C 1
ATOM 2715 O O . GLU B 1 107 ? -13.295 12.745 -13.187 1.00 66.05 109 GLU B O 1
ATOM 2721 N N . GLU B 1 108 ? -15.396 13.586 -12.943 1.00 60.78 110 GLU B N 1
ATOM 2722 C CA . GLU B 1 108 ? -15.466 13.480 -11.486 1.00 58.92 110 GLU B CA 1
ATOM 2723 C C . GLU B 1 108 ? -15.568 12.016 -11.048 1.00 63.72 110 GLU B C 1
ATOM 2724 O O . GLU B 1 108 ? -16.115 11.182 -11.782 1.00 64.48 110 GLU B O 1
ATOM 2730 N N . GLU B 1 109 ? -14.962 11.701 -9.893 1.00 59.50 111 GLU B N 1
ATOM 2731 C CA . GLU B 1 109 ? -14.911 10.355 -9.311 1.00 58.45 111 GLU B CA 1
ATOM 2732 C C . GLU B 1 109 ? -16.213 10.053 -8.604 1.00 57.59 111 GLU B C 1
ATOM 2733 O O . GLU B 1 109 ? -16.714 8.923 -8.673 1.00 58.08 111 GLU B O 1
ATOM 2739 N N . ALA B 1 110 ? -16.750 11.064 -7.909 1.00 48.54 112 ALA B N 1
ATOM 2740 C CA . ALA B 1 110 ? -18.002 10.965 -7.189 1.00 47.47 112 ALA B CA 1
ATOM 2741 C C . ALA B 1 110 ? -18.706 12.291 -7.214 1.00 50.88 112 ALA B C 1
ATOM 2742 O O . ALA B 1 110 ? -18.040 13.336 -7.156 1.00 51.14 112 ALA B O 1
ATOM 2744 N N . LEU B 1 111 ? -20.056 12.242 -7.251 1.00 45.56 113 LEU B N 1
ATOM 2745 C CA . LEU B 1 111 ? -20.967 13.395 -7.252 1.00 44.91 113 LEU B CA 1
ATOM 2746 C C . LEU B 1 111 ? -22.054 13.213 -6.196 1.00 49.34 113 LEU B C 1
ATOM 2747 O O . LEU B 1 111 ? -22.629 12.119 -6.079 1.00 50.65 113 LEU B O 1
ATOM 2752 N N . ILE B 1 112 ? -22.370 14.286 -5.455 1.00 43.04 114 ILE B N 1
ATOM 2753 C CA . ILE B 1 112 ? -23.434 14.259 -4.475 1.00 42.93 114 ILE B CA 1
ATOM 2754 C C . ILE B 1 112 ? -24.387 15.343 -4.873 1.00 49.22 114 ILE B C 1
ATOM 2755 O O . ILE B 1 112 ? -24.015 16.523 -4.874 1.00 49.80 114 ILE B O 1
ATOM 2760 N N . LEU B 1 113 ? -25.637 14.951 -5.184 1.00 44.22 115 LEU B N 1
ATOM 2761 C CA . LEU B 1 113 ? -26.646 15.860 -5.689 1.00 42.81 115 LEU B CA 1
ATOM 2762 C C . LEU B 1 113 ? -27.711 16.200 -4.671 1.00 48.44 115 LEU B C 1
ATOM 2763 O O . LEU B 1 113 ? -28.327 15.310 -4.081 1.00 50.61 115 LEU B O 1
ATOM 2768 N N . ILE B 1 114 ? -27.965 17.481 -4.492 1.00 42.30 116 ILE B N 1
ATOM 2769 C CA . ILE B 1 114 ? -28.948 17.908 -3.546 1.00 41.84 116 ILE B CA 1
ATOM 2770 C C . ILE B 1 114 ? -30.155 18.315 -4.329 1.00 47.64 116 ILE B C 1
ATOM 2771 O O . ILE B 1 114 ? -30.103 19.266 -5.116 1.00 47.80 116 ILE B O 1
ATOM 2776 N N . ALA B 1 115 ? -31.239 17.547 -4.156 1.00 43.70 117 ALA B N 1
ATOM 2777 C CA . ALA B 1 115 ? -32.514 17.785 -4.802 1.00 42.28 117 ALA B CA 1
ATOM 2778 C C . ALA B 1 115 ? -33.377 18.443 -3.766 1.00 47.31 117 ALA B C 1
ATOM 2779 O O . ALA B 1 115 ? -33.625 17.879 -2.701 1.00 48.52 117 ALA B O 1
ATOM 2781 N N . GLY B 1 116 ? -33.778 19.662 -4.050 1.00 44.16 118 GLY B N 1
ATOM 2782 C CA . GLY B 1 116 ? -34.574 20.425 -3.120 1.00 44.57 118 GLY B CA 1
ATOM 2783 C C . GLY B 1 116 ? -36.039 20.299 -3.411 1.00 50.20 118 GLY B C 1
ATOM 2784 O O . GLY B 1 116 ? -36.424 19.950 -4.526 1.00 51.04 118 GLY B O 1
ATOM 2785 N N . ARG B 1 117 ? -36.837 20.580 -2.408 1.00 47.39 119 ARG B N 1
ATOM 2786 C CA . ARG B 1 117 ? -38.272 20.601 -2.520 1.00 47.64 119 ARG B CA 1
ATOM 2787 C C . ARG B 1 117 ? -38.781 21.889 -1.879 1.00 51.56 119 ARG B C 1
ATOM 2788 O O . ARG B 1 117 ? -38.015 22.747 -1.511 1.00 50.46 119 ARG B O 1
ATOM 2796 N N . TYR B 1 118 ? -40.082 22.017 -1.769 1.00 48.99 120 TYR B N 1
ATOM 2797 C CA . TYR B 1 118 ? -40.718 23.196 -1.198 1.00 49.20 120 TYR B CA 1
ATOM 2798 C C . TYR B 1 118 ? -40.365 24.467 -1.954 1.00 54.43 120 TYR B C 1
ATOM 2799 O O . TYR B 1 118 ? -40.441 24.475 -3.158 1.00 54.10 120 TYR B O 1
ATOM 2808 N N . GLU B 1 119 ? -40.000 25.534 -1.269 1.00 51.17 121 GLU B N 1
ATOM 2809 C CA . GLU B 1 119 ? -39.688 26.774 -1.956 1.00 51.60 121 GLU B CA 1
ATOM 2810 C C . GLU B 1 119 ? -38.205 26.970 -2.130 1.00 54.89 121 GLU B C 1
ATOM 2811 O O . GLU B 1 119 ? -37.757 27.863 -2.799 1.00 57.24 121 GLU B O 1
ATOM 2817 N N . GLY B 1 120 ? -37.462 26.093 -1.518 1.00 48.67 122 GLY B N 1
ATOM 2818 C CA . GLY B 1 120 ? -36.017 26.040 -1.613 1.00 48.18 122 GLY B CA 1
ATOM 2819 C C . GLY B 1 120 ? -35.387 25.586 -0.322 1.00 54.23 122 GLY B C 1
ATOM 2820 O O . GLY B 1 120 ? -36.108 25.288 0.630 1.00 55.72 122 GLY B O 1
ATOM 2821 N N . ILE B 1 121 ? -34.040 25.509 -0.294 1.00 49.06 123 ILE B N 1
ATOM 2822 C CA . ILE B 1 121 ? -33.278 25.126 0.882 1.00 48.47 123 ILE B CA 1
ATOM 2823 C C . ILE B 1 121 ? -32.689 26.405 1.548 1.00 55.43 123 ILE B C 1
ATOM 2824 O O . ILE B 1 121 ? -32.629 27.458 0.905 1.00 54.29 123 ILE B O 1
ATOM 2829 N N . ASP B 1 122 ? -32.327 26.320 2.847 1.00 51.93 124 ASP B N 1
ATOM 2830 C CA . ASP B 1 122 ? -31.791 27.428 3.658 1.00 50.28 124 ASP B CA 1
ATOM 2831 C C . ASP B 1 122 ? -30.428 27.848 3.106 1.00 52.29 124 ASP B C 1
ATOM 2832 O O . ASP B 1 122 ? -29.545 26.989 2.938 1.00 50.54 124 ASP B O 1
ATOM 2837 N N . GLU B 1 123 ? -30.249 29.170 2.812 1.00 50.42 125 GLU B N 1
ATOM 2838 C CA . GLU B 1 123 ? -28.997 29.711 2.225 1.00 50.62 125 GLU B CA 1
ATOM 2839 C C . GLU B 1 123 ? -27.722 29.275 2.931 1.00 54.12 125 GLU B C 1
ATOM 2840 O O . GLU B 1 123 ? -26.741 28.927 2.266 1.00 53.75 125 GLU B O 1
ATOM 2846 N N . ARG B 1 124 ? -27.761 29.222 4.275 1.00 52.55 126 ARG B N 1
ATOM 2847 C CA . ARG B 1 124 ? -26.637 28.813 5.113 1.00 51.55 126 ARG B CA 1
ATOM 2848 C C . ARG B 1 124 ? -26.132 27.405 4.805 1.00 55.19 126 ARG B C 1
ATOM 2849 O O . ARG B 1 124 ? -24.938 27.167 4.998 1.00 54.77 126 ARG B O 1
ATOM 2857 N N . PHE B 1 125 ? -27.011 26.473 4.278 1.00 53.51 127 PHE B N 1
ATOM 2858 C CA . PHE B 1 125 ? -26.567 25.114 3.890 1.00 52.95 127 PHE B CA 1
ATOM 2859 C C . PHE B 1 125 ? -25.763 25.237 2.608 1.00 55.98 127 PHE B C 1
ATOM 2860 O O . PHE B 1 125 ? -24.725 24.574 2.466 1.00 56.75 127 PHE B O 1
ATOM 2868 N N . ILE B 1 126 ? -26.274 26.056 1.651 1.00 51.65 128 ILE B N 1
ATOM 2869 C CA . ILE B 1 126 ? -25.625 26.280 0.344 1.00 50.80 128 ILE B CA 1
ATOM 2870 C C . ILE B 1 126 ? -24.202 26.804 0.558 1.00 55.40 128 ILE B C 1
ATOM 2871 O O . ILE B 1 126 ? -23.245 26.177 0.081 1.00 54.19 128 ILE B O 1
ATOM 2876 N N . GLU B 1 127 ? -24.082 27.914 1.349 1.00 53.32 129 GLU B N 1
ATOM 2877 C CA . GLU B 1 127 ? -22.835 28.623 1.713 1.00 52.29 129 GLU B CA 1
ATOM 2878 C C . GLU B 1 127 ? -21.792 27.689 2.307 1.00 55.45 129 GLU B C 1
ATOM 2879 O O . GLU B 1 127 ? -20.670 27.601 1.795 1.00 54.18 129 GLU B O 1
ATOM 2885 N N . GLU B 1 128 ? -22.200 26.925 3.327 1.00 52.96 130 GLU B N 1
ATOM 2886 C CA . GLU B 1 128 ? -21.327 25.986 4.009 1.00 53.20 130 GLU B CA 1
ATOM 2887 C C . GLU B 1 128 ? -20.990 24.743 3.227 1.00 58.80 130 GLU B C 1
ATOM 2888 O O . GLU B 1 128 ? -19.822 24.351 3.215 1.00 61.08 130 GLU B O 1
ATOM 2894 N N . HIS B 1 129 ? -21.983 24.107 2.573 1.00 54.27 131 HIS B N 1
ATOM 2895 C CA . HIS B 1 129 ? -21.732 22.793 1.973 1.00 53.74 131 HIS B CA 1
ATOM 2896 C C . HIS B 1 129 ? -21.753 22.651 0.457 1.00 58.45 131 HIS B C 1
ATOM 2897 O O . HIS B 1 129 ? -21.006 21.833 -0.073 1.00 56.83 131 HIS B O 1
ATOM 2904 N N . VAL B 1 130 ? -22.621 23.380 -0.232 1.00 56.48 132 VAL B N 1
ATOM 2905 C CA . VAL B 1 130 ? -22.751 23.247 -1.683 1.00 55.44 132 VAL B CA 1
ATOM 2906 C C . VAL B 1 130 ? -21.533 23.803 -2.409 1.00 61.59 132 VAL B C 1
ATOM 2907 O O . VAL B 1 130 ? -21.208 24.984 -2.264 1.00 62.44 132 VAL B O 1
ATOM 2911 N N . ASP B 1 131 ? -20.850 22.926 -3.177 1.00 58.54 133 ASP B N 1
ATOM 2912 C CA . ASP B 1 131 ? -19.681 23.274 -3.979 1.00 57.21 133 ASP B CA 1
ATOM 2913 C C . ASP B 1 131 ? -20.110 24.057 -5.225 1.00 62.77 133 ASP B C 1
ATOM 2914 O O . ASP B 1 131 ? -19.716 25.220 -5.374 1.00 63.91 133 ASP B O 1
ATOM 2919 N N . GLU B 1 132 ? -20.938 23.434 -6.106 1.00 57.04 134 GLU B N 1
ATOM 2920 C CA . GLU B 1 132 ? -21.402 24.053 -7.359 1.00 55.19 134 GLU B CA 1
ATOM 2921 C C . GLU B 1 132 ? -22.908 23.992 -7.502 1.00 56.13 134 GLU B C 1
ATOM 2922 O O . GLU B 1 132 ? -23.510 22.947 -7.254 1.00 55.18 134 GLU B O 1
ATOM 2928 N N . GLU B 1 133 ? -23.518 25.093 -7.925 1.00 50.58 135 GLU B N 1
ATOM 2929 C CA . GLU B 1 133 ? -24.947 25.118 -8.217 1.00 49.74 135 GLU B CA 1
ATOM 2930 C C . GLU B 1 133 ? -25.103 24.870 -9.732 1.00 53.82 135 GLU B C 1
ATOM 2931 O O . GLU B 1 133 ? -24.281 25.348 -10.518 1.00 53.54 135 GLU B O 1
ATOM 2937 N N . TRP B 1 134 ? -26.100 24.063 -10.136 1.00 49.98 136 TRP B N 1
ATOM 2938 C CA . TRP B 1 134 ? -26.332 23.758 -11.561 1.00 49.29 136 TRP B CA 1
ATOM 2939 C C . TRP B 1 134 ? -27.802 23.817 -11.909 1.00 51.42 136 TRP B C 1
ATOM 2940 O O . TRP B 1 134 ? -28.638 23.379 -11.122 1.00 51.94 136 TRP B O 1
ATOM 2951 N N . SER B 1 135 ? -28.120 24.369 -13.077 1.00 46.71 137 SER B N 1
ATOM 2952 C CA . SER B 1 135 ? -29.490 24.474 -13.587 1.00 45.73 137 SER B CA 1
ATOM 2953 C C . SER B 1 135 ? -29.621 23.641 -14.831 1.00 48.27 137 SER B C 1
ATOM 2954 O O . SER B 1 135 ? -28.682 23.567 -15.631 1.00 49.05 137 SER B O 1
ATOM 2957 N N . ILE B 1 136 ? -30.782 22.998 -15.002 1.00 41.82 138 ILE B N 1
ATOM 2958 C CA . ILE B 1 136 ? -31.024 22.243 -16.240 1.00 39.16 138 ILE B CA 1
ATOM 2959 C C . ILE B 1 136 ? -31.640 23.193 -17.290 1.00 42.51 138 ILE B C 1
ATOM 2960 O O . ILE B 1 136 ? -31.611 22.886 -18.479 1.00 43.08 138 ILE B O 1
ATOM 2965 N N . GLY B 1 137 ? -32.164 24.341 -16.843 1.00 37.11 139 GLY B N 1
ATOM 2966 C CA . GLY B 1 137 ? -32.710 25.330 -17.762 1.00 36.42 139 GLY B CA 1
ATOM 2967 C C . GLY B 1 137 ? -33.472 26.436 -17.093 1.00 41.22 139 GLY B C 1
ATOM 2968 O O . GLY B 1 137 ? -33.715 26.370 -15.892 1.00 40.69 139 GLY B O 1
ATOM 2969 N N . ASP B 1 138 ? -33.892 27.443 -17.878 1.00 39.21 140 ASP B N 1
ATOM 2970 C CA . ASP B 1 138 ? -34.593 28.610 -17.370 1.00 39.53 140 ASP B CA 1
ATOM 2971 C C . ASP B 1 138 ? -36.060 28.423 -17.232 1.00 43.95 140 ASP B C 1
ATOM 2972 O O . ASP B 1 138 ? -36.834 29.132 -17.874 1.00 44.79 140 ASP B O 1
ATOM 2977 N N . TYR B 1 139 ? -36.461 27.496 -16.365 1.00 39.84 141 TYR B N 1
ATOM 2978 C CA . TYR B 1 139 ? -37.887 27.222 -16.089 1.00 38.90 141 TYR B CA 1
ATOM 2979 C C . TYR B 1 139 ? -37.994 26.713 -14.654 1.00 41.61 141 TYR B C 1
ATOM 2980 O O . TYR B 1 139 ? -37.030 26.168 -14.128 1.00 41.02 141 TYR B O 1
ATOM 2989 N N . VAL B 1 140 ? -39.145 26.882 -14.021 1.00 40.55 142 VAL B N 1
ATOM 2990 C CA . VAL B 1 140 ? -39.304 26.446 -12.626 1.00 41.38 142 VAL B CA 1
ATOM 2991 C C . VAL B 1 140 ? -39.979 25.077 -12.503 1.00 43.57 142 VAL B C 1
ATOM 2992 O O . VAL B 1 140 ? -41.121 24.872 -12.944 1.00 42.44 142 VAL B O 1
ATOM 2996 N N . LEU B 1 141 ? -39.287 24.180 -11.821 1.00 38.56 143 LEU B N 1
ATOM 2997 C CA . LEU B 1 141 ? -39.815 22.864 -11.534 1.00 37.61 143 LEU B CA 1
ATOM 2998 C C . LEU B 1 141 ? -40.198 22.833 -10.055 1.00 43.67 143 LEU B C 1
ATOM 2999 O O . LEU B 1 141 ? -39.692 23.640 -9.267 1.00 41.17 143 LEU B O 1
ATOM 3004 N N . SER B 1 142 ? -41.059 21.873 -9.680 1.00 41.52 144 SER B N 1
ATOM 3005 C CA . SER B 1 142 ? -41.536 21.692 -8.318 1.00 41.71 144 SER B CA 1
ATOM 3006 C C . SER B 1 142 ? -40.502 21.070 -7.383 1.00 43.57 144 SER B C 1
ATOM 3007 O O . SER B 1 142 ? -40.674 21.132 -6.178 1.00 46.35 144 SER B O 1
ATOM 3010 N N . GLY B 1 143 ? -39.448 20.490 -7.924 1.00 36.66 145 GLY B N 1
ATOM 3011 C CA . GLY B 1 143 ? -38.429 19.831 -7.115 1.00 35.24 145 GLY B CA 1
ATOM 3012 C C . GLY B 1 143 ? -37.195 19.542 -7.932 1.00 39.66 145 GLY B C 1
ATOM 3013 O O . GLY B 1 143 ? -37.249 19.610 -9.153 1.00 43.48 145 GLY B O 1
ATOM 3014 N N . GLY B 1 144 ? -36.086 19.256 -7.273 1.00 36.24 146 GLY B N 1
ATOM 3015 C CA . GLY B 1 144 ? -34.806 18.985 -7.926 1.00 36.55 146 GLY B CA 1
ATOM 3016 C C . GLY B 1 144 ? -34.527 17.547 -8.310 1.00 41.59 146 GLY B C 1
ATOM 3017 O O . GLY B 1 144 ? -33.398 17.224 -8.710 1.00 39.05 146 GLY B O 1
ATOM 3018 N N . GLU B 1 145 ? -35.563 16.668 -8.242 1.00 37.17 147 GLU B N 1
ATOM 3019 C CA . GLU B 1 145 ? -35.367 15.233 -8.577 1.00 36.16 147 GLU B CA 1
ATOM 3020 C C . GLU B 1 145 ? -35.239 14.979 -10.086 1.00 33.92 147 GLU B C 1
ATOM 3021 O O . GLU B 1 145 ? -34.327 14.266 -10.503 1.00 32.44 147 GLU B O 1
ATOM 3027 N N . LEU B 1 146 ? -36.093 15.590 -10.905 1.00 30.75 148 LEU B N 1
ATOM 3028 C CA . LEU B 1 146 ? -35.970 15.421 -12.385 1.00 31.25 148 LEU B CA 1
ATOM 3029 C C . LEU B 1 146 ? -34.664 16.062 -12.878 1.00 38.20 148 LEU B C 1
ATOM 3030 O O . LEU B 1 146 ? -33.877 15.336 -13.499 1.00 38.60 148 LEU B O 1
ATOM 3035 N N . PRO B 1 147 ? -34.290 17.294 -12.398 1.00 33.49 149 PRO B N 1
ATOM 3036 C CA . PRO B 1 147 ? -32.964 17.859 -12.748 1.00 32.39 149 PRO B CA 1
ATOM 3037 C C . PRO B 1 147 ? -31.799 16.955 -12.397 1.00 36.99 149 PRO B C 1
ATOM 3038 O O . PRO B 1 147 ? -30.972 16.715 -13.256 1.00 38.09 149 PRO B O 1
ATOM 3042 N N . ALA B 1 148 ? -31.779 16.370 -11.180 1.00 36.14 150 ALA B N 1
ATOM 3043 C CA . ALA B 1 148 ? -30.730 15.442 -10.752 1.00 35.18 150 ALA B CA 1
ATOM 3044 C C . ALA B 1 148 ? -30.652 14.243 -11.676 1.00 40.96 150 ALA B C 1
ATOM 3045 O O . ALA B 1 148 ? -29.558 13.845 -12.071 1.00 43.31 150 ALA B O 1
ATOM 3047 N N . MET B 1 149 ? -31.813 13.704 -12.075 1.00 37.89 151 MET B N 1
ATOM 3048 C CA . MET B 1 149 ? -31.940 12.577 -13.008 1.00 37.29 151 MET B CA 1
ATOM 3049 C C . MET B 1 149 ? -31.467 12.952 -14.411 1.00 37.62 151 MET B C 1
ATOM 3050 O O . MET B 1 149 ? -30.804 12.155 -15.056 1.00 37.17 151 MET B O 1
ATOM 3055 N N . VAL B 1 150 ? -31.770 14.177 -14.864 1.00 34.69 152 VAL B N 1
ATOM 3056 C CA . VAL B 1 150 ? -31.357 14.697 -16.187 1.00 33.88 152 VAL B CA 1
ATOM 3057 C C . VAL B 1 150 ? -29.803 14.693 -16.255 1.00 40.33 152 VAL B C 1
ATOM 3058 O O . VAL B 1 150 ? -29.226 14.171 -17.207 1.00 40.64 152 VAL B O 1
ATOM 3062 N N . LEU B 1 151 ? -29.153 15.169 -15.183 1.00 39.31 153 LEU B N 1
ATOM 3063 C CA . LEU B 1 151 ? -27.705 15.239 -15.038 1.00 39.39 153 LEU B CA 1
ATOM 3064 C C . LEU B 1 151 ? -27.116 13.845 -15.025 1.00 42.00 153 LEU B C 1
ATOM 3065 O O . LEU B 1 151 ? -26.136 13.595 -15.728 1.00 40.46 153 LEU B O 1
ATOM 3070 N N . VAL B 1 152 ? -27.679 12.925 -14.206 1.00 41.34 154 VAL B N 1
ATOM 3071 C CA . VAL B 1 152 ? -27.152 11.545 -14.152 1.00 40.20 154 VAL B CA 1
ATOM 3072 C C . VAL B 1 152 ? -27.210 10.881 -15.539 1.00 42.35 154 VAL B C 1
ATOM 3073 O O . VAL B 1 152 ? -26.242 10.244 -15.972 1.00 39.35 154 VAL B O 1
ATOM 3077 N N . ASP B 1 153 ? -28.364 11.025 -16.235 1.00 40.75 155 ASP B N 1
ATOM 3078 C CA . ASP B 1 153 ? -28.571 10.438 -17.574 1.00 39.91 155 ASP B CA 1
ATOM 3079 C C . ASP B 1 153 ? -27.544 10.971 -18.591 1.00 44.99 155 ASP B C 1
ATOM 3080 O O . ASP B 1 153 ? -26.879 10.175 -19.266 1.00 44.35 155 ASP B O 1
ATOM 3085 N N . ALA B 1 154 ? -27.397 12.310 -18.665 1.00 41.30 156 ALA B N 1
ATOM 3086 C CA . ALA B 1 154 ? -26.451 12.968 -19.581 1.00 41.48 156 ALA B CA 1
ATOM 3087 C C . ALA B 1 154 ? -25.007 12.506 -19.345 1.00 45.09 156 ALA B C 1
ATOM 3088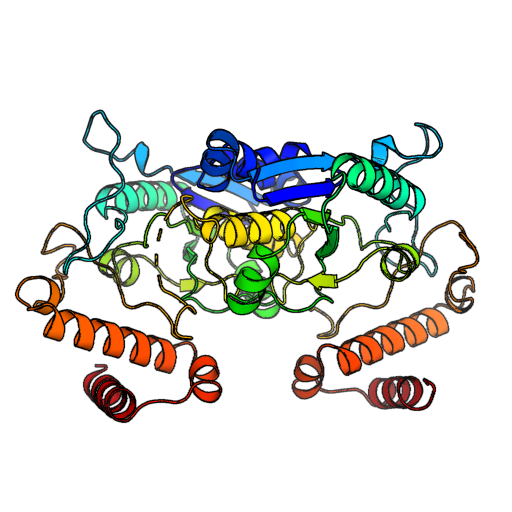 O O . ALA B 1 154 ? -24.300 12.226 -20.303 1.00 45.27 156 ALA B O 1
ATOM 3090 N N . VAL B 1 155 ? -24.576 12.424 -18.075 1.00 42.42 157 VAL B N 1
ATOM 3091 C CA . VAL B 1 155 ? -23.215 12.045 -17.706 1.00 42.74 157 VAL B CA 1
ATOM 3092 C C . VAL B 1 155 ? -22.950 10.560 -17.993 1.00 50.46 157 VAL B C 1
ATOM 3093 O O . VAL B 1 155 ? -21.908 10.254 -18.569 1.00 51.79 157 VAL B O 1
ATOM 3097 N N . THR B 1 156 ? -23.908 9.648 -17.665 1.00 47.46 158 THR B N 1
ATOM 3098 C CA . THR B 1 156 ? -23.773 8.196 -17.900 1.00 46.78 158 THR B CA 1
ATOM 3099 C C . THR B 1 156 ? -23.494 7.847 -19.362 1.00 50.11 158 THR B C 1
ATOM 3100 O O . THR B 1 156 ? -22.746 6.905 -19.629 1.00 51.01 158 THR B O 1
ATOM 3104 N N . ARG B 1 157 ? -24.066 8.597 -20.303 1.00 47.05 159 ARG B N 1
ATOM 3105 C CA . ARG B 1 157 ? -23.842 8.396 -21.750 1.00 47.62 159 ARG B CA 1
ATOM 3106 C C . ARG B 1 157 ? -22.365 8.520 -22.136 1.00 52.39 159 ARG B C 1
ATOM 3107 O O . ARG B 1 157 ? -21.937 7.906 -23.108 1.00 52.36 159 ARG B O 1
ATOM 3115 N N . LEU B 1 158 ? -21.612 9.367 -21.408 1.00 50.59 160 LEU B N 1
ATOM 3116 C CA . LEU B 1 158 ? -20.196 9.646 -21.638 1.00 51.29 160 LEU B CA 1
ATOM 3117 C C . LEU B 1 158 ? -19.249 8.658 -20.971 1.00 60.34 160 LEU B C 1
ATOM 3118 O O . LEU B 1 158 ? -18.035 8.739 -21.194 1.00 61.38 160 LEU B O 1
ATOM 3123 N N . LEU B 1 159 ? -19.785 7.741 -20.146 1.00 59.15 161 LEU B N 1
ATOM 3124 C CA . LEU B 1 159 ? -18.959 6.757 -19.458 1.00 60.20 161 LEU B CA 1
ATOM 3125 C C . LEU B 1 159 ? -18.517 5.710 -20.467 1.00 69.42 161 LEU B C 1
ATOM 3126 O O . LEU B 1 159 ? -19.342 5.266 -21.275 1.00 69.85 161 LEU B O 1
ATOM 3131 N N . PRO B 1 160 ? -17.207 5.385 -20.524 1.00 69.98 162 PRO B N 1
ATOM 3132 C CA . PRO B 1 160 ? -16.740 4.409 -21.521 1.00 71.08 162 PRO B CA 1
ATOM 3133 C C . PRO B 1 160 ? -17.424 3.053 -21.370 1.00 77.27 162 PRO B C 1
ATOM 3134 O O . PRO B 1 160 ? -17.610 2.572 -20.250 1.00 77.27 162 PRO B O 1
ATOM 3138 N N . GLY B 1 161 ? -17.879 2.515 -22.498 1.00 75.50 163 GLY B N 1
ATOM 3139 C CA . GLY B 1 161 ? -18.597 1.247 -22.566 1.00 76.48 163 GLY B CA 1
ATOM 3140 C C . GLY B 1 161 ? -20.075 1.313 -22.214 1.00 82.99 163 GLY B C 1
ATOM 3141 O O . GLY B 1 161 ? -20.734 0.267 -22.170 1.00 84.05 163 GLY B O 1
ATOM 3142 N N . ALA B 1 162 ? -20.619 2.532 -21.968 1.00 79.18 164 ALA B N 1
ATOM 3143 C CA . ALA B 1 162 ? -22.035 2.705 -21.618 1.00 78.97 164 ALA B CA 1
ATOM 3144 C C . ALA B 1 162 ? -22.990 2.714 -22.827 1.00 82.19 164 ALA B C 1
ATOM 3145 O O . ALA B 1 162 ? -24.152 2.325 -22.682 1.00 82.48 164 ALA B O 1
ATOM 3147 N N . LEU B 1 163 ? -22.507 3.161 -24.003 1.00 77.07 165 LEU B N 1
ATOM 3148 C CA . LEU B 1 163 ? -23.301 3.229 -25.231 1.00 81.03 165 LEU B CA 1
ATOM 3149 C C . LEU B 1 163 ? -23.146 1.962 -26.085 1.00 121.03 165 LEU B C 1
ATOM 3150 O O . LEU B 1 163 ? -22.031 1.492 -26.323 1.00 84.73 165 LEU B O 1
ATOM 3155 N N . ASP B 1 172 ? -23.692 13.507 -33.557 1.00 96.58 174 ASP B N 1
ATOM 3156 C CA . ASP B 1 172 ? -24.340 13.852 -32.291 1.00 96.49 174 ASP B CA 1
ATOM 3157 C C . ASP B 1 172 ? -24.494 15.381 -32.131 1.00 98.81 174 ASP B C 1
ATOM 3158 O O . ASP B 1 172 ? -23.723 16.151 -32.724 1.00 98.24 174 ASP B O 1
ATOM 3163 N N . SER B 1 173 ? -25.505 15.808 -31.339 1.00 93.60 175 SER B N 1
ATOM 3164 C CA . SER B 1 173 ? -25.794 17.223 -31.066 1.00 92.29 175 SER B CA 1
ATOM 3165 C C . SER B 1 173 ? -24.807 17.777 -30.029 1.00 93.93 175 SER B C 1
ATOM 3166 O O . SER B 1 173 ? -24.470 17.082 -29.067 1.00 93.77 175 SER B O 1
ATOM 3169 N N . PHE B 1 174 ? -24.335 19.028 -30.246 1.00 88.54 176 PHE B N 1
ATOM 3170 C CA . PHE B 1 174 ? -23.404 19.819 -29.408 1.00 86.86 176 PHE B CA 1
ATOM 3171 C C . PHE B 1 174 ? -22.005 19.170 -29.209 1.00 91.59 176 PHE B C 1
ATOM 3172 O O . PHE B 1 174 ? -21.192 19.692 -28.432 1.00 91.41 176 PHE B O 1
ATOM 3180 N N . THR B 1 175 ? -21.708 18.069 -29.941 1.00 88.63 177 THR B N 1
ATOM 3181 C CA . THR B 1 175 ? -20.390 17.411 -29.915 1.00 88.14 177 THR B CA 1
ATOM 3182 C C . THR B 1 175 ? -19.440 18.232 -30.781 1.00 89.57 177 THR B C 1
ATOM 3183 O O . THR B 1 175 ? -18.226 18.240 -30.556 1.00 90.35 177 THR B O 1
ATOM 3187 N N . ASP B 1 176 ? -20.031 18.949 -31.753 1.00 81.90 178 ASP B N 1
ATOM 3188 C CA . ASP B 1 176 ? -19.370 19.841 -32.693 1.00 79.50 178 ASP B CA 1
ATOM 3189 C C . ASP B 1 176 ? -19.927 21.265 -32.570 1.00 76.37 178 ASP B C 1
ATOM 3190 O O . ASP B 1 176 ? -19.532 22.141 -33.339 1.00 77.32 178 ASP B O 1
ATOM 3195 N N . GLY B 1 177 ? -20.828 21.478 -31.609 1.00 66.49 179 GLY B N 1
ATOM 3196 C CA . GLY B 1 177 ? -21.482 22.767 -31.385 1.00 64.13 179 GLY B CA 1
ATOM 3197 C C . GLY B 1 177 ? -22.621 23.047 -32.358 1.00 62.19 179 GLY B C 1
ATOM 3198 O O . GLY B 1 177 ? -23.077 24.189 -32.490 1.00 61.52 179 GLY B O 1
ATOM 3199 N N . LEU B 1 178 ? -23.083 21.999 -33.060 1.00 53.92 180 LEU B N 1
ATOM 3200 C CA . LEU B 1 178 ? -24.167 22.110 -34.029 1.00 50.97 180 LEU B CA 1
ATOM 3201 C C . LEU B 1 178 ? -25.296 21.145 -33.686 1.00 51.33 180 LEU B C 1
ATOM 3202 O O . LEU B 1 178 ? -25.063 20.110 -33.048 1.00 49.88 180 LEU B O 1
ATOM 3207 N N . LEU B 1 179 ? -26.512 21.460 -34.189 1.00 43.78 181 LEU B N 1
ATOM 3208 C CA . LEU B 1 179 ? -27.691 20.615 -34.096 1.00 40.97 181 LEU B CA 1
ATOM 3209 C C . LEU B 1 179 ? -27.437 19.407 -34.997 1.00 45.70 181 LEU B C 1
ATOM 3210 O O . LEU B 1 179 ? -26.572 19.480 -35.870 1.00 45.77 181 LEU B O 1
ATOM 3215 N N . ASP B 1 180 ? -28.110 18.278 -34.757 1.00 43.42 182 ASP B N 1
ATOM 3216 C CA . ASP B 1 180 ? -27.843 17.091 -35.569 1.00 43.82 182 ASP B CA 1
ATOM 3217 C C . ASP B 1 180 ? -28.563 17.205 -36.894 1.00 48.68 182 ASP B C 1
ATOM 3218 O O . ASP B 1 180 ? -29.468 18.035 -37.049 1.00 47.64 182 ASP B O 1
ATOM 3223 N N . CYS B 1 181 ? -28.170 16.361 -37.842 1.00 46.50 183 CYS B N 1
ATOM 3224 C CA . CYS B 1 181 ? -28.806 16.259 -39.149 1.00 46.98 183 CYS B CA 1
ATOM 3225 C C . CYS B 1 181 ? -30.109 15.398 -39.005 1.00 48.14 183 CYS B C 1
ATOM 3226 O O . CYS B 1 181 ? -30.212 14.634 -38.039 1.00 44.56 183 CYS B O 1
ATOM 3229 N N . PRO B 1 182 ? -31.079 15.441 -39.969 1.00 44.35 184 PRO B N 1
ATOM 3230 C CA . PRO B 1 182 ? -32.249 14.549 -39.854 1.00 43.53 184 PRO B CA 1
ATOM 3231 C C . PRO B 1 182 ? -31.877 13.076 -40.002 1.00 47.66 184 PRO B C 1
ATOM 3232 O O . PRO B 1 182 ? -30.817 12.750 -40.544 1.00 46.30 184 PRO B O 1
ATOM 3236 N N . HIS B 1 183 ? -32.727 12.189 -39.459 1.00 44.93 185 HIS B N 1
ATOM 3237 C CA . HIS B 1 183 ? -32.495 10.753 -39.466 1.00 44.63 185 HIS B CA 1
ATOM 3238 C C . HIS B 1 183 ? -33.555 10.065 -40.280 1.00 46.70 185 HIS B C 1
ATOM 3239 O O . HIS B 1 183 ? -34.692 10.537 -40.359 1.00 45.36 185 HIS B O 1
ATOM 3246 N N . TYR B 1 184 ? -33.175 8.953 -40.939 1.00 42.34 186 TYR B N 1
ATOM 3247 C CA . TYR B 1 184 ? -34.112 8.228 -41.791 1.00 41.25 186 TYR B CA 1
ATOM 3248 C C . TYR B 1 184 ? -33.886 6.732 -41.671 1.00 44.72 186 TYR B C 1
ATOM 3249 O O . TYR B 1 184 ? -32.743 6.272 -41.567 1.00 44.18 186 TYR B O 1
ATOM 3258 N N . THR B 1 185 ? -34.965 5.981 -41.687 1.00 42.12 187 THR B N 1
ATOM 3259 C CA . THR B 1 185 ? -34.893 4.504 -41.642 1.00 43.30 187 THR B CA 1
ATOM 3260 C C . THR B 1 185 ? -35.929 3.897 -42.622 1.00 48.10 187 THR B C 1
ATOM 3261 O O . THR B 1 185 ? -36.654 4.649 -43.274 1.00 45.12 187 THR B O 1
ATOM 3265 N N . ARG B 1 186 ? -36.049 2.556 -42.667 1.00 49.27 188 ARG B N 1
ATOM 3266 C CA . ARG B 1 186 ? -36.979 1.846 -43.559 1.00 50.52 188 ARG B CA 1
ATOM 3267 C C . ARG B 1 186 ? -38.455 2.221 -43.339 1.00 58.47 188 ARG B C 1
ATOM 3268 O O . ARG B 1 186 ? -38.834 2.529 -42.209 1.00 60.07 188 ARG B O 1
ATOM 3276 N N . PRO B 1 187 ? -39.293 2.274 -44.400 1.00 56.38 189 PRO B N 1
ATOM 3277 C CA . PRO B 1 187 ? -39.005 1.970 -45.816 1.00 56.55 189 PRO B CA 1
ATOM 3278 C C . PRO B 1 187 ? -38.458 3.164 -46.591 1.00 60.61 189 PRO B C 1
ATOM 3279 O O . PRO B 1 187 ? -38.567 4.297 -46.117 1.00 59.37 189 PRO B O 1
ATOM 3283 N N . GLU B 1 188 ? -37.949 2.922 -47.821 1.00 57.15 190 GLU B N 1
ATOM 3284 C CA . GLU B 1 188 ? -37.455 3.980 -48.703 1.00 56.33 190 GLU B CA 1
ATOM 3285 C C . GLU B 1 188 ? -38.542 5.056 -48.967 1.00 58.65 190 GLU B C 1
ATOM 3286 O O . GLU B 1 188 ? -38.185 6.228 -49.070 1.00 58.23 190 GLU B O 1
ATOM 3292 N N . VAL B 1 189 ? -39.859 4.680 -48.993 1.00 54.42 191 VAL B N 1
ATOM 3293 C CA . VAL B 1 189 ? -40.976 5.629 -49.195 1.00 55.50 191 VAL B CA 1
ATOM 3294 C C . VAL B 1 189 ? -42.037 5.472 -48.094 1.00 67.05 191 VAL B C 1
ATOM 3295 O O . VAL B 1 189 ? -42.526 4.362 -47.875 1.00 68.35 191 VAL B O 1
ATOM 3299 N N . TYR B 1 190 ? -42.437 6.583 -47.451 1.00 67.12 192 TYR B N 1
ATOM 3300 C CA . TYR B 1 190 ? -43.484 6.580 -46.431 1.00 68.77 192 TYR B CA 1
ATOM 3301 C C . TYR B 1 190 ? -44.270 7.879 -46.512 1.00 74.06 192 TYR B C 1
ATOM 3302 O O . TYR B 1 190 ? -43.662 8.950 -46.539 1.00 74.16 192 TYR B O 1
ATOM 3311 N N . ALA B 1 191 ? -45.622 7.785 -46.551 1.00 71.87 193 ALA B N 1
ATOM 3312 C CA . ALA B 1 191 ? -46.562 8.919 -46.644 1.00 72.20 193 ALA B CA 1
ATOM 3313 C C . ALA B 1 191 ? -46.199 9.885 -47.799 1.00 76.90 193 ALA B C 1
ATOM 3314 O O . ALA B 1 191 ? -46.220 11.115 -47.627 1.00 76.10 193 ALA B O 1
ATOM 3316 N N . ASP B 1 192 ? -45.838 9.294 -48.978 1.00 74.09 194 ASP B N 1
ATOM 3317 C CA . ASP B 1 192 ? -45.404 9.970 -50.218 1.00 74.08 194 ASP B CA 1
ATOM 3318 C C . ASP B 1 192 ? -44.011 10.645 -50.109 1.00 74.97 194 ASP B C 1
ATOM 3319 O O . ASP B 1 192 ? -43.551 11.265 -51.068 1.00 74.93 194 ASP B O 1
ATOM 3324 N N . LYS B 1 193 ? -43.332 10.501 -48.959 1.00 68.10 195 LYS B N 1
ATOM 3325 C CA . LYS B 1 193 ? -42.020 11.105 -48.737 1.00 65.66 195 LYS B CA 1
ATOM 3326 C C . LYS B 1 193 ? -40.944 10.034 -48.878 1.00 63.98 195 LYS B C 1
ATOM 3327 O O . LYS B 1 193 ? -41.046 8.957 -48.287 1.00 63.93 195 LYS B O 1
ATOM 3333 N N . ARG B 1 194 ? -39.935 10.315 -49.686 1.00 57.38 196 ARG B N 1
ATOM 3334 C CA . ARG B 1 194 ? -38.848 9.366 -49.944 1.00 56.10 196 ARG B CA 1
ATOM 3335 C C . ARG B 1 194 ? -37.588 9.797 -49.196 1.00 55.22 196 ARG B C 1
ATOM 3336 O O . ARG B 1 194 ? -37.422 10.988 -48.946 1.00 52.61 196 ARG B O 1
ATOM 3344 N N . VAL B 1 195 ? -36.706 8.835 -48.845 1.00 49.74 197 VAL B N 1
ATOM 3345 C CA . VAL B 1 195 ? -35.441 9.114 -48.167 1.00 49.77 197 VAL B CA 1
ATOM 3346 C C . VAL B 1 195 ? -34.516 9.922 -49.118 1.00 58.37 197 VAL B C 1
ATOM 3347 O O . VAL B 1 195 ? -34.412 9.550 -50.285 1.00 59.51 197 VAL B O 1
ATOM 3351 N N . PRO B 1 196 ? -33.839 11.016 -48.667 1.00 55.76 198 PRO B N 1
ATOM 3352 C CA . PRO B 1 196 ? -32.905 11.721 -49.569 1.00 55.05 198 PRO B CA 1
ATOM 3353 C C . PRO B 1 196 ? -32.019 10.706 -50.287 1.00 56.06 198 PRO B C 1
ATOM 3354 O O . PRO B 1 196 ? -31.435 9.837 -49.642 1.00 54.17 198 PRO B O 1
ATOM 3358 N N . GLU B 1 197 ? -32.024 10.762 -51.638 1.00 52.24 199 GLU B N 1
ATOM 3359 C CA . GLU B 1 197 ? -31.318 9.848 -52.539 1.00 50.97 199 GLU B CA 1
ATOM 3360 C C . GLU B 1 197 ? -29.857 9.679 -52.185 1.00 51.60 199 GLU B C 1
ATOM 3361 O O . GLU B 1 197 ? -29.348 8.570 -52.268 1.00 50.24 199 GLU B O 1
ATOM 3367 N N . VAL B 1 198 ? -29.195 10.738 -51.722 1.00 48.07 200 VAL B N 1
ATOM 3368 C CA . VAL B 1 198 ? -27.800 10.653 -51.269 1.00 48.57 200 VAL B CA 1
ATOM 3369 C C . VAL B 1 198 ? -27.628 9.592 -50.146 1.00 55.57 200 VAL B C 1
ATOM 3370 O O . VAL B 1 198 ? -26.558 8.989 -50.031 1.00 55.48 200 VAL B O 1
ATOM 3374 N N . LEU B 1 199 ? -28.687 9.360 -49.331 1.00 53.32 201 LEU B N 1
ATOM 3375 C CA . LEU B 1 199 ? -28.599 8.393 -48.236 1.00 53.50 201 LEU B CA 1
ATOM 3376 C C . LEU B 1 199 ? -28.762 6.963 -48.734 1.00 61.76 201 LEU B C 1
ATOM 3377 O O . LEU B 1 199 ? -28.252 6.031 -48.104 1.00 59.41 201 LEU B O 1
ATOM 3382 N N . LEU B 1 200 ? -29.408 6.809 -49.912 1.00 62.34 202 LEU B N 1
ATOM 3383 C CA . LEU B 1 200 ? -29.656 5.527 -50.576 1.00 63.61 202 LEU B CA 1
ATOM 3384 C C . LEU B 1 200 ? -28.584 5.151 -51.582 1.00 70.09 202 LEU B C 1
ATOM 3385 O O . LEU B 1 200 ? -28.185 3.994 -51.629 1.00 70.69 202 LEU B O 1
ATOM 3390 N N . SER B 1 201 ? -28.127 6.114 -52.388 1.00 68.95 203 SER B N 1
ATOM 3391 C CA . SER B 1 201 ? -27.168 5.903 -53.479 1.00 69.65 203 SER B CA 1
ATOM 3392 C C . SER B 1 201 ? -25.934 6.824 -53.444 1.00 76.95 203 SER B C 1
ATOM 3393 O O . SER B 1 201 ? -25.452 7.270 -54.495 1.00 77.23 203 SER B O 1
ATOM 3396 N N . GLY B 1 202 ? -25.415 7.078 -52.250 1.00 74.57 204 GLY B N 1
ATOM 3397 C CA . GLY B 1 202 ? -24.244 7.926 -52.090 1.00 74.74 204 GLY B CA 1
ATOM 3398 C C . GLY B 1 202 ? -23.033 7.224 -51.511 1.00 80.27 204 GLY B C 1
ATOM 3399 O O . GLY B 1 202 ? -23.141 6.139 -50.926 1.00 79.62 204 GLY B O 1
ATOM 3400 N N . ASN B 1 203 ? -21.861 7.847 -51.697 1.00 77.98 205 ASN B N 1
ATOM 3401 C CA . ASN B 1 203 ? -20.604 7.376 -51.129 1.00 78.46 205 ASN B CA 1
ATOM 3402 C C . ASN B 1 203 ? -20.473 8.055 -49.764 1.00 82.70 205 ASN B C 1
ATOM 3403 O O . ASN B 1 203 ? -21.250 8.967 -49.477 1.00 82.36 205 ASN B O 1
ATOM 3408 N N . HIS B 1 204 ? -19.523 7.622 -48.926 1.00 80.11 206 HIS B N 1
ATOM 3409 C CA . HIS B 1 204 ? -19.336 8.181 -47.586 1.00 80.61 206 HIS B CA 1
ATOM 3410 C C . HIS B 1 204 ? -19.016 9.683 -47.583 1.00 81.70 206 HIS B C 1
ATOM 3411 O O . HIS B 1 204 ? -19.435 10.374 -46.656 1.00 82.05 206 HIS B O 1
ATOM 3418 N N . GLU B 1 205 ? -18.335 10.195 -48.629 1.00 74.95 207 GLU B N 1
ATOM 3419 C CA . GLU B 1 205 ? -17.998 11.618 -48.749 1.00 73.48 207 GLU B CA 1
ATOM 3420 C C . GLU B 1 205 ? -19.231 12.468 -49.114 1.00 73.64 207 GLU B C 1
ATOM 3421 O O . GLU B 1 205 ? -19.317 13.629 -48.708 1.00 73.06 207 GLU B O 1
ATOM 3427 N N . HIS B 1 206 ? -20.172 11.883 -49.878 1.00 67.79 208 HIS B N 1
ATOM 3428 C CA . HIS B 1 206 ? -21.413 12.532 -50.281 1.00 67.02 208 HIS B CA 1
ATOM 3429 C C . HIS B 1 206 ? -22.299 12.649 -49.047 1.00 66.62 208 HIS B C 1
ATOM 3430 O O . HIS B 1 206 ? -22.803 13.735 -48.751 1.00 65.23 208 HIS B O 1
ATOM 3437 N N . ILE B 1 207 ? -22.428 11.525 -48.304 1.00 60.04 209 ILE B N 1
ATOM 3438 C CA . ILE B 1 207 ? -23.197 11.397 -47.075 1.00 57.70 209 ILE B CA 1
ATOM 3439 C C . ILE B 1 207 ? -22.617 12.322 -45.984 1.00 58.00 209 ILE B C 1
ATOM 3440 O O . ILE B 1 207 ? -23.399 13.036 -45.358 1.00 57.58 209 ILE B O 1
ATOM 3445 N N . ARG B 1 208 ? -21.264 12.411 -45.849 1.00 52.30 210 ARG B N 1
ATOM 3446 C CA . ARG B 1 208 ? -20.607 13.308 -44.883 1.00 51.80 210 ARG B CA 1
ATOM 3447 C C . ARG B 1 208 ? -20.896 14.776 -45.168 1.00 54.58 210 ARG B C 1
ATOM 3448 O O . ARG B 1 208 ? -21.176 15.527 -44.235 1.00 53.91 210 ARG B O 1
ATOM 3456 N N . ARG B 1 209 ? -20.802 15.196 -46.439 1.00 51.62 211 ARG B N 1
ATOM 3457 C CA . ARG B 1 209 ? -21.077 16.585 -46.808 1.00 51.40 211 ARG B CA 1
ATOM 3458 C C . ARG B 1 209 ? -22.571 16.940 -46.648 1.00 53.65 211 ARG B C 1
ATOM 3459 O O . ARG B 1 209 ? -22.876 18.018 -46.126 1.00 54.01 211 ARG B O 1
ATOM 3467 N N . TRP B 1 210 ? -23.492 16.032 -47.036 1.00 48.75 212 TRP B N 1
ATOM 3468 C CA . TRP B 1 210 ? -24.938 16.265 -46.858 1.00 49.93 212 TRP B CA 1
ATOM 3469 C C . TRP B 1 210 ? -25.297 16.382 -45.348 1.00 50.58 212 TRP B C 1
ATOM 3470 O O . TRP B 1 210 ? -26.006 17.301 -44.960 1.00 47.54 212 TRP B O 1
ATOM 3481 N N . ARG B 1 211 ? -24.704 15.527 -44.502 1.00 48.58 213 ARG B N 1
ATOM 3482 C CA . ARG B 1 211 ? -24.926 15.549 -43.046 1.00 48.90 213 ARG B CA 1
ATOM 3483 C C . ARG B 1 211 ? -24.396 16.854 -42.399 1.00 51.61 213 ARG B C 1
ATOM 3484 O O . ARG B 1 211 ? -25.167 17.531 -41.713 1.00 52.99 213 ARG B O 1
ATOM 3492 N N . LEU B 1 212 ? -23.155 17.271 -42.706 1.00 44.75 214 LEU B N 1
ATOM 3493 C CA . LEU B 1 212 ? -22.597 18.542 -42.200 1.00 43.05 214 LEU B CA 1
ATOM 3494 C C . LEU B 1 212 ? -23.446 19.752 -42.652 1.00 44.48 214 LEU B C 1
ATOM 3495 O O . LEU B 1 212 ? -23.682 20.668 -41.863 1.00 45.84 214 LEU B O 1
ATOM 3500 N N . GLN B 1 213 ? -23.873 19.760 -43.930 1.00 38.82 215 GLN B N 1
ATOM 3501 C CA . GLN B 1 213 ? -24.674 20.838 -44.501 1.00 36.34 215 GLN B CA 1
ATOM 3502 C C . GLN B 1 213 ? -26.037 20.930 -43.833 1.00 39.07 215 GLN B C 1
ATOM 3503 O O . GLN B 1 213 ? -26.519 22.034 -43.551 1.00 38.89 215 GLN B O 1
ATOM 3509 N N . GLN B 1 214 ? -26.674 19.768 -43.605 1.00 37.90 216 GLN B N 1
ATOM 3510 C CA . GLN B 1 214 ? -27.982 19.668 -42.918 1.00 37.74 216 GLN B CA 1
ATOM 3511 C C . GLN B 1 214 ? -27.820 20.143 -41.481 1.00 39.88 216 GLN B C 1
ATOM 3512 O O . GLN B 1 214 ? -28.535 21.073 -41.071 1.00 41.55 216 GLN B O 1
ATOM 3518 N N . ALA B 1 215 ? -26.784 19.642 -40.772 1.00 35.89 217 ALA B N 1
ATOM 3519 C CA . ALA B 1 215 ? -26.474 20.125 -39.423 1.00 37.34 217 ALA B CA 1
ATOM 3520 C C . ALA B 1 215 ? -26.271 21.660 -39.408 1.00 41.91 217 ALA B C 1
ATOM 3521 O O . ALA B 1 215 ? -26.847 22.318 -38.551 1.00 42.41 217 ALA B O 1
ATOM 3523 N N . LEU B 1 216 ? -25.466 22.239 -40.353 1.00 39.08 218 LEU B N 1
ATOM 3524 C CA . LEU B 1 216 ? -25.242 23.708 -40.369 1.00 37.09 218 LEU B CA 1
ATOM 3525 C C . LEU B 1 216 ? -26.546 24.491 -40.602 1.00 37.96 218 LEU B C 1
ATOM 3526 O O . LEU B 1 216 ? -26.821 25.472 -39.926 1.00 36.96 218 LEU B O 1
ATOM 3531 N N . GLY B 1 217 ? -27.308 24.080 -41.611 1.00 36.32 219 GLY B N 1
ATOM 3532 C CA . GLY B 1 217 ? -28.559 24.738 -41.987 1.00 35.55 219 GLY B CA 1
ATOM 3533 C C . GLY B 1 217 ? -29.615 24.676 -40.913 1.00 39.50 219 GLY B C 1
ATOM 3534 O O . GLY B 1 217 ? -30.284 25.691 -40.644 1.00 39.75 219 GLY B O 1
ATOM 3535 N N . ARG B 1 218 ? -29.761 23.486 -40.266 1.00 35.08 220 ARG B N 1
ATOM 3536 C CA . ARG B 1 218 ? -30.717 23.354 -39.148 1.00 36.47 220 ARG B CA 1
ATOM 3537 C C . ARG B 1 218 ? -30.288 24.239 -37.970 1.00 39.52 220 ARG B C 1
ATOM 3538 O O . ARG B 1 218 ? -31.104 24.985 -37.435 1.00 37.99 220 ARG B O 1
ATOM 3546 N N . THR B 1 219 ? -28.983 24.283 -37.678 1.00 36.68 221 THR B N 1
ATOM 3547 C CA . THR B 1 219 ? -28.454 25.211 -36.648 1.00 37.12 221 THR B CA 1
ATOM 3548 C C . THR B 1 219 ? -28.713 26.676 -37.043 1.00 42.60 221 THR B C 1
ATOM 3549 O O . THR B 1 219 ? -29.132 27.466 -36.200 1.00 42.62 221 THR B O 1
ATOM 3553 N N . TRP B 1 220 ? -28.526 27.028 -38.323 1.00 40.58 222 TRP B N 1
ATOM 3554 C CA . TRP B 1 220 ? -28.747 28.403 -38.789 1.00 40.56 222 TRP B CA 1
ATOM 3555 C C . TRP B 1 220 ? -30.219 28.807 -38.695 1.00 42.36 222 TRP B C 1
ATOM 3556 O O . TRP B 1 220 ? -30.544 29.940 -38.323 1.00 42.50 222 TRP B O 1
ATOM 3567 N N . GLU B 1 221 ? -31.112 27.878 -39.044 1.00 38.44 223 GLU B N 1
ATOM 3568 C CA . GLU B 1 221 ? -32.547 28.125 -39.020 1.00 39.12 223 GLU B CA 1
ATOM 3569 C C . GLU B 1 221 ? -33.104 28.251 -37.642 1.00 45.98 223 GLU B C 1
ATOM 3570 O O . GLU B 1 221 ? -33.904 29.151 -37.402 1.00 46.84 223 GLU B O 1
ATOM 3576 N N . ARG B 1 222 ? -32.736 27.310 -36.745 1.00 44.12 224 ARG B N 1
ATOM 3577 C CA . ARG B 1 222 ? -33.304 27.193 -35.392 1.00 42.86 224 ARG B CA 1
ATOM 3578 C C . ARG B 1 222 ? -32.492 27.803 -34.277 1.00 45.06 224 ARG B C 1
ATOM 3579 O O . ARG B 1 222 ? -33.078 28.308 -33.326 1.00 44.01 224 ARG B O 1
ATOM 3587 N N . ARG B 1 223 ? -31.163 27.678 -34.329 1.00 42.39 225 ARG B N 1
ATOM 3588 C CA . ARG B 1 223 ? -30.310 28.128 -33.235 1.00 42.97 225 ARG B CA 1
ATOM 3589 C C . ARG B 1 223 ? -29.096 28.927 -33.713 1.00 50.66 225 ARG B C 1
ATOM 3590 O O . ARG B 1 223 ? -27.954 28.494 -33.538 1.00 48.85 225 ARG B O 1
ATOM 3598 N N . ALA B 1 224 ? -29.352 30.078 -34.368 1.00 51.27 226 ALA B N 1
ATOM 3599 C CA . ALA B 1 224 ? -28.300 30.964 -34.889 1.00 52.30 226 ALA B CA 1
ATOM 3600 C C . ALA B 1 224 ? -27.288 31.368 -33.799 1.00 57.08 226 ALA B C 1
ATOM 3601 O O . ALA B 1 224 ? -26.104 31.532 -34.094 1.00 58.58 226 ALA B O 1
ATOM 3603 N N . ASP B 1 225 ? -27.739 31.454 -32.535 1.00 52.58 227 ASP B N 1
ATOM 3604 C CA . ASP B 1 225 ? -26.892 31.736 -31.370 1.00 51.86 227 ASP B CA 1
ATOM 3605 C C . ASP B 1 225 ? -25.753 30.726 -31.250 1.00 56.50 227 ASP B C 1
ATOM 3606 O O . ASP B 1 225 ? -24.671 31.096 -30.820 1.00 57.13 227 ASP B O 1
ATOM 3611 N N . LEU B 1 226 ? -25.966 29.465 -31.682 1.00 52.81 228 LEU B N 1
ATOM 3612 C CA . LEU B 1 226 ? -24.921 28.450 -31.642 1.00 52.01 228 LEU B CA 1
ATOM 3613 C C . LEU B 1 226 ? -23.823 28.719 -32.663 1.00 60.81 228 LEU B C 1
ATOM 3614 O O . LEU B 1 226 ? -22.710 28.212 -32.500 1.00 60.83 228 LEU B O 1
ATOM 3619 N N . LEU B 1 227 ? -24.142 29.493 -33.733 1.00 60.59 229 LEU B N 1
ATOM 3620 C CA . LEU B 1 227 ? -23.196 29.856 -34.792 1.00 61.01 229 LEU B CA 1
ATOM 3621 C C . LEU B 1 227 ? -22.362 31.085 -34.415 1.00 68.71 229 LEU B C 1
ATOM 3622 O O . LEU B 1 227 ? -21.156 31.086 -34.667 1.00 68.06 229 LEU B O 1
ATOM 3627 N N . ASP B 1 228 ? -22.983 32.099 -33.768 1.00 68.71 230 ASP B N 1
ATOM 3628 C CA . ASP B 1 228 ? -22.308 33.315 -33.295 1.00 70.41 230 ASP B CA 1
ATOM 3629 C C . ASP B 1 228 ? -21.135 33.013 -32.337 1.00 79.00 230 ASP B C 1
ATOM 3630 O O . ASP B 1 228 ? -20.221 33.840 -32.216 1.00 79.42 230 ASP B O 1
ATOM 3635 N N . SER B 1 229 ? -21.160 31.823 -31.681 1.00 76.95 231 SER B N 1
ATOM 3636 C CA . SER B 1 229 ? -20.128 31.336 -30.754 1.00 77.71 231 SER B CA 1
ATOM 3637 C C . SER B 1 229 ? -19.329 30.138 -31.333 1.00 83.27 231 SER B C 1
ATOM 3638 O O . SER B 1 229 ? -18.724 29.367 -30.575 1.00 83.67 231 SER B O 1
ATOM 3641 N N . ARG B 1 230 ? -19.329 29.987 -32.672 1.00 79.71 232 ARG B N 1
ATOM 3642 C CA . ARG B 1 230 ? -18.628 28.903 -33.362 1.00 79.74 232 ARG B CA 1
ATOM 3643 C C . ARG B 1 230 ? -17.966 29.440 -34.630 1.00 84.12 232 ARG B C 1
ATOM 3644 O O . ARG B 1 230 ? -18.562 30.259 -35.334 1.00 84.71 232 ARG B O 1
ATOM 3652 N N . SER B 1 231 ? -16.728 28.994 -34.909 1.00 79.64 233 SER B N 1
ATOM 3653 C CA . SER B 1 231 ? -15.991 29.433 -36.090 1.00 79.25 233 SER B CA 1
ATOM 3654 C C . SER B 1 231 ? -16.307 28.552 -37.291 1.00 81.01 233 SER B C 1
ATOM 3655 O O . SER B 1 231 ? -16.026 27.344 -37.275 1.00 81.79 233 SER B O 1
ATOM 3658 N N . LEU B 1 232 ? -16.880 29.159 -38.337 1.00 73.89 234 LEU B N 1
ATOM 3659 C CA . LEU B 1 232 ? -17.219 28.447 -39.567 1.00 72.21 234 LEU B CA 1
ATOM 3660 C C . LEU B 1 232 ? -16.014 28.359 -40.490 1.00 71.34 234 LEU B C 1
ATOM 3661 O O . LEU B 1 232 ? -15.461 29.396 -40.872 1.00 71.10 234 LEU B O 1
ATOM 3666 N N . SER B 1 233 ? -15.618 27.128 -40.871 1.00 64.71 235 SER B N 1
ATOM 3667 C CA . SER B 1 233 ? -14.521 26.896 -41.816 1.00 63.21 235 SER B CA 1
ATOM 3668 C C . SER B 1 233 ? -14.892 27.411 -43.233 1.00 65.57 235 SER B C 1
ATOM 3669 O O . SER B 1 233 ? -15.981 27.978 -43.426 1.00 65.07 235 SER B O 1
ATOM 3672 N N . GLY B 1 234 ? -13.969 27.261 -44.189 1.00 59.39 236 GLY B N 1
ATOM 3673 C CA . GLY B 1 234 ? -14.210 27.672 -45.565 1.00 57.73 236 GLY B CA 1
ATOM 3674 C C . GLY B 1 234 ? -15.309 26.821 -46.182 1.00 59.26 236 GLY B C 1
ATOM 3675 O O . GLY B 1 234 ? -16.262 27.354 -46.763 1.00 58.30 236 GLY B O 1
ATOM 3676 N N . GLU B 1 235 ? -15.193 25.487 -45.992 1.00 53.87 237 GLU B N 1
ATOM 3677 C CA . GLU B 1 235 ? -16.115 24.465 -46.473 1.00 54.18 237 GLU B CA 1
ATOM 3678 C C . GLU B 1 235 ? -17.529 24.708 -45.937 1.00 57.92 237 GLU B C 1
ATOM 3679 O O . GLU B 1 235 ? -18.480 24.767 -46.719 1.00 58.14 237 GLU B O 1
ATOM 3685 N N . GLU B 1 236 ? -17.634 24.863 -44.605 1.00 52.35 238 GLU B N 1
ATOM 3686 C CA . GLU B 1 236 ? -18.856 25.085 -43.859 1.00 50.68 238 GLU B CA 1
ATOM 3687 C C . GLU B 1 236 ? -19.562 26.346 -44.276 1.00 54.74 238 GLU B C 1
ATOM 3688 O O . GLU B 1 236 ? -20.788 26.338 -44.313 1.00 53.77 238 GLU B O 1
ATOM 3694 N N . GLN B 1 237 ? -18.818 27.444 -44.532 1.00 51.33 239 GLN B N 1
ATOM 3695 C CA . GLN B 1 237 ? -19.416 28.719 -44.939 1.00 52.23 239 GLN B CA 1
ATOM 3696 C C . GLN B 1 237 ? -20.106 28.553 -46.280 1.00 54.77 239 GLN B C 1
ATOM 3697 O O . GLN B 1 237 ? -21.156 29.149 -46.510 1.00 53.00 239 GLN B O 1
ATOM 3703 N N . LYS B 1 238 ? -19.508 27.710 -47.141 1.00 52.63 240 LYS B N 1
ATOM 3704 C CA . LYS B 1 238 ? -19.948 27.382 -48.494 1.00 52.90 240 LYS B CA 1
ATOM 37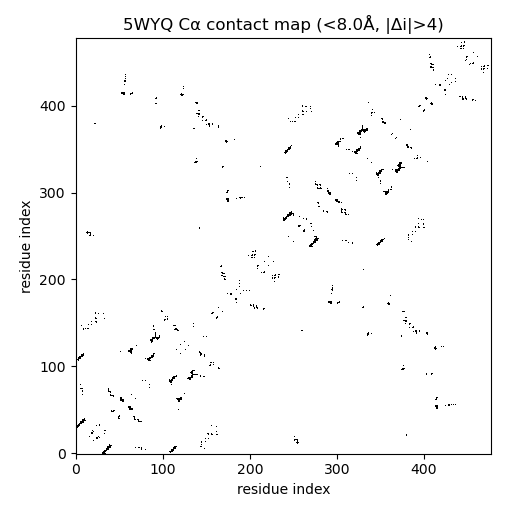05 C C . LYS B 1 238 ? -21.109 26.376 -48.489 1.00 54.54 240 LYS B C 1
ATOM 3706 O O . LYS B 1 238 ? -22.019 26.509 -49.309 1.00 53.71 240 LYS B O 1
ATOM 3712 N N . LEU B 1 239 ? -21.069 25.375 -47.575 1.00 49.48 241 LEU B N 1
ATOM 3713 C CA . LEU B 1 239 ? -22.138 24.368 -47.425 1.00 47.12 241 LEU B CA 1
ATOM 3714 C C . LEU B 1 239 ? -23.377 25.055 -46.880 1.00 48.76 241 LEU B C 1
ATOM 3715 O O . LEU B 1 239 ? -24.478 24.809 -47.363 1.00 49.13 241 LEU B O 1
ATOM 3720 N N . LEU B 1 240 ? -23.169 26.004 -45.970 1.00 42.96 242 LEU B N 1
ATOM 3721 C CA . LEU B 1 240 ? -24.233 26.773 -45.367 1.00 41.83 242 LEU B CA 1
ATOM 3722 C C . LEU B 1 240 ? -24.898 27.735 -46.346 1.00 47.35 242 LEU B C 1
ATOM 3723 O O . LEU B 1 240 ? -26.134 27.768 -46.407 1.00 47.01 242 LEU B O 1
ATOM 3728 N N . ALA B 1 241 ? -24.095 28.525 -47.089 1.00 45.37 243 ALA B N 1
ATOM 3729 C CA . ALA B 1 241 ? -24.583 29.510 -48.078 1.00 44.59 243 ALA B CA 1
ATOM 3730 C C . ALA B 1 241 ? -25.441 28.792 -49.111 1.00 45.20 243 ALA B C 1
ATOM 3731 O O . ALA B 1 241 ? -26.488 29.283 -49.458 1.00 45.75 243 ALA B O 1
ATOM 3733 N N . GLU B 1 242 ? -25.023 27.599 -49.532 1.00 40.79 244 GLU B N 1
ATOM 3734 C CA . GLU B 1 242 ? -25.749 26.739 -50.458 1.00 40.70 244 GLU B CA 1
ATOM 3735 C C . GLU B 1 242 ? -27.083 26.251 -49.848 1.00 44.29 244 GLU B C 1
ATOM 3736 O O . GLU B 1 242 ? -28.078 26.212 -50.550 1.00 43.07 244 GLU B O 1
ATOM 3742 N N . TYR B 1 243 ? -27.091 25.838 -48.574 1.00 41.24 245 TYR B N 1
ATOM 3743 C CA . TYR B 1 243 ? -28.301 25.359 -47.864 1.00 39.48 245 TYR B CA 1
ATOM 3744 C C . TYR B 1 243 ? -29.335 26.468 -47.830 1.00 41.79 245 TYR B C 1
ATOM 3745 O O . TYR B 1 243 ? -30.496 26.234 -48.132 1.00 42.37 245 TYR B O 1
ATOM 3754 N N . ILE B 1 244 ? -28.918 27.664 -47.413 1.00 36.95 246 ILE B N 1
ATOM 3755 C CA . ILE B 1 244 ? -29.763 28.838 -47.335 1.00 37.05 246 ILE B CA 1
ATOM 3756 C C . ILE B 1 244 ? -30.462 29.090 -48.683 1.00 45.54 246 ILE B C 1
ATOM 3757 O O . ILE B 1 244 ? -31.689 29.196 -48.712 1.00 47.93 246 ILE B O 1
ATOM 3762 N N . ARG B 1 245 ? -29.691 29.116 -49.786 1.00 41.30 247 ARG B N 1
ATOM 3763 C CA . ARG B 1 245 ? -30.186 29.389 -51.146 1.00 40.49 247 ARG B CA 1
ATOM 3764 C C . ARG B 1 245 ? -31.042 28.255 -51.722 1.00 44.00 247 ARG B C 1
ATOM 3765 O O . ARG B 1 245 ? -31.844 28.498 -52.622 1.00 42.74 247 ARG B O 1
ATOM 3773 N N . GLN B 1 246 ? -30.847 27.020 -51.241 1.00 41.50 248 GLN B N 1
ATOM 3774 C CA . GLN B 1 246 ? -31.610 25.859 -51.729 1.00 42.63 248 GLN B CA 1
ATOM 3775 C C . GLN B 1 246 ? -32.741 25.423 -50.758 1.00 48.19 248 GLN B C 1
ATOM 3776 O O . GLN B 1 246 ? -33.399 24.442 -51.054 1.00 48.22 248 GLN B O 1
ATOM 3782 N N . ARG B 1 247 ? -32.950 26.151 -49.618 1.00 46.80 249 ARG B N 1
ATOM 3783 C CA . ARG B 1 247 ? -33.908 25.913 -48.508 1.00 48.61 249 ARG B CA 1
ATOM 3784 C C . ARG B 1 247 ? -35.235 25.314 -49.016 1.00 57.27 249 ARG B C 1
ATOM 3785 O O . ARG B 1 247 ? -35.542 24.177 -48.676 1.00 60.70 249 ARG B O 1
ATOM 3793 N N . ASP B 1 248 ? -36.011 26.114 -49.787 1.00 52.43 250 ASP B N 1
ATOM 3794 C CA . ASP B 1 248 ? -37.299 25.864 -50.473 1.00 81.73 250 ASP B CA 1
ATOM 3795 C C . ASP B 1 248 ? -38.169 27.113 -50.529 1.00 113.96 250 ASP B C 1
ATOM 3796 O O . ASP B 1 248 ? -37.675 28.218 -50.320 1.00 83.36 250 ASP B O 1
#

Foldseek 3Di:
DQAEEEEEDQCVVLCCCQCVDALSVVCVVVVNYHYYYQHLLVQADDPVSDQWAPDPPDDDKTAGDLRSRVVSVVVSVVVCPPFDEAEEEEDLPFDADDLVVLVVVLVGRYYYYYKTAMPYYDVVSCVVPHRGYYYPDNDDDRMCPVVVSVSSVSNSCVRPPSPVPVLWAWADDDDPDQDDPNDGDPVQVVDPPPPSVVLVGLLRRLQVCVVPPCVSVVPDDADPSSVVSVVVSVVPDD/DQEEEEEEEQCPVVCCVQCVDDLSVVCVVVVLYHYYYFRLCVQDPDNVDGQWDADVVHDDKIEGEQRSVVRRVVVVVVVLPPFDEAEEEEDLPFDEDDLVNLLVVLNGRYYYYYKDAMPYYDVVNCVPPHRGYYYPDNDDDRMRPVVVVVSSVSNSVVRPPSDDDCPQLWGWADDDDDDQADPNDGDPVCVVDHDPVSVVLNGLLRRLQVCVVPPVVSVVPHDADPSRVVSPVVCVVVVD

B-factor: mean 59.52, std 18.11, range [26.81, 132.56]

Organism: Pseudomonas aeruginosa (strain UCBPP-PA14) (NCBI:txid208963)

Solvent-accessible surface area: 21614 Å² total; per-residue (Å²): 93,74,2,9,0,0,0,1,1,4,33,34,64,6,4,129,6,3,38,90,50,20,8,2,28,91,0,58,180,97,34,31,3,47,36,42,51,44,31,0,70,106,57,30,149,65,235,166,81,56,6,33,21,145,26,19,13,38,52,131,33,63,0,1,61,2,121,6,1,46,22,0,5,61,49,0,100,144,44,2,53,87,89,167,25,60,0,0,14,6,12,32,19,3,113,66,5,52,8,56,0,0,96,90,4,25,155,47,76,0,0,0,0,0,1,7,23,85,79,12,3,0,17,6,3,17,103,91,36,20,86,56,27,3,4,8,7,22,6,13,24,20,12,6,0,5,12,0,0,0,0,2,7,0,0,0,73,64,12,94,53,1,161,29,127,93,23,12,2,65,12,9,39,18,0,86,57,87,80,48,83,155,57,116,1,35,103,52,7,44,47,62,63,147,92,98,7,102,91,41,54,32,24,38,8,0,0,21,0,92,72,101,27,49,80,28,17,130,104,60,107,39,53,48,59,17,101,155,4,18,52,52,33,64,163,118,122,196,75,122,2,18,1,0,0,0,0,27,54,36,102,6,4,131,4,2,35,79,46,23,18,2,8,113,1,54,154,86,32,28,3,49,33,45,44,35,24,0,153,100,43,21,132,56,217,150,78,89,11,22,41,148,20,22,16,36,47,130,36,68,1,1,26,4,73,2,0,44,10,0,2,63,55,0,99,150,53,8,57,89,74,114,25,65,0,0,19,8,10,40,27,5,114,65,3,52,3,54,0,0,93,88,4,23,142,25,69,0,0,0,0,0,1,8,28,95,93,12,3,0,17,6,0,20,104,109,39,17,84,52,30,2,3,7,4,20,5,42,25,22,11,6,0,10,12,0,0,0,2,2,7,0,1,0,23,62,10,90,53,3,150,78,6,19,78,75,27,0,1,26,12,8,39,19,0,88,58,75,76,46,52,149,60,129,2,34,94,37,10,45,82,28,78,155,93,100,12,103,100,40,64,33,23,37,10,0,0,17,0,77,88,96,17,52,76,26,21,132,99,63,100,45,56,44,60,18,104,157,6,13,35,66,29,49,181,119,125,189

Nearest PDB structures (foldseek):
  5wyq-assembly1_B  TM=1.004E+00  e=4.517E-52  Pseudomonas aeruginosa UCBPP-PA14
  6afk-assembly1_B  TM=1.001E+00  e=1.193E-49  Pseudomonas aeruginosa UCBPP-PA14
  5wyr-assembly1_B  TM=1.001E+00  e=2.896E-49  Pseudomonas aeruginosa UCBPP-PA14
  6jki-assembly1_B  TM=1.002E+00  e=3.731E-49  Pseudomonas aeruginosa UCBPP-PA14
  6jki-assembly1_A  TM=9.864E-01  e=7.811E-48  Pseudomonas aeruginosa UCBPP-PA14

Sequence (478 aa):
SMLWVGVVSIFPEMFRAISDYGITSRAVKQGLLTLTCWNPRVYTEDRHQTVDDRPFGGGPGMVMKIKPLEGALADARQAAGGRKAKVIYLSPQGRQLTQAGVRELAEEEALILIAGRYEGIDERFIEEHVDEEWSIGDYVLSGGELPAMVLVDAVTRLLPGALFTDGLLDCPHYTRPEVYADKRVPEVLLSGNHEHIRRWRLQQALGRTWERRADLLDSRSLSGEEQKLLAEYIRRQRDSMLWVGVVSIFPEMFRAISDYGITSRAVKQGLLTLTCWNPRVYTEDRHQTVDDRPFGGGPGMVMKIKPLEGALADARQAAGGRKAKVIYLSPQGRQLTQAGVRELAEEEALILIAGRYEGIDERFIEEHVDEEWSIGDYVLSGGELPAMVLVDAVTRLLPGALDSFTDGLLDCPHYTRPEVYADKRVPEVLLSGNHEHIRRWRLQQALGRTWERRADLLDSRSLSGEEQKLLAEYIRQRD

Radius of gyration: 23.76 Å; Cα contacts (8 Å, |Δi|>4): 914; chains: 2; bounding box: 51×65×70 Å

CATH classification: 3.40.1280.10 (+1 more: 1.10.1270.20)

Secondary structure (DSSP, 8-state):
--EEEEEE-S-GGGGHHHHSSHHHHHHHHTTSEEEEEE-TTTT-SSTT---EEPPTT--SS-EE-HHHHHHHHHHHHHHTTTS-EEEEEEEEEEEEP-HHHHHHHTT-SEEEEEE--TT-BBHHHHHHH-SEEEESSSS--S-SHHHHHHHHHHHHTTSTT----SSSPPPP--BS-SEETTEE--HHHHS--HHHHHHHHHHHHHHHHHHH-HHHHHT----HHHHHHHHHHHHT--/--EEEEEE-S-GGGGHHHHSSHHHHHHHHTTSEEEEEE-GGGGSSSTTS-SEEPBTT--SS-EE-HHHHHHHHHHHHHHH-SS-EEEEEEEEEEEEP-HHHHHHHTT-SEEEEE---TT-B-HHHHHHH--EEEES-SS--S-SHHHHHHHHHHHHTTSTT---TTSSSSPPPPB--S-SEETTEE--HHHHH--HHHHHHHHHHHHHHHHHHH-THHHHTS---HHHHHHHHHHHHH--

InterPro domains:
  IPR002649 tRNA (guanine-N1-)-methyltransferase TrmD [MF_00605] (1-252)
  IPR002649 tRNA (guanine-N1-)-methyltransferase TrmD [PIRSF000386] (6-242)
  IPR002649 tRNA (guanine-N1-)-methyltransferase TrmD [PTHR46417] (6-250)
  IPR002649 tRNA (guanine-N1-)-methyltransferase TrmD [TIGR00088] (5-234)
  IPR002649 tRNA (guanine-N1-)-methyltransferase TrmD [cd18080] (9-225)
  IPR016009 tRNA methyltransferase TRMD/TRM10-type domain [PF01746] (5-230)
  IPR023148 tRNA (guanine-N(1)-)-methyltransferase, C-terminal domain superfamily [G3DSA:1.10.1270.20] (171-252)
  IPR029026 tRNA (guanine-N1-)-methyltransferase, N-terminal [G3DSA:3.40.1280.10] (3-170)
  IPR029028 Alpha/beta knot methyltransferases [SSF75217] (5-249)